Protein 6NFE (pdb70)

Structure (mmCIF, N/CA/C/O backbone):
data_6NFE
#
_entry.id   6NFE
#
_cell.length_a   109.000
_cell.length_b   109.000
_cell.length_c   97.300
_cell.angle_alpha   90.000
_cell.angle_beta   90.000
_cell.angle_gamma   120.000
#
_symmetry.space_group_name_H-M   'P 3 2 1'
#
loop_
_ent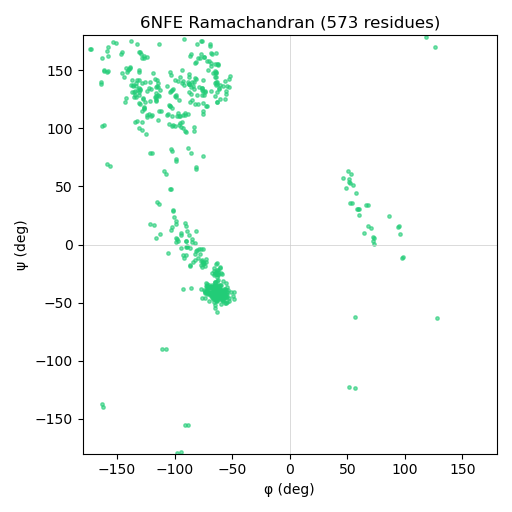ity.id
_entity.type
_entity.pdbx_description
1 polymer 'Ribose-phosphate pyrophosphokinase'
2 non-polymer 1,2-ETHANEDIOL
3 non-polymer ETHANOL
4 non-polymer 5-O-phosphono-alpha-D-ribofuranose
5 non-polymer 'ADENOSINE MONOPHOSPHATE'
6 non-polymer "ADENOSINE-5'-DIPHOSPHATE"
7 water water
#
loop_
_atom_site.group_PDB
_atom_site.id
_atom_site.type_symbol
_atom_site.label_atom_id
_atom_site.label_alt_id
_atom_site.label_comp_id
_atom_site.label_asym_id
_atom_site.label_entity_id
_atom_site.label_seq_id
_atom_site.pdbx_PDB_ins_code
_atom_site.Cartn_x
_atom_site.Cartn_y
_atom_site.Cartn_z
_atom_site.occupancy
_atom_site.B_iso_or_equiv
_atom_site.auth_seq_id
_atom_site.auth_comp_id
_atom_site.auth_asym_id
_atom_site.auth_atom_id
_atom_site.pdbx_PDB_model_num
ATOM 1 N N . SER A 1 10 ? 7.351 50.617 -10.021 1.00 56.81 2 SER A N 1
ATOM 2 C CA . SER A 1 10 ? 7.613 51.915 -10.642 1.00 57.72 2 SER A CA 1
ATOM 3 C C . SER A 1 10 ? 7.913 52.955 -9.568 1.00 49.27 2 SER A C 1
ATOM 4 O O . SER A 1 10 ? 8.988 53.556 -9.548 1.00 53.19 2 SER A O 1
ATOM 7 N N . THR A 1 11 ? 6.943 53.170 -8.680 1.00 36.72 3 THR A N 1
ATOM 8 C CA . THR A 1 11 ? 7.204 53.869 -7.431 1.00 31.64 3 THR A CA 1
ATOM 9 C C . THR A 1 11 ? 7.789 52.953 -6.365 1.00 23.44 3 THR A C 1
ATOM 10 O O . THR A 1 11 ? 8.209 53.445 -5.313 1.00 26.69 3 THR A O 1
ATOM 14 N N . MET A 1 12 ? 7.843 51.645 -6.613 1.00 20.61 4 MET A N 1
ATOM 15 C CA . MET A 1 12 ? 8.177 50.691 -5.559 1.00 16.59 4 MET A CA 1
ATOM 16 C C . MET A 1 12 ? 9.687 50.573 -5.373 1.00 18.11 4 MET A C 1
ATOM 17 O O . MET A 1 12 ? 10.439 50.459 -6.345 1.00 19.40 4 MET A O 1
ATOM 22 N N . MET A 1 13 ? 10.128 50.610 -4.119 1.00 16.34 5 MET A N 1
ATOM 23 C CA . MET A 1 13 ? 11.493 50.259 -3.755 1.00 14.25 5 MET A CA 1
ATOM 24 C C . MET A 1 13 ? 11.440 49.278 -2.597 1.00 19.04 5 MET A C 1
ATOM 25 O O . MET A 1 13 ? 10.511 49.309 -1.783 1.00 15.47 5 MET A O 1
ATOM 30 N N . ILE A 1 14 ? 12.440 48.407 -2.515 1.00 14.58 6 ILE A N 1
ATOM 31 C CA . ILE A 1 14 ? 12.529 47.467 -1.404 1.00 12.32 6 ILE A CA 1
ATOM 32 C C . ILE A 1 14 ? 13.912 47.561 -0.780 1.00 14.54 6 ILE A C 1
ATOM 33 O O . ILE A 1 14 ? 14.918 47.689 -1.483 1.00 18.31 6 ILE A O 1
ATOM 38 N N . PHE A 1 15 ? 13.950 47.519 0.546 1.00 10.79 7 PHE A N 1
ATOM 39 C CA . PHE A 1 15 ? 15.188 47.443 1.303 1.00 10.63 7 PHE A CA 1
ATOM 40 C C . PHE A 1 15 ? 15.089 46.258 2.244 1.00 12.26 7 PHE A C 1
ATOM 41 O O . PHE A 1 15 ? 13.991 45.779 2.539 1.00 13.00 7 PHE A O 1
ATOM 49 N N . THR A 1 16 ? 16.240 45.778 2.720 1.00 12.81 8 THR A N 1
ATOM 50 C CA . THR A 1 16 ? 16.221 44.716 3.718 1.00 11.67 8 THR A CA 1
ATOM 51 C C . THR A 1 16 ? 17.310 44.948 4.754 1.00 14.64 8 THR A C 1
ATOM 52 O O . THR A 1 16 ? 18.374 45.513 4.465 1.00 13.50 8 THR A O 1
ATOM 56 N N . GLY A 1 17 ? 17.025 44.523 5.974 1.00 13.86 9 GLY A N 1
ATOM 57 C CA . GLY A 1 17 ? 18.031 44.444 7.018 1.00 12.25 9 GLY A CA 1
ATOM 58 C C . GLY A 1 17 ? 18.731 43.108 6.974 1.00 13.98 9 GLY A C 1
ATOM 59 O O . GLY A 1 17 ? 18.780 42.444 5.940 1.00 16.19 9 GLY A O 1
ATOM 60 N N . ASN A 1 18 ? 19.271 42.691 8.113 1.00 12.80 10 ASN A N 1
ATOM 61 C CA . ASN A 1 18 ? 20.040 41.453 8.163 1.00 12.24 10 ASN A CA 1
ATOM 62 C C . ASN A 1 18 ? 19.241 40.271 8.689 1.00 11.85 10 ASN A C 1
ATOM 63 O O . ASN A 1 18 ? 19.816 39.193 8.875 1.00 13.81 10 ASN A O 1
ATOM 68 N N . ALA A 1 19 ? 17.935 40.445 8.933 1.00 11.66 11 ALA A N 1
ATOM 69 C CA . ALA A 1 19 ? 17.162 39.385 9.582 1.00 13.55 11 ALA A CA 1
ATOM 70 C C . ALA A 1 19 ? 16.982 38.172 8.681 1.00 13.35 11 ALA A C 1
ATOM 71 O O . ALA A 1 19 ? 17.043 37.033 9.152 1.00 13.60 11 ALA A O 1
ATOM 73 N N . ASN A 1 20 ? 16.722 38.392 7.396 1.00 12.48 12 ASN A N 1
ATOM 74 C CA . ASN A 1 20 ? 16.426 37.276 6.510 1.00 13.20 12 ASN A CA 1
ATOM 75 C C . ASN A 1 20 ? 16.754 37.696 5.085 1.00 12.92 12 ASN A C 1
ATOM 76 O O . ASN A 1 20 ? 15.856 37.856 4.245 1.00 14.81 12 ASN A O 1
ATOM 81 N N . PRO A 1 21 ? 18.033 37.899 4.783 1.00 14.75 13 PRO A N 1
ATOM 82 C CA . PRO A 1 21 ? 18.390 38.337 3.429 1.00 20.98 13 PRO A CA 1
ATOM 83 C C . PRO A 1 21 ? 18.023 37.323 2.360 1.00 15.90 13 PRO A C 1
ATOM 84 O O . PRO A 1 21 ? 17.738 37.728 1.225 1.00 14.68 13 PRO A O 1
ATOM 88 N N . GLU A 1 22 ? 17.983 36.027 2.683 1.00 13.92 14 GLU A N 1
ATOM 89 C CA . GLU A 1 22 ? 17.609 35.046 1.665 1.00 12.49 14 GLU A CA 1
ATOM 90 C C . GLU A 1 22 ? 16.170 35.264 1.213 1.00 13.08 14 GLU A C 1
ATOM 91 O O . GLU A 1 22 ? 15.875 35.233 0.010 1.00 15.26 14 GLU A O 1
ATOM 93 N N . LEU A 1 23 ? 15.260 35.495 2.162 1.00 11.91 15 LEU A N 1
ATOM 94 C CA . LEU A 1 23 ? 13.872 35.735 1.776 1.00 11.91 15 LEU A CA 1
ATOM 95 C C . LEU A 1 23 ? 13.740 37.042 1.004 1.00 12.62 15 LEU A C 1
ATOM 96 O O . LEU A 1 23 ? 12.954 37.133 0.053 1.00 14.42 15 LEU A O 1
ATOM 101 N N . ALA A 1 24 ? 14.504 38.065 1.395 1.00 13.07 16 ALA A N 1
ATOM 102 C CA . ALA A 1 24 ? 14.472 39.323 0.656 1.00 13.67 16 ALA A CA 1
ATOM 103 C C . ALA A 1 24 ? 14.889 39.118 -0.796 1.00 14.44 16 ALA A C 1
ATOM 104 O O . ALA A 1 24 ? 14.264 39.669 -1.709 1.00 14.72 16 ALA A O 1
ATOM 106 N N . LEU A 1 25 ? 15.942 38.320 -1.026 1.00 12.84 17 LEU A N 1
ATOM 107 C CA . LEU A 1 25 ? 16.383 38.039 -2.392 1.00 13.95 17 LEU A CA 1
ATOM 108 C C . LEU A 1 25 ? 15.297 37.333 -3.195 1.00 15.42 17 LEU A C 1
ATOM 109 O O . LEU A 1 25 ? 15.086 37.644 -4.376 1.00 14.62 17 LEU A O 1
ATOM 114 N N . LYS A 1 26 ? 14.602 36.370 -2.584 1.00 14.09 18 LYS A N 1
ATOM 115 C CA . LYS A 1 26 ? 13.536 35.688 -3.305 1.00 15.61 18 LYS A CA 1
ATOM 116 C C . LYS A 1 26 ? 12.376 36.633 -3.596 1.00 13.81 18 LYS A C 1
ATOM 117 O O . LYS A 1 26 ? 11.791 36.590 -4.686 1.00 15.06 18 LYS A O 1
ATOM 123 N N . ILE A 1 27 ? 12.004 37.464 -2.623 1.00 13.10 19 ILE A N 1
ATOM 124 C CA . ILE A 1 27 ? 10.925 38.418 -2.870 1.00 15.92 19 ILE A CA 1
ATOM 125 C C . ILE A 1 27 ? 11.297 39.337 -4.027 1.00 13.50 19 ILE A C 1
ATOM 126 O O . ILE A 1 27 ? 10.485 39.592 -4.929 1.00 16.43 19 ILE A O 1
ATOM 131 N N . SER A 1 28 ? 12.538 39.826 -4.028 1.00 15.57 20 SER A N 1
ATOM 132 C CA . SER A 1 28 ? 13.021 40.682 -5.110 1.00 17.97 20 SER A CA 1
ATOM 133 C C . SER A 1 28 ? 12.915 39.983 -6.457 1.00 17.58 20 SER A C 1
ATOM 134 O O . SER A 1 28 ? 12.509 40.591 -7.452 1.00 17.83 20 SER A O 1
ATOM 137 N N . SER A 1 29 ? 13.276 38.697 -6.512 1.00 15.04 21 SER A N 1
ATOM 138 C CA . SER A 1 29 ? 13.184 37.968 -7.772 1.00 17.21 21 SER A CA 1
ATOM 139 C C . SER A 1 29 ? 11.739 37.892 -8.263 1.00 16.52 21 SER A C 1
ATOM 140 O O . SER A 1 29 ? 11.474 38.017 -9.467 1.00 17.74 21 SER A O 1
ATOM 143 N N . HIS A 1 30 ? 10.787 37.699 -7.348 1.00 15.98 22 HIS A N 1
ATOM 144 C CA . HIS A 1 30 ? 9.387 37.621 -7.759 1.00 17.53 22 HIS A CA 1
ATOM 145 C C . HIS A 1 30 ? 8.846 38.990 -8.175 1.00 19.17 22 HIS A C 1
ATOM 146 O O . HIS A 1 30 ? 8.045 39.085 -9.114 1.00 23.35 22 HIS A O 1
ATOM 153 N N . LEU A 1 31 ? 9.278 40.057 -7.504 1.00 19.79 23 LEU A N 1
ATOM 154 C CA . LEU A 1 31 ? 8.854 41.410 -7.866 1.00 21.75 23 LEU A CA 1
ATOM 155 C C . LEU A 1 31 ? 9.569 41.948 -9.098 1.00 20.02 23 LEU A C 1
ATOM 156 O O . LEU A 1 31 ? 9.085 42.910 -9.702 1.00 19.95 23 LEU A O 1
ATOM 161 N N . GLN A 1 32 ? 10.696 41.343 -9.475 1.00 18.79 24 GLN A N 1
ATOM 162 C CA A GLN A 1 32 ? 11.572 41.824 -10.548 0.44 20.06 24 GLN A CA 1
ATOM 163 C CA B GLN A 1 32 ? 11.507 41.846 -10.583 0.56 19.77 24 GLN A CA 1
ATOM 164 C C . GLN A 1 32 ? 11.978 43.275 -10.318 1.00 21.61 24 GLN A C 1
ATOM 165 O O . GLN A 1 32 ? 12.032 44.098 -11.238 1.00 24.02 24 GLN A O 1
ATOM 176 N N . ILE A 1 33 ? 12.287 43.583 -9.064 1.00 18.07 25 ILE A N 1
ATOM 177 C CA . ILE A 1 33 ? 12.935 44.852 -8.753 1.00 24.29 25 ILE A CA 1
ATOM 178 C C . ILE A 1 33 ? 14.102 44.548 -7.824 1.00 21.85 25 ILE A C 1
ATOM 179 O O . ILE A 1 33 ? 13.992 43.681 -6.942 1.00 21.51 25 ILE A O 1
ATOM 184 N N . PRO A 1 34 ? 15.231 45.226 -7.990 1.00 18.16 26 PRO A N 1
ATOM 185 C CA . PRO A 1 34 ? 16.403 44.919 -7.169 1.00 21.02 26 PRO A CA 1
ATOM 186 C C . PRO A 1 34 ? 16.241 45.446 -5.755 1.00 18.39 26 PRO A C 1
ATOM 187 O O . PRO A 1 34 ? 15.426 46.327 -5.472 1.00 18.54 26 PRO A O 1
ATOM 191 N N . ILE A 1 35 ? 17.047 44.888 -4.853 1.00 16.09 27 ILE A N 1
ATOM 192 C CA . ILE A 1 35 ? 17.083 45.391 -3.489 1.00 15.64 27 ILE A CA 1
ATOM 193 C C . ILE A 1 35 ? 17.840 46.711 -3.463 1.00 14.74 27 ILE A C 1
ATOM 194 O O . ILE A 1 35 ? 18.952 46.826 -4.002 1.00 16.02 27 ILE A O 1
ATOM 199 N N . GLY A 1 36 ? 17.222 47.725 -2.866 1.00 13.65 28 GLY A N 1
ATOM 200 C CA . GLY A 1 36 ? 17.856 49.028 -2.804 1.00 14.48 28 GLY A CA 1
ATOM 201 C C . GLY A 1 36 ? 19.121 48.992 -1.972 1.00 13.12 28 GLY A C 1
ATOM 202 O O . GLY A 1 36 ? 19.255 48.211 -1.027 1.00 14.23 28 GLY A O 1
ATOM 203 N N . LYS A 1 37 ? 20.066 49.856 -2.333 1.00 14.54 29 LYS A N 1
ATOM 204 C CA . LYS A 1 37 ? 21.342 49.897 -1.631 1.00 16.05 29 LYS A CA 1
ATOM 205 C C . LYS A 1 37 ? 21.190 50.598 -0.285 1.00 18.90 29 LYS A C 1
ATOM 206 O O . LYS A 1 37 ? 20.559 51.656 -0.192 1.00 14.62 29 LYS A O 1
ATOM 212 N N . ALA A 1 38 ? 21.763 50.001 0.759 1.00 15.48 30 ALA A N 1
ATOM 213 C CA . ALA A 1 38 ? 21.728 50.605 2.085 1.00 16.40 30 ALA A CA 1
ATOM 214 C C . ALA A 1 38 ? 22.777 49.926 2.946 1.00 16.66 30 ALA A C 1
ATOM 215 O O . ALA A 1 38 ? 22.920 48.703 2.899 1.00 16.44 30 ALA A O 1
ATOM 217 N N . THR A 1 39 ? 23.492 50.720 3.735 1.00 13.55 31 THR A N 1
ATOM 218 C CA . THR A 1 39 ? 24.342 50.163 4.782 1.00 16.40 31 THR A CA 1
ATOM 219 C C . THR A 1 39 ? 23.469 49.805 5.973 1.00 10.69 31 THR A C 1
ATOM 220 O O . THR A 1 39 ? 22.772 50.670 6.502 1.00 13.63 31 THR A O 1
ATOM 224 N N . VAL A 1 40 ? 23.466 48.529 6.365 1.00 13.37 32 VAL A N 1
ATOM 225 C CA . VAL A 1 40 ? 22.755 48.086 7.565 1.00 11.64 32 VAL A CA 1
ATOM 226 C C . VAL A 1 40 ? 23.705 47.174 8.326 1.00 13.30 32 VAL A C 1
ATOM 227 O O . VAL A 1 40 ? 23.959 46.036 7.905 1.00 12.46 32 VAL A O 1
ATOM 231 N N . GLY A 1 41 ? 24.266 47.681 9.417 1.00 15.02 33 GLY A N 1
ATOM 232 C CA . GLY A 1 41 ? 25.270 46.916 10.126 1.00 12.74 33 GLY A CA 1
ATOM 233 C C . GLY A 1 41 ? 25.442 47.452 11.525 1.00 12.64 33 GLY A C 1
ATOM 234 O O . GLY A 1 41 ? 24.451 47.788 12.183 1.00 12.42 33 GLY A O 1
ATOM 235 N N . THR A 1 42 ? 26.687 47.515 11.993 1.00 12.19 34 THR A N 1
ATOM 236 C CA . THR A 1 42 ? 26.975 48.040 13.321 1.00 12.68 34 THR A CA 1
ATOM 237 C C . THR A 1 42 ? 28.227 48.900 13.267 1.00 14.41 34 THR A C 1
ATOM 238 O O . THR A 1 42 ? 29.129 48.681 12.447 1.00 15.82 34 THR A O 1
ATOM 242 N N . PHE A 1 43 ? 28.270 49.882 14.163 1.00 12.78 35 PHE A N 1
ATOM 243 C CA . PHE A 1 43 ? 29.529 50.541 14.474 1.00 14.39 35 PHE A CA 1
ATOM 244 C C . PHE A 1 43 ? 30.443 49.566 15.217 1.00 15.98 35 PHE A C 1
ATOM 245 O O . PHE A 1 43 ? 30.037 48.465 15.604 1.00 14.67 35 PHE A O 1
ATOM 253 N N . SER A 1 44 ? 31.703 49.973 15.408 1.00 13.48 36 SER A N 1
ATOM 254 C CA . SER A 1 44 ? 32.663 49.098 16.082 1.00 16.41 36 SER A CA 1
ATOM 255 C C . SER A 1 44 ? 32.157 48.633 17.444 1.00 15.59 36 SER A C 1
ATOM 256 O O . SER A 1 44 ? 32.407 47.489 17.852 1.00 16.30 36 SER A O 1
ATOM 259 N N . ASP A 1 45 ? 31.453 49.503 18.168 1.00 12.96 37 ASP A N 1
ATOM 260 C CA . ASP A 1 45 ? 30.989 49.168 19.506 1.00 15.27 37 ASP A CA 1
ATOM 261 C C . ASP A 1 45 ? 29.703 48.350 19.518 1.00 15.29 37 ASP A C 1
ATOM 262 O O . ASP A 1 45 ? 29.221 48.017 20.602 1.00 16.41 37 ASP A O 1
ATOM 267 N N . GLY A 1 46 ? 29.155 48.006 18.357 1.00 13.43 38 GLY A N 1
ATOM 268 C CA . GLY A 1 46 ? 27.942 47.217 18.269 1.00 12.65 38 GLY A CA 1
ATOM 269 C C . GLY A 1 46 ? 26.662 48.001 18.047 1.00 14.62 38 GLY A C 1
ATOM 270 O O . GLY A 1 46 ? 25.622 47.383 17.774 1.00 13.34 38 GLY A O 1
ATOM 271 N N . GLU A 1 47 ? 26.689 49.330 18.168 1.00 12.51 39 GLU A N 1
ATOM 272 C CA . GLU A 1 47 ? 25.475 50.105 17.925 1.00 13.32 39 GLU A CA 1
ATOM 273 C C . GLU A 1 47 ? 25.027 49.942 16.477 1.00 10.94 39 GLU A C 1
ATOM 274 O O . GLU A 1 47 ? 25.851 49.934 15.552 1.00 13.57 39 GLU A O 1
ATOM 280 N N . THR A 1 48 ? 23.715 49.789 16.291 1.00 10.37 40 THR A N 1
ATOM 281 C CA . THR A 1 48 ? 23.157 49.588 14.957 1.00 9.84 40 THR A CA 1
ATOM 282 C C . THR A 1 48 ? 23.477 50.799 14.085 1.00 11.90 40 THR A C 1
ATOM 283 O O . THR A 1 48 ? 23.343 51.941 14.531 1.00 12.00 40 THR A O 1
ATOM 287 N N . MET A 1 49 ? 23.916 50.537 12.851 1.00 11.61 41 MET A N 1
ATOM 288 C CA . MET A 1 49 ? 24.408 51.567 11.932 1.00 13.08 41 MET A CA 1
ATOM 289 C C . MET A 1 49 ? 23.634 51.481 10.621 1.00 15.52 41 MET A C 1
ATOM 290 O O . MET A 1 49 ? 23.644 50.437 9.967 1.00 14.07 41 MET A O 1
ATOM 295 N N . VAL A 1 50 ? 22.988 52.575 10.213 1.00 11.05 42 VAL A N 1
ATOM 296 C CA . VAL A 1 50 ? 22.193 52.576 8.987 1.00 10.38 42 VAL A CA 1
ATOM 297 C C . VAL A 1 50 ? 22.513 53.812 8.154 1.00 10.87 42 VAL A C 1
ATOM 298 O O . VAL A 1 50 ? 22.640 54.923 8.682 1.00 12.20 42 VAL A O 1
ATOM 302 N N . GLU A 1 51 ? 22.666 53.611 6.844 1.00 11.15 43 GLU A N 1
ATOM 303 C CA . GLU A 1 51 ? 22.628 54.709 5.882 1.00 12.64 43 GLU A CA 1
ATOM 304 C C . GLU A 1 51 ? 21.915 54.226 4.624 1.00 16.58 43 GLU A C 1
ATOM 305 O O . GLU A 1 51 ? 22.297 53.205 4.040 1.00 15.18 43 GLU A O 1
ATOM 311 N N . ILE A 1 52 ? 20.882 54.955 4.212 1.00 12.71 44 ILE A N 1
ATOM 312 C CA . ILE A 1 52 ? 20.185 54.659 2.959 1.00 15.19 44 ILE A CA 1
ATOM 313 C C . ILE A 1 52 ? 20.991 55.234 1.805 1.00 15.94 44 ILE A C 1
ATOM 314 O O . ILE A 1 52 ? 21.357 56.415 1.818 1.00 15.17 44 ILE A O 1
ATOM 319 N N . LEU A 1 53 ? 21.260 54.403 0.795 1.00 13.45 45 LEU A N 1
ATOM 320 C CA . LEU A 1 53 ? 22.139 54.755 -0.315 1.00 15.75 45 LEU A CA 1
ATOM 321 C C . LEU A 1 53 ? 21.363 54.808 -1.628 1.00 22.83 45 LEU A C 1
ATOM 322 O O . LEU A 1 53 ? 21.863 54.424 -2.687 1.00 28.72 45 LEU A O 1
ATOM 327 N N . GLU A 1 54 ? 20.123 55.276 -1.551 1.00 20.50 46 GLU A N 1
ATOM 328 C CA . GLU A 1 54 ? 19.278 55.534 -2.704 1.00 22.31 46 GLU A CA 1
ATOM 329 C C . GLU A 1 54 ? 18.536 56.834 -2.453 1.00 19.65 46 GLU A C 1
ATOM 330 O O . GLU A 1 54 ? 18.263 57.189 -1.305 1.00 18.18 46 GLU A O 1
ATOM 336 N N . ASN A 1 55 ? 18.171 57.515 -3.530 1.00 20.11 47 ASN A N 1
ATOM 337 C CA . ASN A 1 55 ? 17.177 58.575 -3.423 1.00 17.48 47 ASN A CA 1
ATOM 338 C C . ASN A 1 55 ? 15.806 57.925 -3.267 1.00 25.89 47 ASN A C 1
ATOM 339 O O . ASN A 1 55 ? 15.402 57.120 -4.112 1.00 24.55 47 ASN A O 1
ATOM 344 N N . VAL A 1 56 ? 15.099 58.238 -2.177 1.00 16.00 48 VAL A N 1
ATOM 345 C CA . VAL A 1 56 ? 13.810 57.611 -1.909 1.00 15.28 48 VAL A CA 1
ATOM 346 C C . VAL A 1 56 ? 12.664 58.614 -1.922 1.00 16.73 48 VAL A C 1
ATOM 347 O O . VAL A 1 56 ? 11.532 58.252 -1.600 1.00 16.53 48 VAL A O 1
ATOM 351 N N . ARG A 1 57 ? 12.931 59.866 -2.283 1.00 17.12 49 ARG A N 1
ATOM 352 C CA . ARG A 1 57 ? 11.906 60.899 -2.187 1.00 18.27 49 ARG A CA 1
ATOM 353 C C . ARG A 1 57 ? 10.657 60.508 -2.971 1.00 21.22 49 ARG A C 1
ATOM 354 O O . ARG A 1 57 ? 10.723 60.207 -4.168 1.00 19.76 49 ARG A O 1
ATOM 362 N N . GLY A 1 58 ? 9.515 60.508 -2.285 1.00 20.07 50 GLY A N 1
ATOM 363 C CA . GLY A 1 58 ? 8.246 60.197 -2.915 1.00 20.38 50 GLY A CA 1
ATOM 364 C C . GLY A 1 58 ? 8.041 58.744 -3.286 1.00 22.49 50 GLY A C 1
ATOM 365 O O . GLY A 1 58 ? 7.005 58.418 -3.877 1.00 24.97 50 GLY A O 1
ATOM 366 N N . LYS A 1 59 ? 8.983 57.860 -2.970 1.00 18.00 51 LYS A N 1
ATOM 367 C CA . LYS A 1 59 ? 8.862 56.463 -3.355 1.00 17.80 51 LYS A CA 1
ATOM 368 C C . LYS A 1 59 ? 7.982 55.692 -2.377 1.00 19.64 51 LYS A C 1
ATOM 369 O O . LYS A 1 59 ? 7.833 56.058 -1.209 1.00 16.86 51 LYS A O 1
ATOM 375 N N . ASP A 1 60 ? 7.410 54.596 -2.881 1.00 15.15 52 ASP A N 1
ATOM 376 C CA . ASP A 1 60 ? 6.625 53.646 -2.085 1.00 15.74 52 ASP A CA 1
ATOM 377 C C . ASP A 1 60 ? 7.589 52.573 -1.581 1.00 14.34 52 ASP A C 1
ATOM 378 O O . ASP A 1 60 ? 7.924 51.638 -2.310 1.00 15.79 52 ASP A O 1
ATOM 383 N N . VAL A 1 61 ? 8.060 52.706 -0.338 1.00 12.11 53 VAL A N 1
ATOM 384 C CA . VAL A 1 61 ? 9.209 51.939 0.136 1.00 11.60 53 VAL A CA 1
ATOM 385 C C . VAL A 1 61 ? 8.737 50.812 1.043 1.00 12.74 53 VAL A C 1
ATOM 386 O O . VAL A 1 61 ? 7.960 51.037 1.979 1.00 12.66 53 VAL A O 1
ATOM 390 N N . PHE A 1 62 ? 9.237 49.608 0.786 1.00 10.92 54 PHE A N 1
ATOM 391 C CA . PHE A 1 62 ? 8.939 48.427 1.596 1.00 12.22 54 PHE A CA 1
ATOM 392 C C . PHE A 1 62 ? 10.225 47.951 2.248 1.00 12.74 54 PHE A C 1
ATOM 393 O O . PHE A 1 62 ? 11.206 47.681 1.550 1.00 14.87 54 PHE A O 1
ATOM 401 N N . VAL A 1 63 ? 10.227 47.853 3.576 1.00 9.24 55 VAL A N 1
ATOM 402 C CA . VAL A 1 63 ? 11.394 47.363 4.306 1.00 8.59 55 VAL A CA 1
ATOM 403 C C . VAL A 1 63 ? 11.098 45.927 4.703 1.00 13.47 55 VAL A C 1
ATOM 404 O O . VAL A 1 63 ? 10.134 45.666 5.433 1.00 12.90 55 VAL 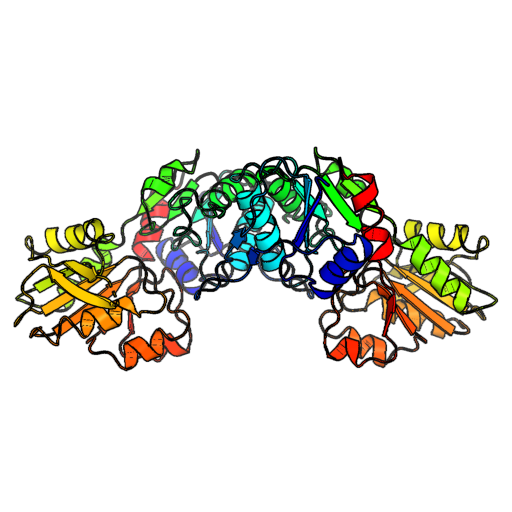A O 1
ATOM 408 N N . LEU A 1 64 ? 11.897 44.997 4.186 1.00 11.62 56 LEU A N 1
ATOM 409 C CA . LEU A 1 64 ? 11.694 43.570 4.429 1.00 10.44 56 LEU A CA 1
ATOM 410 C C . LEU A 1 64 ? 12.531 43.182 5.641 1.00 12.29 56 LEU A C 1
ATOM 411 O O . LEU A 1 64 ? 13.767 43.170 5.573 1.00 13.10 56 LEU A O 1
ATOM 416 N N . GLN A 1 65 ? 11.872 42.858 6.761 1.00 10.77 57 GLN A N 1
ATOM 417 C CA . GLN A 1 65 ? 12.628 42.540 7.973 1.00 10.46 57 GLN A CA 1
ATOM 418 C C . GLN A 1 65 ? 11.728 41.817 8.973 1.00 10.39 57 GLN A C 1
ATOM 419 O O . GLN A 1 65 ? 10.963 42.472 9.680 1.00 10.97 57 GLN A O 1
ATOM 425 N N . SER A 1 66 ? 11.874 40.494 9.063 1.00 11.70 58 SER A N 1
ATOM 426 C CA . SER A 1 66 ? 11.331 39.776 10.213 1.00 13.79 58 SER A CA 1
ATOM 427 C C . SER A 1 66 ? 12.041 40.225 11.485 1.00 14.33 58 SER A C 1
ATOM 428 O O . SER A 1 66 ? 13.228 40.567 11.475 1.00 14.77 58 SER A O 1
ATOM 431 N N . THR A 1 67 ? 11.318 40.206 12.597 1.00 10.86 59 THR A N 1
ATOM 432 C CA . THR A 1 67 ? 11.948 40.500 13.886 1.00 9.28 59 THR A CA 1
ATOM 433 C C . THR A 1 67 ? 12.175 39.217 14.684 1.00 10.10 59 THR A C 1
ATOM 434 O O . THR A 1 67 ? 11.876 39.115 15.873 1.00 12.53 59 THR A O 1
ATOM 438 N N . CYS A 1 68 ? 12.738 38.226 13.997 1.00 11.82 60 CYS A N 1
ATOM 439 C CA . CYS A 1 68 ? 13.228 36.993 14.600 1.00 13.15 60 CYS A CA 1
ATOM 440 C C . CYS A 1 68 ? 14.573 37.228 15.301 1.00 13.46 60 CYS A C 1
ATOM 441 O O . CYS A 1 68 ? 15.154 38.310 15.239 1.00 12.94 60 CYS A O 1
ATOM 444 N N . ALA A 1 69 ? 15.076 36.194 15.983 1.00 14.66 61 ALA A N 1
ATOM 445 C CA . ALA A 1 69 ? 16.341 36.310 16.705 1.00 11.67 61 ALA A CA 1
ATOM 446 C C . ALA A 1 69 ? 17.468 36.711 15.756 1.00 15.81 61 ALA A C 1
ATOM 447 O O . ALA A 1 69 ? 17.566 36.170 14.646 1.00 15.68 61 ALA A O 1
ATOM 449 N N . PRO A 1 70 ? 18.340 37.654 16.151 1.00 14.89 62 PRO A N 1
ATOM 450 C CA . PRO A 1 70 ? 18.292 38.448 17.386 1.00 13.43 62 PRO A CA 1
ATOM 451 C C . PRO A 1 70 ? 17.230 39.539 17.301 1.00 13.07 62 PRO A C 1
ATOM 452 O O . PRO A 1 70 ? 17.329 40.467 16.482 1.00 13.32 62 PRO A O 1
ATOM 456 N N . ALA A 1 71 ? 16.213 39.422 18.152 1.00 12.80 63 ALA A N 1
ATOM 457 C CA . ALA A 1 71 ? 14.996 40.217 17.969 1.00 11.42 63 ALA A CA 1
ATOM 458 C C . ALA A 1 71 ? 15.256 41.714 18.120 1.00 11.83 63 ALA A C 1
ATOM 459 O O . ALA A 1 71 ? 14.797 42.515 17.301 1.00 12.46 63 ALA A O 1
ATOM 461 N N . ASN A 1 72 ? 15.965 42.122 19.177 1.00 12.01 64 ASN A N 1
ATOM 462 C CA . ASN A 1 72 ? 16.107 43.557 19.414 1.00 12.59 64 ASN A CA 1
ATOM 463 C C . ASN A 1 72 ? 16.996 44.201 18.362 1.00 11.57 64 ASN A C 1
ATOM 464 O O . ASN A 1 72 ? 16.742 45.335 17.938 1.00 13.41 64 ASN A O 1
ATOM 469 N N . ASN A 1 73 ? 18.034 43.496 17.918 1.00 10.37 65 ASN A N 1
ATOM 470 C CA . ASN A 1 73 ? 18.872 44.064 16.867 1.00 11.44 65 ASN A CA 1
ATOM 471 C C . ASN A 1 73 ? 18.113 44.144 15.548 1.00 12.86 65 ASN A C 1
ATOM 472 O O . ASN A 1 73 ? 18.201 45.149 14.827 1.00 12.86 65 ASN A O 1
ATOM 477 N N . ASN A 1 74 ? 17.371 43.088 15.209 1.00 11.27 66 ASN A N 1
ATOM 478 C CA . ASN A 1 74 ? 16.603 43.106 13.968 1.00 11.36 66 ASN A CA 1
ATOM 479 C C . ASN A 1 74 ? 15.506 44.162 14.015 1.00 11.99 66 ASN A C 1
ATOM 480 O O . ASN A 1 74 ? 15.254 44.845 13.014 1.00 11.46 66 ASN A O 1
ATOM 485 N N . LEU A 1 75 ? 14.873 44.341 15.178 1.00 9.92 67 LEU A N 1
ATOM 486 C CA . LEU A 1 75 ? 13.890 45.413 15.325 1.00 9.76 67 LEU A CA 1
ATOM 487 C C . LEU A 1 75 ? 14.539 46.792 15.208 1.00 9.76 67 LEU A C 1
ATOM 488 O O . LEU A 1 75 ? 14.013 47.675 14.515 1.00 11.06 67 LEU A O 1
ATOM 493 N N . MET A 1 76 ? 15.679 47.010 15.881 1.00 9.08 68 MET A N 1
ATOM 494 C CA . MET A 1 76 ? 16.311 48.323 15.786 1.00 9.81 68 MET A CA 1
ATOM 495 C C . MET A 1 76 ? 16.712 48.649 14.349 1.00 11.46 68 MET A C 1
ATOM 496 O O . MET A 1 76 ? 16.549 49.787 13.901 1.00 10.03 68 MET A O 1
ATOM 501 N N . GLU A 1 77 ? 17.240 47.670 13.608 1.00 11.05 69 GLU A N 1
ATOM 502 C CA . GLU A 1 77 ? 17.523 47.898 12.191 1.00 10.19 69 GLU A CA 1
ATOM 503 C C . GLU A 1 77 ? 16.281 48.397 11.461 1.00 11.43 69 GLU A C 1
ATOM 504 O O . GLU A 1 77 ? 16.334 49.389 10.728 1.00 9.95 69 GLU A O 1
ATOM 510 N N . LEU A 1 78 ? 15.148 47.712 11.646 1.00 10.97 70 LEU A N 1
ATOM 511 C CA . LEU A 1 78 ? 13.920 48.127 10.970 1.00 10.89 70 LEU A CA 1
ATOM 512 C C . LEU A 1 78 ? 13.532 49.538 11.385 1.00 9.79 70 LEU A C 1
ATOM 513 O O . LEU A 1 78 ? 13.195 50.385 10.543 1.00 9.63 70 LEU A O 1
ATOM 518 N N . LEU A 1 79 ? 13.577 49.812 12.689 1.00 9.08 71 LEU A N 1
ATOM 519 C CA . LEU A 1 79 ? 13.090 51.100 13.171 1.00 8.04 71 LEU A CA 1
ATOM 520 C C . LEU A 1 79 ? 13.967 52.248 12.688 1.00 11.84 71 LEU A C 1
ATOM 521 O O . LEU A 1 79 ? 13.447 53.301 12.301 1.00 10.33 71 LEU A O 1
ATOM 526 N N . ILE A 1 80 ? 15.290 52.084 12.697 1.00 11.66 72 ILE A N 1
ATOM 527 C CA . ILE A 1 80 ? 16.101 53.227 12.283 1.00 11.70 72 ILE A CA 1
ATOM 528 C C . ILE A 1 80 ? 16.303 53.275 10.771 1.00 10.41 72 ILE A C 1
ATOM 529 O O . ILE A 1 80 ? 16.584 54.364 10.239 1.00 11.06 72 ILE A O 1
ATOM 534 N N . MET A 1 81 ? 16.092 52.159 10.053 1.00 10.48 73 MET A N 1
ATOM 535 C CA . MET A 1 81 ? 15.875 52.271 8.606 1.00 9.80 73 MET A CA 1
ATOM 536 C C . MET A 1 81 ? 14.651 53.132 8.322 1.00 12.16 73 MET A C 1
ATOM 537 O O . MET A 1 81 ? 14.699 54.037 7.490 1.00 10.06 73 MET A O 1
ATOM 542 N N . ALA A 1 82 ? 13.548 52.885 9.031 1.00 11.86 74 ALA A N 1
ATOM 543 C CA . ALA A 1 82 ? 12.360 53.717 8.840 1.00 11.21 74 ALA A CA 1
ATOM 544 C C . ALA A 1 82 ? 12.638 55.177 9.195 1.00 12.36 74 ALA A C 1
ATOM 545 O O . ALA A 1 82 ? 12.228 56.087 8.467 1.00 10.33 74 ALA A O 1
ATOM 547 N N . ASP A 1 83 ? 13.345 55.423 10.305 1.00 10.02 75 ASP A N 1
ATOM 548 C CA . ASP A 1 83 ? 13.665 56.798 10.691 1.00 11.97 75 ASP A CA 1
ATOM 549 C C . ASP A 1 83 ? 14.492 57.497 9.610 1.00 12.23 75 ASP A C 1
ATOM 550 O O . ASP A 1 83 ? 14.215 58.650 9.253 1.00 11.87 75 ASP A O 1
ATOM 555 N N . ALA A 1 84 ? 15.494 56.800 9.056 1.00 10.50 76 ALA A N 1
ATOM 556 C CA . ALA A 1 84 ? 16.301 57.375 7.984 1.00 11.76 76 ALA A CA 1
ATOM 557 C C . ALA A 1 84 ? 15.453 57.636 6.740 1.00 12.22 76 ALA A C 1
ATOM 558 O O . ALA A 1 84 ? 15.556 58.699 6.117 1.00 11.38 76 ALA A O 1
ATOM 560 N N . LEU A 1 85 ? 14.627 56.656 6.349 1.00 10.66 77 LEU A N 1
ATOM 561 C CA . LEU A 1 85 ? 13.755 56.837 5.186 1.00 10.72 77 LEU A CA 1
ATOM 562 C C . LEU A 1 85 ? 12.787 57.996 5.390 1.00 13.21 77 LEU A C 1
ATOM 563 O O . LEU A 1 85 ? 12.506 58.751 4.452 1.00 13.55 77 LEU A O 1
ATOM 568 N N . ARG A 1 86 ? 12.265 58.157 6.605 1.00 11.03 78 ARG A N 1
ATOM 569 C CA . ARG A 1 86 ? 11.266 59.204 6.828 1.00 12.49 78 ARG A CA 1
ATOM 570 C C . ARG A 1 86 ? 11.872 60.593 6.665 1.00 12.95 78 ARG A C 1
ATOM 571 O O . ARG A 1 86 ? 11.295 61.467 5.999 1.00 14.05 78 ARG A O 1
ATOM 579 N N . ARG A 1 87 ? 13.032 60.828 7.279 1.00 14.70 79 ARG A N 1
ATOM 580 C CA A ARG A 1 87 ? 13.642 62.144 7.145 0.59 14.03 79 ARG A CA 1
ATOM 581 C CA B ARG A 1 87 ? 13.691 62.122 7.165 0.41 14.30 79 ARG A CA 1
ATOM 582 C C . ARG A 1 87 ? 14.214 62.372 5.756 1.00 14.44 79 ARG A C 1
ATOM 583 O O . ARG A 1 87 ? 14.474 63.525 5.399 1.00 16.79 79 ARG A O 1
ATOM 598 N N . SER A 1 88 ? 14.380 61.312 4.961 1.00 12.80 80 SER A N 1
ATOM 599 C CA . SER A 1 88 ? 14.749 61.403 3.551 1.00 15.13 80 SER A CA 1
ATOM 600 C C . SER A 1 88 ? 13.530 61.503 2.631 1.00 16.16 80 SER A C 1
ATOM 601 O O . SER A 1 88 ? 13.673 61.354 1.414 1.00 18.74 80 SER A O 1
ATOM 604 N N . SER A 1 89 ? 12.341 61.743 3.199 1.00 13.64 81 SER A N 1
ATOM 605 C CA . SER A 1 89 ? 11.108 62.055 2.470 1.00 16.16 81 SER A CA 1
ATOM 606 C C . SER A 1 89 ? 10.589 60.900 1.613 1.00 15.61 81 SER A C 1
ATOM 607 O O . SER A 1 89 ? 10.003 61.135 0.552 1.00 17.31 81 SER A O 1
ATOM 610 N N . ALA A 1 90 ? 10.758 59.651 2.054 1.00 15.28 82 ALA A N 1
ATOM 611 C CA . ALA A 1 90 ? 10.041 58.553 1.414 1.00 13.89 82 ALA A CA 1
ATOM 612 C C . ALA A 1 90 ? 8.548 58.872 1.373 1.00 15.67 82 ALA A C 1
ATOM 613 O O . ALA A 1 90 ? 8.004 59.478 2.301 1.00 16.75 82 ALA A O 1
ATOM 615 N N . GLY A 1 91 ? 7.884 58.500 0.279 1.00 14.93 83 GLY A N 1
ATOM 616 C CA . GLY A 1 91 ? 6.462 58.786 0.177 1.00 20.12 83 GLY A CA 1
ATOM 617 C C . GLY A 1 91 ? 5.635 57.947 1.132 1.00 20.65 83 GLY A C 1
ATOM 618 O O . GLY A 1 91 ? 4.699 58.443 1.766 1.00 20.22 83 GLY A O 1
ATOM 619 N N . ARG A 1 92 ? 5.967 56.666 1.234 1.00 15.17 84 ARG A N 1
ATOM 620 C CA A ARG A 1 92 ? 5.313 55.741 2.147 0.56 15.15 84 ARG A CA 1
ATOM 621 C CA B ARG A 1 92 ? 5.304 55.713 2.108 0.44 15.50 84 ARG A CA 1
ATOM 622 C C . ARG A 1 92 ? 6.362 54.751 2.628 1.00 16.74 84 ARG A C 1
ATOM 623 O O . ARG A 1 92 ? 7.305 54.418 1.905 1.00 15.21 84 ARG A O 1
ATOM 638 N N . ILE A 1 93 ? 6.210 54.297 3.871 1.00 12.29 85 ILE A N 1
ATOM 639 C CA . ILE A 1 93 ? 7.122 53.301 4.433 1.00 10.53 85 ILE A CA 1
ATOM 640 C C . ILE A 1 93 ? 6.285 52.146 4.954 1.00 13.51 85 ILE A C 1
ATOM 641 O O . ILE A 1 93 ? 5.487 52.327 5.878 1.00 13.91 85 ILE A O 1
ATOM 646 N N . THR A 1 94 ? 6.475 50.962 4.385 1.00 11.49 86 THR A N 1
ATOM 647 C CA . THR A 1 94 ? 5.736 49.777 4.810 1.00 12.04 86 THR A CA 1
ATOM 648 C C . THR A 1 94 ? 6.717 48.792 5.425 1.00 14.40 86 THR A C 1
ATOM 649 O O . THR A 1 94 ? 7.747 48.481 4.818 1.00 12.87 86 THR A O 1
ATOM 653 N N . ALA A 1 95 ? 6.408 48.310 6.631 1.00 11.70 87 ALA A N 1
ATOM 654 C CA . ALA A 1 95 ? 7.229 47.289 7.275 1.00 9.08 87 ALA A CA 1
ATOM 655 C C . ALA A 1 95 ? 6.688 45.913 6.900 1.00 12.44 87 ALA A C 1
ATOM 656 O O . ALA A 1 95 ? 5.580 45.546 7.310 1.00 12.04 87 ALA A O 1
ATOM 658 N N . VAL A 1 96 ? 7.467 45.147 6.134 1.00 9.62 88 VAL A N 1
ATOM 659 C CA . VAL A 1 96 ? 7.123 43.772 5.789 1.00 11.13 88 VAL A CA 1
ATOM 660 C C . VAL A 1 96 ? 7.863 42.911 6.802 1.00 11.28 88 VAL A C 1
ATOM 661 O O . VAL A 1 96 ? 9.082 42.738 6.713 1.00 10.87 88 VAL A O 1
ATOM 665 N N . VAL A 1 97 ? 7.122 42.414 7.791 1.00 10.04 89 VAL A N 1
ATOM 666 C CA . VAL A 1 97 ? 7.675 41.728 8.957 1.00 9.25 89 VAL A CA 1
ATOM 667 C C . VAL A 1 97 ? 7.100 40.317 8.955 1.00 10.47 89 VAL A C 1
ATOM 668 O O . VAL A 1 97 ? 6.142 40.029 9.697 1.00 11.58 89 VAL A O 1
ATOM 672 N N . PRO A 1 98 ? 7.627 39.413 8.123 1.00 12.39 90 PRO A N 1
ATOM 673 C CA . PRO A 1 98 ? 6.949 38.116 7.949 1.00 11.61 90 PRO A CA 1
ATOM 674 C C . PRO A 1 98 ? 6.757 37.363 9.256 1.00 13.08 90 PRO A C 1
ATOM 675 O O . PRO A 1 98 ? 5.650 36.878 9.518 1.00 11.73 90 PRO A O 1
ATOM 679 N N . TYR A 1 99 ? 7.781 37.294 10.104 1.00 13.15 91 TYR A N 1
ATOM 680 C CA . TYR A 1 99 ? 7.622 36.835 11.479 1.00 10.37 91 TYR A CA 1
ATOM 681 C C . TYR A 1 99 ? 7.689 38.032 12.416 1.00 12.11 91 TYR A C 1
ATOM 682 O O . TYR A 1 99 ? 8.703 38.737 12.458 1.00 12.04 91 TYR A O 1
ATOM 691 N N . PHE A 1 100 ? 6.611 38.254 13.171 1.00 12.44 92 PHE A N 1
ATOM 692 C CA . PHE A 1 100 ? 6.499 39.412 14.060 1.00 8.76 92 PHE A CA 1
ATOM 693 C C . PHE A 1 100 ? 6.951 38.967 15.451 1.00 11.07 92 PHE A C 1
ATOM 694 O O . PHE A 1 100 ? 6.211 38.300 16.180 1.00 12.47 92 PHE A O 1
ATOM 702 N N . GLY A 1 101 ? 8.184 39.313 15.814 1.00 11.58 93 GLY A N 1
ATOM 703 C CA . GLY A 1 101 ? 8.674 38.997 17.141 1.00 10.88 93 GLY A CA 1
ATOM 704 C C . GLY A 1 101 ? 7.896 39.736 18.216 1.00 13.69 93 GLY A C 1
ATOM 705 O O . GLY A 1 101 ? 7.270 40.765 17.967 1.00 13.85 93 GLY A O 1
ATOM 706 N N . TYR A 1 102 ? 7.904 39.159 19.421 1.00 11.52 94 TYR A N 1
ATOM 707 C CA . TYR A 1 102 ? 7.251 39.689 20.624 1.00 13.00 94 TYR A CA 1
ATOM 708 C C . TYR A 1 102 ? 5.733 39.545 20.587 1.00 13.32 94 TYR A C 1
ATOM 709 O O . TYR A 1 102 ? 5.049 40.025 21.502 1.00 11.26 94 TYR A O 1
ATOM 718 N N . ALA A 1 103 ? 5.184 38.872 19.569 1.00 9.57 95 ALA A N 1
ATOM 719 C CA . ALA A 1 103 ? 3.734 38.727 19.474 1.00 11.90 95 ALA A CA 1
ATOM 720 C C . ALA A 1 103 ? 3.138 37.886 20.604 1.00 13.52 95 ALA A C 1
ATOM 721 O O . ALA A 1 103 ? 1.937 38.006 20.877 1.00 14.02 95 ALA A O 1
ATOM 723 N N . ARG A 1 104 ? 3.923 37.018 21.239 1.00 13.12 96 ARG A N 1
ATOM 724 C CA . ARG A 1 104 ? 3.375 36.228 22.333 1.00 13.99 96 ARG A CA 1
ATOM 725 C C . ARG A 1 104 ? 3.207 37.053 23.604 1.00 18.11 96 ARG A C 1
ATOM 726 O O . ARG A 1 104 ? 2.495 36.623 24.517 1.00 17.29 96 ARG A O 1
ATOM 734 N N . GLN A 1 105 ? 3.831 38.227 23.685 1.00 10.18 97 GLN A N 1
ATOM 735 C CA . GLN A 1 105 ? 3.670 39.086 24.864 1.00 10.99 97 GLN A CA 1
ATOM 736 C C . GLN A 1 105 ? 2.636 40.164 24.537 1.00 12.61 97 GLN A C 1
ATOM 737 O O . GLN A 1 105 ? 2.939 41.341 24.330 1.00 13.11 97 GLN A O 1
ATOM 743 N N . ASP A 1 106 ? 1.373 39.724 24.492 1.00 13.59 98 ASP A N 1
ATOM 744 C CA . ASP A 1 106 ? 0.305 40.552 23.938 1.00 13.41 98 ASP A CA 1
ATOM 745 C C . ASP A 1 106 ? -0.806 40.829 24.945 1.00 17.40 98 ASP A C 1
ATOM 746 O O . ASP A 1 106 ? -1.892 41.270 24.554 1.00 15.00 98 ASP A O 1
ATOM 751 N N . ARG A 1 107 ? -0.532 40.626 26.232 1.00 13.54 99 ARG A N 1
ATOM 752 C CA . ARG A 1 107 ? -1.460 40.903 27.322 1.00 14.69 99 ARG A CA 1
ATOM 753 C C . ARG A 1 107 ? -0.693 40.689 28.620 1.00 15.89 99 ARG A C 1
ATOM 754 O O . ARG A 1 107 ? 0.414 40.150 28.616 1.00 14.74 99 ARG A O 1
ATOM 762 N N . ARG A 1 108 ? -1.283 41.123 29.732 1.00 16.72 100 ARG A N 1
ATOM 763 C CA . ARG A 1 108 ? -0.774 40.772 31.060 1.00 15.48 100 ARG A CA 1
ATOM 764 C C . ARG A 1 108 ? -1.677 39.670 31.608 1.00 15.73 100 ARG A C 1
ATOM 765 O O . ARG A 1 108 ? -2.796 39.934 32.052 1.00 17.72 100 ARG A O 1
ATOM 773 N N . VAL A 1 109 ? -1.195 38.425 31.557 1.00 18.61 101 VAL A N 1
ATOM 774 C CA . VAL A 1 109 ? -1.999 37.308 32.040 1.00 24.54 101 VAL A CA 1
ATOM 775 C C . VAL A 1 109 ? -2.258 37.490 33.529 1.00 27.37 101 VAL A C 1
ATOM 776 O O . VAL A 1 109 ? -1.321 37.618 34.329 1.00 24.15 101 VAL A O 1
ATOM 780 N N . ARG A 1 110 ? -3.542 37.520 33.900 1.00 18.26 102 ARG A N 1
ATOM 781 C CA . ARG A 1 110 ? -4.003 37.722 35.274 1.00 19.55 102 ARG A CA 1
ATOM 782 C C . ARG A 1 110 ? -3.385 38.961 35.923 1.00 21.17 102 ARG A C 1
ATOM 783 O O . ARG A 1 110 ? -3.124 38.995 37.128 1.00 21.35 102 ARG A O 1
ATOM 791 N N . SER A 1 111 ? -3.186 40.004 35.117 1.00 18.70 103 SER A N 1
ATOM 792 C CA . SER A 1 111 ? -2.663 41.288 35.587 1.00 22.40 103 SER A CA 1
ATOM 793 C C . SER A 1 111 ? -1.278 41.156 36.215 1.00 18.42 103 SER A C 1
ATOM 794 O O . SER A 1 111 ? -0.934 41.916 37.123 1.00 17.42 103 SER A O 1
ATOM 797 N N . ALA A 1 112 ? -0.481 40.192 35.754 1.00 18.57 104 ALA A N 1
ATOM 798 C CA . ALA A 1 112 ? 0.877 40.059 36.263 1.00 21.15 104 ALA A CA 1
ATOM 799 C C . ALA A 1 112 ? 1.680 41.315 35.940 1.00 16.86 104 ALA A C 1
ATOM 800 O O . ALA A 1 112 ? 1.391 42.035 34.975 1.00 16.08 104 ALA A O 1
ATOM 802 N N . ARG A 1 113 ? 2.712 41.571 36.748 1.00 17.09 105 ARG A N 1
ATOM 803 C CA . ARG A 1 113 ? 3.505 42.798 36.604 1.00 15.46 105 ARG A CA 1
ATOM 804 C C . ARG A 1 113 ? 4.536 42.621 35.487 1.00 15.39 105 ARG A C 1
ATOM 805 O O . ARG A 1 113 ? 5.755 42.621 35.693 1.00 15.21 105 ARG A O 1
ATOM 813 N N . VAL A 1 114 ? 4.014 42.504 34.268 1.00 13.91 106 VAL A N 1
ATOM 814 C CA . VAL A 1 114 ? 4.822 42.214 33.084 1.00 12.68 106 VAL A CA 1
ATOM 815 C C . VAL A 1 114 ? 4.539 43.279 32.034 1.00 13.78 106 VAL A C 1
ATOM 816 O O . VAL A 1 114 ? 3.517 43.981 32.096 1.00 13.18 106 VAL A O 1
ATOM 820 N N . PRO A 1 115 ? 5.413 43.420 31.046 1.00 13.29 107 PRO A N 1
ATOM 821 C CA . PRO A 1 115 ? 5.134 44.352 29.951 1.00 12.46 107 PRO A CA 1
ATOM 822 C C . PRO A 1 115 ? 4.176 43.737 28.939 1.00 13.86 107 PRO A C 1
ATOM 823 O O . PRO A 1 115 ? 4.002 42.522 28.872 1.00 14.52 107 PRO A O 1
ATOM 827 N N . ILE A 1 116 ? 3.541 44.605 28.147 1.00 12.15 108 ILE A N 1
ATOM 828 C CA . ILE A 1 116 ? 2.869 44.129 26.941 1.00 9.24 108 ILE A CA 1
ATOM 829 C C . ILE A 1 116 ? 3.789 44.481 25.782 1.00 13.09 108 ILE A C 1
ATOM 830 O O . ILE A 1 116 ? 3.613 45.512 25.120 1.00 12.39 108 ILE A O 1
ATOM 835 N N . THR A 1 117 ? 4.815 43.652 25.565 1.00 12.82 109 THR A N 1
ATOM 836 C CA . THR A 1 117 ? 5.878 44.054 24.647 1.00 12.26 109 THR A CA 1
ATOM 837 C C . THR A 1 117 ? 5.382 44.198 23.217 1.00 12.46 109 THR A C 1
ATOM 838 O O . THR A 1 117 ? 5.870 45.063 22.481 1.00 12.14 109 THR A O 1
ATOM 842 N N . ALA A 1 118 ? 4.396 43.399 22.802 1.00 10.78 110 ALA A N 1
ATOM 843 C CA . ALA A 1 118 ? 3.869 43.575 21.448 1.00 9.51 110 ALA A CA 1
ATOM 844 C C . ALA A 1 118 ? 3.278 44.967 21.242 1.00 9.68 110 ALA A C 1
ATOM 845 O O . ALA A 1 118 ? 3.364 45.513 20.133 1.00 11.46 110 ALA A O 1
ATOM 847 N N . LYS A 1 119 ? 2.658 45.537 22.278 1.00 9.40 111 LYS A N 1
ATOM 848 C CA A LYS A 1 119 ? 2.147 46.900 22.184 0.58 11.68 111 LYS A CA 1
ATOM 849 C CA B LYS A 1 119 ? 2.146 46.903 22.191 0.42 11.47 111 LYS A CA 1
ATOM 850 C C . LYS A 1 119 ? 3.285 47.917 22.216 1.00 11.90 111 LYS A C 1
ATOM 851 O O . LYS A 1 119 ? 3.259 48.907 21.473 1.00 11.76 111 LYS A O 1
ATOM 862 N N . VAL A 1 120 ? 4.304 47.685 23.050 1.00 11.32 112 VAL A N 1
ATOM 863 C CA . VAL A 1 120 ? 5.496 48.541 22.999 1.00 10.10 112 VAL A CA 1
ATOM 864 C C . VAL A 1 120 ? 6.037 48.609 21.570 1.00 14.04 112 VAL A C 1
ATOM 865 O O . VAL A 1 120 ? 6.353 49.690 21.045 1.00 12.32 112 VAL A O 1
ATOM 869 N N . VAL A 1 121 ? 6.177 47.445 20.935 1.00 9.56 113 VAL A N 1
ATOM 870 C CA . VAL A 1 121 ? 6.735 47.363 19.580 1.00 11.10 113 VAL A CA 1
ATOM 871 C C . VAL A 1 121 ? 5.815 48.040 18.565 1.00 10.48 113 VAL A C 1
ATOM 872 O O . VAL A 1 121 ? 6.282 48.764 17.672 1.00 10.85 113 VAL A O 1
ATOM 876 N N . ALA A 1 122 ? 4.503 47.802 18.664 1.00 10.83 114 ALA A N 1
ATOM 877 C CA . ALA A 1 122 ? 3.554 48.468 17.775 1.00 9.88 114 ALA A CA 1
ATOM 878 C C . ALA A 1 122 ? 3.708 49.984 17.861 1.00 13.90 114 ALA A C 1
ATOM 879 O O . ALA A 1 122 ? 3.766 50.682 16.837 1.00 11.32 114 ALA A O 1
ATOM 881 N N . ASP A 1 123 ? 3.806 50.505 19.084 1.00 10.23 115 ASP A N 1
ATOM 882 C CA . ASP A 1 123 ? 3.969 51.945 19.267 1.00 11.16 115 ASP A CA 1
ATOM 883 C C . ASP A 1 123 ? 5.318 52.413 18.729 1.00 13.43 115 ASP A C 1
ATOM 884 O O . ASP A 1 123 ? 5.422 53.524 18.191 1.00 13.62 115 ASP A O 1
ATOM 889 N N . MET A 1 124 ? 6.370 51.592 18.885 1.00 11.33 116 MET A N 1
ATOM 890 C CA . MET A 1 124 ? 7.674 51.956 18.317 1.00 9.62 116 MET A CA 1
ATOM 891 C C . MET A 1 124 ? 7.585 52.117 16.810 1.00 10.69 116 MET A C 1
ATOM 892 O O . MET A 1 124 ? 8.166 53.050 16.233 1.00 10.47 116 MET A O 1
ATOM 897 N N . MET A 1 125 ? 6.903 51.185 16.146 1.00 12.48 117 MET A N 1
ATOM 898 C CA . MET A 1 125 ? 6.790 51.269 14.694 1.00 10.32 117 MET A CA 1
ATOM 899 C C . MET A 1 125 ? 6.019 52.512 14.272 1.00 11.84 117 MET A C 1
ATOM 900 O O . MET A 1 125 ? 6.398 53.184 13.306 1.00 12.82 117 MET A O 1
ATOM 905 N N . ALA A 1 126 ? 4.923 52.825 14.973 1.00 12.11 118 ALA A N 1
ATOM 906 C CA . ALA A 1 126 ? 4.194 54.056 14.682 1.00 11.88 118 ALA A CA 1
ATOM 907 C C . ALA A 1 126 ? 5.067 55.283 14.904 1.00 16.10 118 ALA A C 1
ATOM 908 O O . ALA A 1 126 ? 5.014 56.246 14.124 1.00 16.18 118 ALA A O 1
ATOM 910 N N . SER A 1 127 ? 5.877 55.263 15.970 1.00 14.06 119 SER A N 1
ATOM 911 C CA . SER A 1 127 ? 6.680 56.421 16.357 1.00 17.62 119 SER A CA 1
ATOM 912 C C . SER A 1 127 ? 7.716 56.813 15.308 1.00 18.05 119 SER A C 1
ATOM 913 O O . SER A 1 127 ? 8.150 57.970 15.288 1.00 19.35 119 SER A O 1
ATOM 916 N N . VAL A 1 128 ? 8.164 55.877 14.466 1.00 12.58 120 VAL A N 1
ATOM 917 C CA . VAL A 1 128 ? 9.155 56.221 13.445 1.00 11.94 120 VAL A CA 1
ATOM 918 C C . VAL A 1 128 ? 8.523 56.470 12.084 1.00 15.30 120 VAL A C 1
ATOM 919 O O . VAL A 1 128 ? 9.248 56.730 11.116 1.00 16.39 120 VAL A O 1
ATOM 923 N N . GLY A 1 129 ? 7.200 56.400 11.976 1.00 11.67 121 GLY A N 1
ATOM 924 C CA . GLY A 1 129 ? 6.559 56.798 10.734 1.00 14.41 121 GLY A CA 1
ATOM 925 C C . GLY A 1 129 ? 6.271 55.678 9.766 1.00 17.94 121 GLY A C 1
ATOM 926 O O . GLY A 1 129 ? 6.020 55.952 8.583 1.00 16.02 121 GLY A O 1
ATOM 927 N N . ILE A 1 130 ? 6.315 54.425 10.225 1.00 13.87 122 ILE A N 1
ATOM 928 C CA . ILE A 1 130 ? 5.839 53.315 9.413 1.00 12.05 122 ILE A CA 1
ATOM 929 C C . ILE A 1 130 ? 4.340 53.492 9.205 1.00 12.82 122 ILE A C 1
ATOM 930 O O . ILE A 1 130 ? 3.618 53.883 10.129 1.00 12.63 122 ILE A O 1
ATOM 935 N N . CYS A 1 131 ? 3.873 53.225 7.979 1.00 13.71 123 CYS A N 1
ATOM 936 C CA A CYS A 1 131 ? 2.508 53.489 7.526 0.74 14.93 123 CYS A CA 1
ATOM 937 C CA B CYS A 1 131 ? 2.484 53.488 7.626 0.26 15.43 123 CYS A CA 1
ATOM 938 C C . CYS A 1 131 ? 1.639 52.236 7.430 1.00 17.30 123 CYS A C 1
ATOM 939 O O . CYS A 1 131 ? 0.408 52.357 7.322 1.00 14.62 123 CYS A O 1
ATOM 944 N N . ARG A 1 132 ? 2.246 51.048 7.390 1.00 12.66 124 ARG A N 1
ATOM 945 C CA . ARG A 1 132 ? 1.547 49.774 7.245 1.00 10.65 124 ARG A CA 1
ATOM 946 C C . ARG A 1 132 ? 2.485 48.670 7.704 1.00 13.76 124 ARG A C 1
ATOM 947 O O . ARG A 1 132 ? 3.711 48.790 7.579 1.00 14.00 124 ARG A O 1
ATOM 955 N N . VAL A 1 133 ? 1.903 47.602 8.246 1.00 12.25 125 VAL A N 1
ATOM 956 C CA . VAL A 1 133 ? 2.629 46.367 8.526 1.00 12.39 125 VAL A CA 1
ATOM 957 C C . VAL A 1 133 ? 2.030 45.268 7.665 1.00 15.15 125 VAL A C 1
ATOM 958 O O . VAL A 1 133 ? 0.802 45.152 7.564 1.00 13.53 125 VAL A O 1
ATOM 962 N N . LEU A 1 134 ? 2.898 44.472 7.048 1.00 10.77 126 LEU A N 1
ATOM 963 C CA . LEU A 1 134 ? 2.529 43.231 6.383 1.00 10.54 126 LEU A CA 1
ATOM 964 C C . LEU A 1 134 ? 3.223 42.096 7.120 1.00 13.58 126 LEU A C 1
ATOM 965 O O . LEU A 1 134 ? 4.443 42.145 7.316 1.00 12.45 126 LEU A O 1
ATOM 970 N N . THR A 1 135 ? 2.455 41.091 7.554 1.00 10.02 127 THR A N 1
ATOM 971 C CA . THR A 1 135 ? 3.036 40.021 8.363 1.00 10.40 127 THR A CA 1
ATOM 972 C C . THR A 1 135 ? 2.340 38.705 8.019 1.00 13.59 127 THR A C 1
ATOM 973 O O . THR A 1 135 ? 1.301 38.698 7.358 1.00 12.65 127 THR A O 1
ATOM 977 N N . VAL A 1 136 ? 2.938 37.579 8.440 1.00 11.38 128 VAL A N 1
ATOM 978 C CA . VAL A 1 136 ? 2.422 36.243 8.122 1.00 11.01 128 VAL A CA 1
ATOM 979 C C . VAL A 1 136 ? 2.006 35.534 9.405 1.00 11.87 128 VAL A C 1
ATOM 980 O O . VAL A 1 136 ? 2.806 35.423 10.340 1.00 12.47 128 VAL A O 1
ATOM 984 N N . ASP A 1 137 ? 0.774 35.024 9.435 1.00 12.83 129 ASP A N 1
ATOM 985 C CA A ASP A 1 137 ? 0.287 34.197 10.542 0.57 11.66 129 ASP A CA 1
ATOM 986 C CA B ASP A 1 137 ? 0.283 34.198 10.539 0.43 11.87 129 ASP A CA 1
ATOM 987 C C . ASP A 1 137 ? 0.627 34.823 11.894 1.00 14.10 129 ASP A C 1
ATOM 988 O O . ASP A 1 137 ? 1.307 34.233 12.735 1.00 14.58 129 ASP A O 1
ATOM 997 N N . LEU A 1 138 ? 0.138 36.045 12.087 1.00 12.32 130 LEU A N 1
ATOM 998 C CA . LEU A 1 138 ? 0.324 36.741 13.355 1.00 12.96 130 LEU A CA 1
ATOM 999 C C . LEU A 1 138 ? -0.178 35.861 14.496 1.00 15.12 130 LEU A C 1
ATOM 1000 O O . LEU A 1 138 ? -1.225 35.219 14.378 1.00 13.92 130 LEU A O 1
ATOM 1005 N N . HIS A 1 139 ? 0.594 35.798 15.589 1.00 12.68 131 HIS A N 1
ATOM 1006 C CA . HIS A 1 139 ? 0.278 34.841 16.655 1.00 13.14 131 HIS A CA 1
ATOM 1007 C C . HIS A 1 139 ? -1.142 35.024 17.169 1.00 12.89 131 HIS A C 1
ATOM 1008 O O . HIS A 1 139 ? -1.832 34.045 17.488 1.00 14.12 131 HIS A O 1
ATOM 1015 N N . ALA A 1 140 ? -1.587 36.273 17.270 1.00 11.64 132 ALA A N 1
ATOM 1016 C CA . ALA A 1 140 ? -2.975 36.599 17.568 1.00 11.26 132 ALA A CA 1
ATOM 1017 C C . ALA A 1 140 ? -3.416 37.633 16.550 1.00 12.01 132 ALA A C 1
ATOM 1018 O O . ALA A 1 140 ? -2.810 38.706 16.459 1.00 12.29 132 ALA A O 1
ATOM 1020 N N . ASP A 1 141 ? -4.466 37.319 15.782 1.00 11.44 133 ASP A N 1
ATOM 1021 C CA . ASP A 1 141 ? -4.921 38.283 14.782 1.00 12.62 133 ASP A CA 1
ATOM 1022 C C . ASP A 1 141 ? -5.410 39.570 15.435 1.00 15.75 133 ASP A C 1
ATOM 1023 O O . ASP A 1 141 ? -5.436 40.622 14.781 1.00 12.30 133 ASP A O 1
ATOM 1028 N N . GLN A 1 142 ? -5.785 39.510 16.715 1.00 12.20 134 GLN A N 1
ATOM 1029 C CA . GLN A 1 142 ? -6.206 40.710 17.431 1.00 13.96 134 GLN A CA 1
ATOM 1030 C C . GLN A 1 142 ? -5.084 41.730 17.562 1.00 12.65 134 GLN A C 1
ATOM 1031 O O . GLN A 1 142 ? -5.362 42.899 17.848 1.00 14.04 134 GLN A O 1
ATOM 1037 N N . ILE A 1 143 ? -3.825 41.332 17.347 1.00 11.32 135 ILE A N 1
ATOM 1038 C CA . ILE A 1 143 ? -2.734 42.296 17.371 1.00 10.96 135 ILE A CA 1
ATOM 1039 C C . ILE A 1 143 ? -2.924 43.368 16.297 1.00 11.22 135 ILE A C 1
ATOM 1040 O O . ILE A 1 143 ? -2.365 44.460 16.410 1.00 12.47 135 ILE A O 1
ATOM 1045 N N . GLN A 1 144 ? -3.742 43.099 15.272 1.00 11.07 136 GLN A N 1
ATOM 1046 C CA . GLN A 1 144 ? -4.124 44.167 14.344 1.00 12.11 136 GLN A CA 1
ATOM 1047 C C . GLN A 1 144 ? -4.587 45.418 15.076 1.00 14.91 136 GLN A C 1
ATOM 1048 O O . GLN A 1 144 ? -4.306 46.543 14.638 1.00 13.95 136 GLN A O 1
ATOM 1054 N N . GLY A 1 145 ? -5.358 45.241 16.160 1.00 12.86 137 GLY A N 1
ATOM 1055 C CA . GLY A 1 145 ? -5.935 46.358 16.885 1.00 12.58 137 GLY A CA 1
ATOM 1056 C C . GLY A 1 145 ? -4.970 47.092 17.787 1.00 11.25 137 GLY A C 1
ATOM 1057 O O . GLY A 1 145 ? -5.341 48.102 18.400 1.00 13.17 137 GLY A O 1
ATOM 1058 N N . PHE A 1 146 ? -3.731 46.608 17.883 1.00 12.04 138 PHE A N 1
ATOM 1059 C CA . PHE A 1 146 ? -2.694 47.341 18.594 1.00 12.74 138 PHE A CA 1
ATOM 1060 C C . PHE A 1 146 ? -2.242 48.565 17.813 1.00 14.35 138 PHE A C 1
ATOM 1061 O O . PHE A 1 146 ? -1.557 49.429 18.382 1.00 13.37 138 PHE A O 1
ATOM 1069 N N . PHE A 1 147 ? -2.594 48.637 16.528 1.00 11.89 139 PHE A N 1
ATOM 1070 C CA . PHE A 1 147 ? -2.101 49.638 15.592 1.00 13.98 139 PHE A CA 1
ATOM 1071 C C . PHE A 1 147 ? -3.222 50.544 15.103 1.00 13.13 139 PHE A C 1
ATOM 1072 O O . PHE A 1 147 ? -4.333 50.085 14.837 1.00 12.58 139 PHE A O 1
ATOM 1080 N N . TYR A 1 148 ? -2.901 51.834 14.953 1.00 9.37 140 TYR A N 1
ATOM 1081 C CA . TYR A 1 148 ? -3.724 52.743 14.159 1.00 10.76 140 TYR A CA 1
ATOM 1082 C C . TYR A 1 148 ? -3.567 52.458 12.668 1.00 10.93 140 TYR A C 1
ATOM 1083 O O . TYR A 1 148 ? -4.549 52.466 11.907 1.00 12.65 140 TYR A O 1
ATOM 1092 N N . MET A 1 149 ? -2.336 52.195 12.236 1.00 11.67 141 MET A N 1
ATOM 1093 C CA . MET A 1 149 ? -2.066 51.923 10.834 1.00 12.31 141 MET A CA 1
ATOM 1094 C C . MET A 1 149 ? -2.672 50.580 10.421 1.00 10.79 141 MET A C 1
ATOM 1095 O O . MET A 1 149 ? -2.881 49.700 11.259 1.00 12.04 141 MET A O 1
ATOM 1100 N N . PRO A 1 150 ? -2.946 50.385 9.128 1.00 12.12 142 PRO A N 1
ATOM 1101 C CA . PRO A 1 150 ? -3.411 49.063 8.679 1.00 13.78 142 PRO A CA 1
ATOM 1102 C C . PRO A 1 150 ? -2.348 48.000 8.898 1.00 13.48 142 PRO A C 1
ATOM 1103 O O . PRO A 1 150 ? -1.147 48.256 8.759 1.00 14.70 142 PRO A O 1
ATOM 1107 N N . VAL A 1 151 ? -2.806 46.797 9.242 1.00 11.97 143 VAL A N 1
ATOM 1108 C CA . VAL A 1 151 ? -1.953 45.625 9.462 1.00 12.84 143 VAL A CA 1
ATOM 1109 C C . VAL A 1 151 ? -2.529 44.507 8.613 1.00 17.99 143 VAL A C 1
ATOM 1110 O O . VAL A 1 151 ? -3.653 44.058 8.865 1.00 15.19 143 VAL A O 1
ATOM 1114 N N . ASP A 1 152 ? -1.776 44.055 7.612 1.00 10.40 144 ASP A N 1
ATOM 1115 C CA . ASP A 1 152 ? -2.217 42.972 6.741 1.00 10.75 144 ASP A CA 1
ATOM 1116 C C . ASP A 1 152 ? -1.601 41.685 7.257 1.00 14.45 144 ASP A C 1
ATOM 1117 O O . ASP A 1 152 ? -0.381 41.512 7.205 1.00 13.49 144 ASP A O 1
ATOM 1122 N N . ASN A 1 153 ? -2.442 40.788 7.759 1.00 12.38 145 ASN A N 1
ATOM 1123 C CA . ASN A 1 153 ? -1.997 39.509 8.316 1.00 13.21 145 ASN A CA 1
ATOM 1124 C C . ASN A 1 153 ? -2.340 38.445 7.284 1.00 16.69 145 ASN A C 1
ATOM 1125 O O . ASN A 1 153 ? -3.508 38.077 7.125 1.00 18.77 145 ASN A O 1
ATOM 1130 N N . VAL A 1 154 ? -1.336 37.972 6.550 1.00 10.97 146 VAL A N 1
ATOM 1131 C CA . VAL A 1 154 ? -1.584 36.992 5.502 1.00 12.08 146 VAL A CA 1
ATOM 1132 C C . VAL A 1 154 ? -1.382 35.594 6.068 1.00 16.26 146 VAL A C 1
ATOM 1133 O O . VAL A 1 154 ? -0.475 35.350 6.875 1.00 15.61 146 VAL A O 1
ATOM 1137 N N . TYR A 1 155 ? -2.261 34.677 5.678 1.00 17.57 147 TYR A N 1
ATOM 1138 C CA . TYR A 1 155 ? -2.215 33.315 6.187 1.00 15.99 147 TYR A CA 1
ATOM 1139 C C . TYR A 1 155 ? -1.299 32.459 5.317 1.00 16.76 147 TYR A C 1
ATOM 1140 O O . TYR A 1 155 ? -1.299 32.577 4.086 1.00 21.66 147 TYR A O 1
ATOM 1149 N N . SER A 1 156 ? -0.517 31.590 5.964 1.00 15.36 148 SER A N 1
ATOM 1150 C CA . SER A 1 156 ? 0.341 30.652 5.248 1.00 17.38 148 SER A CA 1
ATOM 1151 C C . SER A 1 156 ? -0.404 29.420 4.758 1.00 18.87 148 SER A C 1
ATOM 1152 O O . SER A 1 156 ? 0.201 28.605 4.054 1.00 22.61 148 SER A O 1
ATOM 1155 N N . THR A 1 157 ? -1.680 29.273 5.116 1.00 19.85 149 THR A N 1
ATOM 1156 C CA . THR A 1 157 ? -2.430 28.051 4.818 1.00 18.56 149 THR A CA 1
ATOM 1157 C C . THR A 1 157 ? -2.322 27.580 3.371 1.00 24.64 149 THR A C 1
ATOM 1158 O O . THR A 1 157 ? -2.150 26.364 3.164 1.00 26.29 149 THR A O 1
ATOM 1162 N N . PRO A 1 158 ? -2.431 28.436 2.343 1.00 24.37 150 PRO A N 1
ATOM 1163 C CA . PRO A 1 158 ? -2.386 27.903 0.969 1.00 26.21 150 PRO A CA 1
ATOM 1164 C C . PRO A 1 158 ? -1.087 27.184 0.635 1.00 22.63 150 PRO A C 1
ATOM 1165 O O . PRO A 1 158 ? -1.120 26.142 -0.035 1.00 26.95 150 PRO A O 1
ATOM 1169 N N . VAL A 1 159 ? 0.056 27.710 1.081 1.00 19.44 151 VAL A N 1
ATOM 1170 C CA . VAL A 1 159 ? 1.334 27.073 0.771 1.00 19.61 151 VAL A CA 1
ATOM 1171 C C . VAL A 1 159 ? 1.511 25.795 1.584 1.00 25.00 151 VAL A C 1
ATOM 1172 O O . VAL A 1 159 ? 2.000 24.776 1.074 1.00 23.88 151 VAL A O 1
ATOM 1176 N N . LEU A 1 160 ? 1.114 25.817 2.857 1.00 22.21 152 LEU A N 1
ATOM 1177 C CA . LEU A 1 160 ? 1.162 24.586 3.641 1.00 26.33 152 LEU A CA 1
ATOM 1178 C C . LEU A 1 160 ? 0.206 23.538 3.075 1.00 23.60 152 LEU A C 1
ATOM 1179 O O . LEU A 1 160 ? 0.556 22.355 2.990 1.00 23.57 152 LEU A O 1
ATOM 1184 N N . LEU A 1 161 ? -0.996 23.957 2.659 1.00 20.79 153 LEU A N 1
ATOM 1185 C CA . LEU A 1 161 ? -1.950 23.023 2.065 1.00 28.77 153 LEU A CA 1
ATOM 1186 C C . LEU A 1 161 ? -1.401 22.394 0.793 1.00 29.46 153 LEU A C 1
ATOM 1187 O O . LEU A 1 161 ? -1.551 21.185 0.574 1.00 24.61 153 LEU A O 1
ATOM 1192 N N . GLU A 1 162 ? -0.782 23.203 -0.068 1.00 25.06 154 GLU A N 1
ATOM 1193 C CA . GLU A 1 162 ? -0.273 22.674 -1.326 1.00 31.60 154 GLU A CA 1
ATOM 1194 C C . GLU A 1 162 ? 0.802 21.623 -1.081 1.00 22.79 154 GLU A C 1
ATOM 1195 O O . GLU A 1 162 ? 0.862 20.612 -1.792 1.00 23.95 154 GLU A O 1
ATOM 1201 N N . ASP A 1 163 ? 1.648 21.830 -0.067 1.00 21.58 155 ASP A N 1
ATOM 1202 C CA . ASP A 1 163 ? 2.672 20.833 0.223 1.00 22.31 155 ASP A CA 1
ATOM 1203 C C . ASP A 1 163 ? 2.058 19.568 0.812 1.00 25.76 155 ASP A C 1
ATOM 1204 O O . ASP A 1 163 ? 2.459 18.449 0.453 1.00 23.01 155 ASP A O 1
ATOM 1209 N N . ILE A 1 164 ? 1.088 19.720 1.715 1.00 21.35 156 ILE A N 1
ATOM 1210 C CA . ILE A 1 164 ? 0.384 18.555 2.248 1.00 23.08 156 ILE A CA 1
ATOM 1211 C C . ILE A 1 164 ? -0.216 17.733 1.114 1.00 24.21 156 ILE A C 1
ATOM 1212 O O . ILE A 1 164 ? -0.138 16.496 1.112 1.00 23.87 156 ILE A O 1
ATOM 1217 N N . THR A 1 165 ? -0.807 18.407 0.121 1.00 30.00 157 THR A N 1
ATOM 1218 C CA . THR A 1 165 ? -1.406 17.702 -1.011 1.00 30.08 157 THR A CA 1
ATOM 1219 C C . THR A 1 165 ? -0.379 16.858 -1.765 1.00 29.93 157 THR A C 1
ATOM 1220 O O . THR A 1 165 ? -0.681 15.733 -2.190 1.00 32.69 157 THR A O 1
ATOM 1224 N N . LYS A 1 166 ? 0.840 17.380 -1.941 1.00 28.29 158 LYS A N 1
ATOM 1225 C CA . LYS A 1 166 ? 1.886 16.644 -2.649 1.00 26.12 158 LYS A CA 1
ATOM 1226 C C . LYS A 1 166 ? 2.261 15.343 -1.955 1.00 31.46 158 LYS A C 1
ATOM 1227 O O . LYS A 1 166 ? 2.828 14.453 -2.599 1.00 31.30 158 LYS A O 1
ATOM 1233 N N . GLN A 1 167 ? 1.984 15.219 -0.656 1.00 25.24 159 GLN A N 1
ATOM 1234 C CA . GLN A 1 167 ? 2.342 14.001 0.059 1.00 29.37 159 GLN A CA 1
ATOM 1235 C C . GLN A 1 167 ? 1.420 12.843 -0.292 1.00 30.10 159 GLN A C 1
ATOM 1236 O O . GLN A 1 167 ? 1.760 11.687 -0.006 1.00 27.68 159 GLN A O 1
ATOM 1242 N N . LYS A 1 168 ? 0.268 13.133 -0.902 1.00 27.14 160 LYS A N 1
ATOM 1243 C CA . LYS A 1 168 ? -0.652 12.106 -1.402 1.00 28.49 160 LYS A CA 1
ATOM 1244 C C . LYS A 1 168 ? -1.031 11.120 -0.299 1.00 33.19 160 LYS A C 1
ATOM 1245 O O . LYS A 1 168 ? -0.926 9.900 -0.454 1.00 33.54 160 LYS A O 1
ATOM 1251 N N . LEU A 1 169 ? -1.467 11.670 0.830 1.00 30.64 161 LEU A N 1
ATOM 1252 C CA . LEU A 1 169 ? -1.867 10.892 1.991 1.00 27.97 161 LEU A CA 1
ATOM 1253 C C . LEU A 1 169 ? -3.364 10.633 1.967 1.00 30.35 161 LEU A C 1
ATOM 1254 O O . LEU A 1 169 ? -4.143 11.426 1.432 1.00 35.97 161 LEU A O 1
ATOM 1259 N N . ASN A 1 170 ? -3.762 9.506 2.543 1.00 34.33 162 ASN A N 1
ATOM 1260 C CA . ASN A 1 170 ? -5.157 9.282 2.894 1.00 33.10 162 ASN A CA 1
ATOM 1261 C C . ASN A 1 170 ? -5.272 9.212 4.414 1.00 35.84 162 ASN A C 1
ATOM 1262 O O . ASN A 1 170 ? -4.269 9.242 5.136 1.00 34.35 162 ASN A O 1
ATOM 1267 N N . ASN A 1 171 ? -6.514 9.157 4.902 1.00 34.26 163 ASN A N 1
ATOM 1268 C CA . ASN A 1 171 ? -6.783 9.006 6.338 1.00 39.74 163 ASN A CA 1
ATOM 1269 C C . ASN A 1 171 ? -6.146 10.124 7.165 1.00 33.95 163 ASN A C 1
ATOM 1270 O O . ASN A 1 171 ? -5.552 9.876 8.217 1.00 35.45 163 ASN A O 1
ATOM 1275 N N . ILE A 1 172 ? -6.273 11.360 6.696 1.00 32.84 164 ILE A N 1
ATOM 1276 C CA . ILE A 1 172 ? -5.598 12.491 7.331 1.00 30.70 164 ILE A CA 1
ATOM 1277 C C . ILE A 1 172 ? -6.375 12.918 8.568 1.00 36.74 164 ILE A C 1
ATOM 1278 O O . ILE A 1 172 ? -7.611 13.000 8.543 1.00 36.14 164 ILE A O 1
ATOM 1283 N N . MET A 1 173 ? -5.655 13.170 9.663 1.00 29.36 165 MET A N 1
ATOM 1284 C CA . MET A 1 173 ? -6.228 13.850 10.818 1.00 33.63 165 MET A CA 1
ATOM 1285 C C . MET A 1 173 ? -5.346 15.030 11.190 1.00 28.28 165 MET A C 1
ATOM 1286 O O . MET A 1 173 ? -4.139 14.867 11.407 1.00 32.67 165 MET A O 1
ATOM 1291 N N . ILE A 1 174 ? -5.945 16.198 11.266 1.00 25.81 166 ILE A N 1
ATOM 1292 C CA . ILE A 1 174 ? -5.230 17.400 11.669 1.00 24.36 166 ILE A CA 1
ATOM 1293 C C . ILE A 1 174 ? -5.236 17.470 13.187 1.00 26.53 166 ILE A C 1
ATOM 1294 O O . ILE A 1 174 ? -6.262 17.214 13.823 1.00 26.51 166 ILE A O 1
ATOM 1299 N N . VAL A 1 175 ? -4.092 17.799 13.783 1.00 23.79 167 VAL A N 1
ATOM 1300 C CA . VAL A 1 175 ? -3.961 17.824 15.239 1.00 24.32 167 VAL A CA 1
ATOM 1301 C C . VAL A 1 175 ? -3.541 19.220 15.673 1.00 23.10 167 VAL A C 1
ATOM 1302 O O . VAL A 1 175 ? -2.514 19.736 15.214 1.00 21.78 167 VAL A O 1
ATOM 1306 N N . SER A 1 176 ? -4.330 19.830 16.561 1.00 23.71 168 SER A N 1
ATOM 1307 C CA . SER A 1 176 ? -3.907 21.050 17.234 1.00 22.82 168 SER A CA 1
ATOM 1308 C C . SER A 1 176 ? -3.113 20.677 18.478 1.00 23.33 168 SER A C 1
ATOM 1309 O O . SER A 1 176 ? -3.630 19.945 19.328 1.00 26.16 168 SER A O 1
ATOM 1312 N N . PRO A 1 177 ? -1.866 21.130 18.623 1.00 23.37 169 PRO A N 1
ATOM 1313 C CA . PRO A 1 177 ? -1.033 20.631 19.725 1.00 25.70 169 PRO A CA 1
ATOM 1314 C C . PRO A 1 177 ? -1.325 21.299 21.058 1.00 25.21 169 PRO A C 1
ATOM 1315 O O . PRO A 1 177 ? -0.741 20.901 22.074 1.00 32.14 169 PRO A O 1
ATOM 1319 N N . ASP A 1 178 ? -2.203 22.296 21.081 1.00 24.53 170 ASP A N 1
ATOM 1320 C CA . ASP A 1 178 ? -2.686 22.888 22.318 1.00 30.16 170 ASP A CA 1
ATOM 1321 C C . ASP A 1 178 ? -4.088 23.419 22.062 1.00 32.96 170 ASP A C 1
ATOM 1322 O O . ASP A 1 178 ? -4.570 23.424 20.927 1.00 31.76 170 ASP A O 1
ATOM 1327 N N . VAL A 1 179 ? -4.748 23.874 23.131 1.00 30.63 171 VAL A N 1
ATOM 1328 C CA . VAL A 1 179 ? -6.111 24.374 22.993 1.00 30.93 171 VAL A CA 1
ATOM 1329 C C . VAL A 1 179 ? -6.169 25.751 22.355 1.00 31.16 171 VAL A C 1
ATOM 1330 O O . VAL A 1 179 ? -7.246 26.180 21.924 1.00 31.79 171 VAL A O 1
ATOM 1334 N N . GLY A 1 180 ? -5.040 26.457 22.285 1.00 32.62 172 GLY A N 1
ATOM 1335 C CA . GLY A 1 180 ? -5.024 27.744 21.619 1.00 36.26 172 GLY A CA 1
ATOM 1336 C C . GLY A 1 180 ? -4.852 27.680 20.119 1.00 36.95 172 GLY A C 1
ATOM 1337 O O . GLY A 1 180 ? -5.115 28.673 19.434 1.00 35.67 172 GLY A O 1
ATOM 1338 N N . GLY A 1 181 ? -4.433 26.534 19.587 1.00 36.04 173 GLY A N 1
ATOM 1339 C CA . GLY A 1 181 ? -4.208 26.423 18.160 1.00 34.75 173 GLY A CA 1
ATOM 1340 C C . GLY A 1 181 ? -5.335 25.791 17.367 1.00 32.59 173 GLY A C 1
ATOM 1341 O O . GLY A 1 181 ? -5.118 25.367 16.228 1.00 32.03 173 GLY A O 1
ATOM 1342 N N . VAL A 1 182 ? -6.543 25.715 17.936 1.00 29.10 174 VAL A N 1
ATOM 1343 C CA . VAL A 1 182 ? -7.597 24.974 17.252 1.00 25.57 174 VAL A CA 1
ATOM 1344 C C . VAL A 1 182 ? -8.077 25.726 16.018 1.00 29.83 174 VAL A C 1
ATOM 1345 O O . VAL A 1 182 ? -8.415 25.106 15.002 1.00 33.68 174 VAL A O 1
ATOM 1349 N N . VAL A 1 183 ? -8.091 27.060 16.067 1.00 30.74 175 VAL A N 1
ATOM 1350 C CA . VAL A 1 183 ? -8.576 27.845 14.932 1.00 27.19 175 VAL A CA 1
ATOM 1351 C C . VAL A 1 183 ? -7.681 27.633 13.714 1.00 26.74 175 VAL A C 1
ATOM 1352 O O . VAL A 1 183 ? -8.164 27.393 12.599 1.00 31.78 175 VAL A O 1
ATOM 1356 N N . ARG A 1 184 ? -6.361 27.719 13.909 1.00 26.85 176 ARG A N 1
ATOM 1357 C CA . ARG A 1 184 ? -5.427 27.496 12.807 1.00 30.15 176 ARG A CA 1
ATOM 1358 C C . ARG A 1 184 ? -5.475 26.053 12.315 1.00 33.18 176 ARG A C 1
ATOM 1359 O O . ARG A 1 184 ? -5.347 25.794 11.112 1.00 35.07 176 ARG A O 1
ATOM 1367 N N . ALA A 1 185 ? -5.641 25.096 13.232 1.00 28.11 177 ALA A N 1
ATOM 1368 C CA . ALA A 1 185 ? -5.723 23.695 12.831 1.00 27.96 177 ALA A CA 1
ATOM 1369 C C . ALA A 1 185 ? -6.991 23.418 12.030 1.00 27.83 177 ALA A C 1
ATOM 1370 O O . ALA A 1 185 ? -6.950 22.711 11.016 1.00 30.41 177 ALA A O 1
ATOM 1372 N N . ARG A 1 186 ? -8.123 23.979 12.463 1.00 25.43 178 ARG A N 1
ATOM 1373 C CA . ARG A 1 186 ? -9.380 23.795 11.742 1.00 24.35 178 ARG A CA 1
ATOM 1374 C C . ARG A 1 186 ? -9.307 24.370 10.330 1.00 31.85 178 ARG A C 1
ATOM 1375 O O . ARG A 1 186 ? -9.910 23.826 9.398 1.00 27.71 178 ARG A O 1
ATOM 1383 N N . ALA A 1 187 ? -8.581 25.479 10.155 1.00 34.62 179 ALA A N 1
ATOM 1384 C CA . ALA A 1 187 ? -8.475 26.090 8.833 1.00 31.25 179 ALA A CA 1
ATOM 1385 C C . ALA A 1 187 ? -7.790 25.162 7.838 1.00 33.39 179 ALA A C 1
ATOM 1386 O O . ALA A 1 187 ? -8.095 25.202 6.642 1.00 38.05 179 ALA A O 1
ATOM 1388 N N . VAL A 1 188 ? -6.863 24.326 8.303 1.00 25.88 180 VAL A N 1
ATOM 1389 C CA . VAL A 1 188 ? -6.260 23.335 7.420 1.00 33.25 180 VAL A CA 1
ATOM 1390 C C . VAL A 1 188 ? -7.216 22.170 7.189 1.00 29.97 180 VAL A C 1
ATOM 1391 O O . VAL A 1 188 ? -7.420 21.731 6.050 1.00 27.06 180 VAL A O 1
ATOM 1395 N N . ALA A 1 189 ? -7.826 21.664 8.266 1.00 26.75 181 ALA A N 1
ATOM 1396 C CA . ALA A 1 189 ? -8.731 20.523 8.149 1.00 29.49 181 ALA A CA 1
ATOM 1397 C C . ALA A 1 189 ? -9.906 20.830 7.225 1.00 28.41 181 ALA A C 1
ATOM 1398 O O . ALA A 1 189 ? -10.340 19.963 6.457 1.00 29.54 181 ALA A O 1
ATOM 1400 N N . LYS A 1 190 ? -10.435 22.057 7.291 1.00 32.91 182 LYS A N 1
ATOM 1401 C CA . LYS A 1 190 ? -11.542 22.473 6.428 1.00 33.92 182 LYS A CA 1
ATOM 1402 C C . LYS A 1 190 ? -11.241 22.235 4.953 1.00 37.51 182 LYS A C 1
ATOM 1403 O O . LYS A 1 190 ? -12.123 21.835 4.184 1.00 32.30 182 LYS A O 1
ATOM 1409 N N . ARG A 1 191 ? -10.006 22.492 4.537 1.00 34.32 183 ARG A N 1
ATOM 1410 C CA . ARG A 1 191 ? -9.629 22.440 3.133 1.00 37.70 183 ARG A CA 1
ATOM 1411 C C . ARG A 1 191 ? -9.169 21.061 2.689 1.00 39.79 183 ARG A C 1
ATOM 1412 O O . ARG A 1 191 ? -8.855 20.880 1.509 1.00 52.53 183 ARG A O 1
ATOM 1420 N N . LEU A 1 192 ? -9.125 20.088 3.597 1.00 37.22 184 LEU A N 1
ATOM 1421 C CA . LEU A 1 192 ? -8.751 18.727 3.235 1.00 35.84 184 LEU A CA 1
ATOM 1422 C C . LEU A 1 192 ? -9.979 17.828 3.265 1.00 37.96 184 LEU A C 1
ATOM 1423 O O . LEU A 1 192 ? -10.025 16.859 4.029 1.00 45.89 184 LEU A O 1
ATOM 1428 N N . ASN A 1 193 ? -10.974 18.156 2.436 1.00 46.80 185 ASN A N 1
ATOM 1429 C CA A ASN A 1 193 ? -12.247 17.433 2.382 0.56 51.36 185 ASN A CA 1
ATOM 1430 C CA B ASN A 1 193 ? -12.231 17.409 2.388 0.44 51.31 185 ASN A CA 1
ATOM 1431 C C . ASN A 1 193 ? -12.889 17.358 3.764 1.00 53.35 185 ASN A C 1
ATOM 1432 O O . ASN A 1 193 ? -13.487 16.347 4.145 1.00 53.77 185 ASN A O 1
ATOM 1441 N N . ASP A 1 194 ? -12.770 18.454 4.517 1.00 52.89 186 ASP A N 1
ATOM 1442 C CA . ASP A 1 194 ? -13.254 18.539 5.895 1.00 50.12 186 ASP A CA 1
ATOM 1443 C C . ASP A 1 194 ? -12.739 17.355 6.715 1.00 39.98 186 ASP A C 1
ATOM 1444 O O . ASP A 1 194 ? -13.498 16.515 7.201 1.00 41.48 186 ASP A O 1
ATOM 1449 N N . ALA A 1 195 ? -11.416 17.300 6.844 1.00 39.29 187 ALA A N 1
ATOM 1450 C CA . ALA A 1 195 ? -10.744 16.199 7.520 1.00 40.51 187 ALA A CA 1
ATOM 1451 C C . ALA A 1 195 ? -11.041 16.219 9.019 1.00 33.60 187 ALA A C 1
ATOM 1452 O O . ALA A 1 195 ? -11.517 17.214 9.578 1.00 41.29 187 ALA A O 1
ATOM 1454 N N . GLU A 1 196 ? -10.739 15.100 9.672 1.00 37.82 188 GLU A N 1
ATOM 1455 C CA . GLU A 1 196 ? -10.932 14.998 11.110 1.00 42.16 188 GLU A CA 1
ATOM 1456 C C . GLU A 1 196 ? -9.944 15.896 11.843 1.00 34.38 188 GLU A C 1
ATOM 1457 O O . GLU A 1 196 ? -8.857 16.196 11.350 1.00 26.69 188 GLU A O 1
ATOM 1463 N N . LEU A 1 197 ? -10.336 16.325 13.036 1.00 28.79 189 LEU A N 1
ATOM 1464 C CA . LEU A 1 197 ? -9.531 17.228 13.841 1.00 29.17 189 LEU A CA 1
ATOM 1465 C C . LEU A 1 197 ? -9.461 16.677 15.255 1.00 23.22 189 LEU A C 1
ATOM 1466 O O . LEU A 1 197 ? -10.483 16.256 15.807 1.00 24.72 189 LEU A O 1
ATOM 1471 N N . SER A 1 198 ? -8.258 16.645 15.823 1.00 23.57 190 SER A N 1
ATOM 1472 C CA A SER A 1 198 ? -8.047 16.265 17.214 0.56 22.49 190 SER A CA 1
ATOM 1473 C CA B SER A 1 198 ? -8.078 16.283 17.220 0.44 22.73 190 SER A CA 1
ATOM 1474 C C . SER A 1 198 ? -7.280 17.376 17.917 1.00 21.42 190 SER A C 1
ATOM 1475 O O . SER A 1 198 ? -6.583 18.171 17.285 1.00 22.01 190 SER A O 1
ATOM 1480 N N . ILE A 1 199 ? -7.405 17.424 19.241 1.00 23.03 191 ILE A N 1
ATOM 1481 C CA . ILE A 1 199 ? -6.785 18.478 20.037 1.00 24.11 191 ILE A CA 1
ATOM 1482 C C . ILE A 1 199 ? -6.013 17.846 21.185 1.00 25.94 191 ILE A C 1
ATOM 1483 O O . ILE A 1 199 ? -6.540 16.968 21.877 1.00 29.26 191 ILE A O 1
ATOM 1488 N N . ILE A 1 200 ? -4.781 18.306 21.399 1.00 24.34 192 ILE A N 1
ATOM 1489 C CA . ILE A 1 200 ? -3.974 17.886 22.541 1.00 27.61 192 ILE A CA 1
ATOM 1490 C C . ILE A 1 200 ? -4.314 18.763 23.743 1.00 27.82 192 ILE A C 1
ATOM 1491 O O . ILE A 1 200 ? -4.301 19.999 23.651 1.00 30.14 192 ILE A O 1
ATOM 1496 N N . ASP A 1 201 ? -4.594 18.122 24.879 1.00 25.45 193 ASP A N 1
ATOM 1497 C CA . ASP A 1 201 ? -5.026 18.792 26.108 1.00 31.61 193 ASP A CA 1
ATOM 1498 C C . ASP A 1 201 ? -4.118 18.314 27.242 1.00 40.03 193 ASP A C 1
ATOM 1499 O O . ASP A 1 201 ? -4.321 17.228 27.792 1.00 41.66 193 ASP A O 1
ATOM 1504 N N . LYS A 1 202 ? -3.111 19.115 27.584 1.00 40.36 194 LYS A N 1
ATOM 1505 C CA . LYS A 1 202 ? -2.203 18.771 28.672 1.00 41.52 194 LYS A CA 1
ATOM 1506 C C . LYS A 1 202 ? -2.786 19.216 30.008 1.00 41.14 194 LYS A C 1
ATOM 1507 O O . LYS A 1 202 ? -3.368 20.298 30.115 1.00 44.89 194 LYS A O 1
ATOM 1509 N N . ARG A 1 203 ? -2.623 18.379 31.033 1.00 46.22 195 ARG A N 1
ATOM 1510 C CA . ARG A 1 203 ? -3.192 18.647 32.349 1.00 52.77 195 ARG A CA 1
ATOM 1511 C C . ARG A 1 203 ? -2.136 18.462 33.434 1.00 61.65 195 ARG A C 1
ATOM 1512 O O . ARG A 1 203 ? -1.076 17.871 33.212 1.00 64.23 195 ARG A O 1
ATOM 1520 N N . ARG A 1 204 ? -2.463 18.964 34.625 1.00 68.90 196 ARG A N 1
ATOM 1521 C CA . ARG A 1 204 ? -1.576 18.956 35.792 1.00 68.51 196 ARG A CA 1
ATOM 1522 C C . ARG A 1 204 ? -0.249 19.644 35.493 1.00 73.14 196 ARG A C 1
ATOM 1523 O O . ARG A 1 204 ? 0.202 20.497 36.259 1.00 76.13 196 ARG A O 1
ATOM 1531 N N . GLU A 1 211 ? 1.623 18.240 33.142 1.00 66.94 203 GLU A N 1
ATOM 1532 C CA . GLU A 1 211 ? 2.252 16.970 33.483 1.00 66.37 203 GLU A CA 1
ATOM 1533 C C . GLU A 1 211 ? 1.950 15.901 32.437 1.00 69.03 203 GLU A C 1
ATOM 1534 O O . GLU A 1 211 ? 2.858 15.404 31.773 1.00 73.94 203 GLU A O 1
ATOM 1536 N N . VAL A 1 212 ? 0.674 15.547 32.289 1.00 62.89 204 VAL A N 1
ATOM 1537 C CA . VAL A 1 212 ? 0.255 14.469 31.401 1.00 60.06 204 VAL A CA 1
ATOM 1538 C C . VAL A 1 212 ? -0.598 15.045 30.278 1.00 55.42 204 VAL A C 1
ATOM 1539 O O . VAL A 1 212 ? -1.463 15.899 30.508 1.00 53.01 204 VAL A O 1
ATOM 1543 N N . MET A 1 213 ? -0.346 14.579 29.060 1.00 48.03 205 MET A N 1
ATOM 1544 C CA . MET A 1 213 ? -1.077 15.025 27.887 1.00 52.62 205 MET A CA 1
ATOM 1545 C C . MET A 1 213 ? -2.198 14.049 27.558 1.00 54.40 205 MET A C 1
ATOM 1546 O O . MET A 1 213 ? -2.032 12.831 27.673 1.00 60.66 205 MET A O 1
ATOM 1551 N N . HIS A 1 214 ? -3.342 14.596 27.160 1.00 47.45 206 HIS A N 1
ATOM 1552 C CA . HIS A 1 214 ? -4.492 13.821 26.720 1.00 47.30 206 HIS A CA 1
ATOM 1553 C C . HIS A 1 214 ? -4.850 14.234 25.301 1.00 44.36 206 HIS A C 1
ATOM 1554 O O . HIS A 1 214 ? -4.790 15.419 24.961 1.00 38.60 206 HIS A O 1
ATOM 1561 N N . ILE A 1 215 ? -5.205 13.260 24.469 1.00 44.89 207 ILE A N 1
ATOM 1562 C CA . ILE A 1 215 ? -5.681 13.526 23.117 1.00 40.01 207 ILE A CA 1
ATOM 1563 C C . ILE A 1 215 ? -7.201 13.542 23.150 1.00 36.88 207 ILE A C 1
ATOM 1564 O O . ILE A 1 215 ? -7.832 12.582 23.608 1.00 43.50 207 ILE A O 1
ATOM 1569 N N . ILE A 1 216 ? -7.792 14.636 22.684 1.00 34.16 208 ILE A N 1
ATOM 1570 C CA . ILE A 1 216 ? -9.225 14.699 22.434 1.00 35.51 208 ILE A CA 1
ATOM 1571 C C . ILE A 1 216 ? -9.423 14.34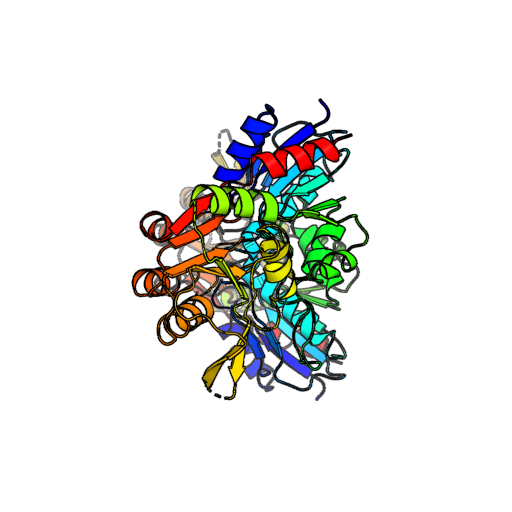0 20.968 1.00 36.70 208 ILE A C 1
ATOM 1572 O O . ILE A 1 216 ? -9.114 15.137 20.079 1.00 31.87 208 ILE A O 1
ATOM 1577 N N . GLY A 1 217 ? -9.915 13.133 20.719 1.00 39.69 209 GLY A N 1
ATOM 1578 C CA . GLY A 1 217 ? -9.969 12.562 19.388 1.00 37.91 209 GLY A CA 1
ATOM 1579 C C . GLY A 1 217 ? -9.299 11.203 19.345 1.00 43.11 209 GLY A C 1
ATOM 1580 O O . GLY A 1 217 ? -8.637 10.768 20.286 1.00 45.73 209 GLY A O 1
ATOM 1581 N N . GLU A 1 218 ? -9.488 10.533 18.214 1.00 44.04 210 GLU A N 1
ATOM 1582 C CA . GLU A 1 218 ? -8.989 9.170 18.024 1.00 44.18 210 GLU A CA 1
ATOM 1583 C C . GLU A 1 218 ? -7.924 9.139 16.936 1.00 47.54 210 GLU A C 1
ATOM 1584 O O . GLU A 1 218 ? -8.261 9.252 15.742 1.00 52.04 210 GLU A O 1
ATOM 1586 N N . PRO A 1 219 ? -6.646 8.977 17.283 1.00 47.41 211 PRO A N 1
ATOM 1587 C CA . PRO A 1 219 ? -5.575 8.980 16.276 1.00 48.73 211 PRO A CA 1
ATOM 1588 C C . PRO A 1 219 ? -5.153 7.616 15.751 1.00 45.49 211 PRO A C 1
ATOM 1589 O O . PRO A 1 219 ? -4.299 7.565 14.858 1.00 40.36 211 PRO A O 1
ATOM 1593 N N . ALA A 1 220 ? -5.710 6.521 16.266 1.00 46.37 212 ALA A N 1
ATOM 1594 C CA . ALA A 1 220 ? -5.272 5.197 15.846 1.00 43.40 212 ALA A CA 1
ATOM 1595 C C . ALA A 1 220 ? -5.369 5.052 14.333 1.00 41.38 212 ALA A C 1
ATOM 1596 O O . ALA A 1 220 ? -6.394 5.380 13.729 1.00 43.98 212 ALA A O 1
ATOM 1598 N N . ASN A 1 221 ? -4.276 4.589 13.726 1.00 41.19 213 ASN A N 1
ATOM 1599 C CA . ASN A 1 221 ? -4.191 4.312 12.293 1.00 47.04 213 ASN A CA 1
ATOM 1600 C C . ASN A 1 221 ? -4.455 5.549 11.432 1.00 46.58 213 ASN A C 1
ATOM 1601 O O . ASN A 1 221 ? -4.855 5.426 10.270 1.00 45.57 213 ASN A O 1
ATOM 1606 N N . LYS A 1 222 ? -4.222 6.746 11.968 1.00 37.52 214 LYS A N 1
ATOM 1607 C CA . LYS A 1 222 ? -4.372 7.982 11.214 1.00 38.93 214 LYS A CA 1
ATOM 1608 C C . LYS A 1 222 ? -3.006 8.524 10.815 1.00 34.18 214 LYS A C 1
ATOM 1609 O O . LYS A 1 222 ? -2.024 8.366 11.548 1.00 34.01 214 LYS A O 1
ATOM 1615 N N . ASN A 1 223 ? -2.948 9.144 9.640 1.00 33.30 215 ASN A N 1
ATOM 1616 C CA . ASN A 1 223 ? -1.801 9.959 9.247 1.00 31.76 215 ASN A CA 1
ATOM 1617 C C . ASN A 1 223 ? -2.020 11.330 9.860 1.00 30.02 215 ASN A C 1
ATOM 1618 O O . ASN A 1 223 ? -2.759 12.149 9.317 1.00 30.11 215 ASN A O 1
ATOM 1623 N N . CYS A 1 224 ? -1.393 11.570 11.007 1.00 34.55 216 CYS A N 1
ATOM 1624 C CA . CYS A 1 224 ? -1.628 12.776 11.785 1.00 30.84 216 CYS A CA 1
ATOM 1625 C C . CYS A 1 224 ? -0.712 13.901 11.316 1.00 26.55 216 CYS A C 1
ATOM 1626 O O . CYS A 1 224 ? 0.473 13.688 11.034 1.00 27.98 216 CYS A O 1
ATOM 1629 N N . ILE A 1 225 ? -1.274 15.102 11.232 1.00 25.27 217 ILE A N 1
ATOM 1630 C CA . ILE A 1 225 ? -0.547 16.290 10.809 1.00 24.66 217 ILE A CA 1
ATOM 1631 C C . ILE A 1 225 ? -0.770 17.366 11.864 1.00 26.36 217 ILE A C 1
ATOM 1632 O O . ILE A 1 225 ? -1.861 17.943 11.947 1.00 23.69 217 ILE A O 1
ATOM 1637 N N . ILE A 1 226 ? 0.246 17.624 12.676 1.00 22.54 218 ILE A N 1
ATOM 1638 C CA . ILE A 1 226 ? 0.188 18.684 13.677 1.00 21.65 218 ILE A CA 1
ATOM 1639 C C . ILE A 1 226 ? 0.348 20.022 12.968 1.00 22.77 218 ILE A C 1
ATOM 1640 O O . ILE A 1 226 ? 1.252 20.183 12.143 1.00 21.50 218 ILE A O 1
ATOM 1645 N N . VAL A 1 227 ? -0.517 20.984 13.287 1.00 19.36 219 VAL A N 1
ATOM 1646 C CA . VAL A 1 227 ? -0.475 22.320 12.689 1.00 18.86 219 VAL A CA 1
ATOM 1647 C C . VAL A 1 227 ? -0.324 23.359 13.795 1.00 19.77 219 VAL A C 1
ATOM 1648 O O . VAL A 1 227 ? -1.038 23.306 14.801 1.00 22.34 219 VAL A O 1
ATOM 1652 N N . ASP A 1 228 ? 0.575 24.325 13.598 1.00 19.28 220 ASP A N 1
ATOM 1653 C CA . ASP A 1 228 ? 0.786 25.371 14.595 1.00 18.26 220 ASP A CA 1
ATOM 1654 C C . ASP A 1 228 ? 1.430 26.583 13.924 1.00 19.07 220 ASP A C 1
ATOM 1655 O O . ASP A 1 228 ? 1.939 26.494 12.806 1.00 20.17 220 ASP A O 1
ATOM 1660 N N . ASP A 1 229 ? 1.436 27.713 14.637 1.00 16.84 221 ASP A N 1
ATOM 1661 C CA . ASP A 1 229 ? 2.088 28.900 14.072 1.00 15.96 221 ASP A CA 1
ATOM 1662 C C . ASP A 1 229 ? 3.588 28.966 14.342 1.00 16.60 221 ASP A C 1
ATOM 1663 O O . ASP A 1 229 ? 4.348 29.405 13.469 1.00 15.31 221 ASP A O 1
ATOM 1668 N N . ILE A 1 230 ? 4.049 28.545 15.520 1.00 14.40 222 ILE A N 1
ATOM 1669 C CA . ILE A 1 230 ? 5.448 28.696 15.914 1.00 13.39 222 ILE A CA 1
ATOM 1670 C C . ILE A 1 230 ? 5.961 27.363 16.436 1.00 14.52 222 ILE A C 1
ATOM 1671 O O . ILE A 1 230 ? 5.286 26.726 17.250 1.00 16.75 222 ILE A O 1
ATOM 1676 N N . VAL A 1 231 ? 7.157 26.959 16.006 1.00 13.16 223 VAL A N 1
ATOM 1677 C CA . VAL A 1 231 ? 7.897 25.900 16.697 1.00 13.55 223 VAL A CA 1
ATOM 1678 C C . VAL A 1 231 ? 9.110 26.561 17.334 1.00 14.72 223 VAL A C 1
ATOM 1679 O O . VAL A 1 231 ? 9.968 27.116 16.638 1.00 15.85 223 VAL A O 1
ATOM 1683 N N . ASP A 1 232 ? 9.153 26.556 18.670 1.00 14.29 224 ASP A N 1
ATOM 1684 C CA . ASP A 1 232 ? 10.178 27.282 19.396 1.00 18.55 224 ASP A CA 1
ATOM 1685 C C . ASP A 1 232 ? 11.133 26.256 19.976 1.00 17.54 224 ASP A C 1
ATOM 1686 O O . ASP A 1 232 ? 12.101 25.865 19.301 1.00 14.68 224 ASP A O 1
ATOM 1691 N N . THR A 1 233 ? 10.906 25.757 21.188 1.00 16.55 225 THR A N 1
ATOM 1692 C CA . THR A 1 233 ? 11.752 24.690 21.709 1.00 17.46 225 THR A CA 1
ATOM 1693 C C . THR A 1 233 ? 11.372 23.319 21.167 1.00 19.86 225 THR A C 1
ATOM 1694 O O . THR A 1 233 ? 12.120 22.358 21.390 1.00 19.79 225 THR A O 1
ATOM 1698 N N . ALA A 1 234 ? 10.220 23.206 20.500 1.00 17.65 226 ALA A N 1
ATOM 1699 C CA . ALA A 1 234 ? 9.647 21.959 19.996 1.00 19.84 226 ALA A CA 1
ATOM 1700 C C . ALA A 1 234 ? 9.266 20.993 21.110 1.00 26.60 226 ALA A C 1
ATOM 1701 O O . ALA A 1 234 ? 8.929 19.832 20.829 1.00 24.31 226 ALA A O 1
ATOM 1703 N N . GLY A 1 235 ? 9.292 21.436 22.369 1.00 25.90 227 GLY A N 1
ATOM 1704 C CA . GLY A 1 235 ? 8.964 20.532 23.462 1.00 30.13 227 GLY A CA 1
ATOM 1705 C C . GLY A 1 235 ? 7.564 19.965 23.343 1.00 40.02 227 GLY A C 1
ATOM 1706 O O . GLY A 1 235 ? 7.361 18.750 23.409 1.00 43.48 227 GLY A O 1
ATOM 1707 N N . THR A 1 236 ? 6.579 20.836 23.150 1.00 39.31 228 THR A N 1
ATOM 1708 C CA . THR A 1 236 ? 5.210 20.351 23.053 1.00 47.60 228 THR A CA 1
ATOM 1709 C C . THR A 1 236 ? 4.976 19.635 21.729 1.00 43.87 228 THR A C 1
ATOM 1710 O O . THR A 1 236 ? 4.250 18.636 21.680 1.00 46.47 228 THR A O 1
ATOM 1714 N N . LEU A 1 237 ? 5.604 20.111 20.652 1.00 36.22 229 LEU A N 1
ATOM 1715 C CA . LEU A 1 237 ? 5.496 19.425 19.368 1.00 31.21 229 LEU A CA 1
ATOM 1716 C C . LEU A 1 237 ? 5.938 17.969 19.477 1.00 29.18 229 LEU A C 1
ATOM 1717 O O . LEU A 1 237 ? 5.277 17.065 18.953 1.00 28.17 229 LEU A O 1
ATOM 1722 N N . CYS A 1 238 ? 7.057 17.720 20.161 1.00 27.96 230 CYS A N 1
ATOM 1723 C CA . CYS A 1 238 ? 7.595 16.366 20.227 1.00 30.14 230 CYS A CA 1
ATOM 1724 C C . CYS A 1 238 ? 6.824 15.500 21.212 1.00 32.59 230 CYS A C 1
ATOM 1725 O O . CYS A 1 238 ? 6.596 14.314 20.948 1.00 32.18 230 CYS A O 1
ATOM 1728 N N . THR A 1 239 ? 6.413 16.068 22.344 1.00 37.71 231 THR A N 1
ATOM 1729 C CA . THR A 1 239 ? 5.585 15.303 23.270 1.00 39.61 231 THR A CA 1
ATOM 1730 C C . THR A 1 239 ? 4.228 14.987 22.651 1.00 42.48 231 THR A C 1
ATOM 1731 O O . THR A 1 239 ? 3.679 13.903 22.875 1.00 47.29 231 THR A O 1
ATOM 1735 N N . ALA A 1 240 ? 3.681 15.913 21.855 1.00 39.58 232 ALA A N 1
ATOM 1736 C CA . ALA A 1 240 ? 2.462 15.616 21.107 1.00 39.94 232 ALA A CA 1
ATOM 1737 C C . ALA A 1 240 ? 2.679 14.469 20.129 1.00 38.27 232 ALA A C 1
ATOM 1738 O O . ALA A 1 240 ? 1.826 13.583 20.003 1.00 39.49 232 ALA A O 1
ATOM 1740 N N . ALA A 1 241 ? 3.815 14.466 19.428 1.00 34.25 233 ALA A N 1
ATOM 1741 C CA . ALA A 1 241 ? 4.088 13.393 18.477 1.00 34.09 233 ALA A CA 1
ATOM 1742 C C . ALA A 1 241 ? 4.231 12.048 19.180 1.00 38.79 233 ALA A C 1
ATOM 1743 O O . ALA A 1 241 ? 3.717 11.031 18.699 1.00 40.90 233 ALA A O 1
ATOM 1745 N N . HIS A 1 242 ? 4.932 12.021 20.317 1.00 43.17 234 HIS A N 1
ATOM 1746 C CA . HIS A 1 242 ? 5.090 10.779 21.068 1.00 39.38 234 HIS A CA 1
ATOM 1747 C C . HIS A 1 242 ? 3.739 10.239 21.516 1.00 41.30 234 HIS A C 1
ATOM 1748 O O . HIS A 1 242 ? 3.456 9.042 21.380 1.00 39.97 234 HIS A O 1
ATOM 1755 N N . GLU A 1 243 ? 2.887 11.115 22.048 1.00 39.68 235 GLU A N 1
ATOM 1756 C CA A GLU A 1 243 ? 1.572 10.699 22.527 0.48 43.13 235 GLU A CA 1
ATOM 1757 C CA B GLU A 1 243 ? 1.593 10.647 22.528 0.52 43.14 235 GLU A CA 1
ATOM 1758 C C . GLU A 1 243 ? 0.692 10.201 21.384 1.00 43.63 235 GLU A C 1
ATOM 1759 O O . GLU A 1 243 ? -0.086 9.252 21.551 1.00 46.52 235 GLU A O 1
ATOM 1770 N N . LEU A 1 244 ? 0.790 10.844 20.217 1.00 40.00 236 LEU A N 1
ATOM 1771 C CA . LEU A 1 244 ? 0.025 10.389 19.059 1.00 35.36 236 LEU A CA 1
ATOM 1772 C C . LEU A 1 244 ? 0.476 9.003 18.621 1.00 42.42 236 LEU A C 1
ATOM 1773 O O . LEU A 1 244 ? -0.354 8.138 18.315 1.00 44.03 236 LEU A O 1
ATOM 1778 N N . LYS A 1 245 ? 1.791 8.769 18.594 1.00 43.35 237 LYS A N 1
ATOM 1779 C CA . LYS A 1 245 ? 2.295 7.451 18.219 1.00 49.12 237 LYS A CA 1
ATOM 1780 C C . LYS A 1 245 ? 1.947 6.405 19.268 1.00 51.00 237 LYS A C 1
ATOM 1781 O O . LYS A 1 245 ? 1.564 5.280 18.926 1.00 51.82 237 LYS A O 1
ATOM 1787 N N . LYS A 1 246 ? 2.071 6.756 20.552 1.00 52.96 238 LYS A N 1
ATOM 1788 C CA . LYS A 1 246 ? 1.708 5.824 21.613 1.00 50.55 238 LYS A CA 1
ATOM 1789 C C . LYS A 1 246 ? 0.248 5.404 21.526 1.00 55.50 238 LYS A C 1
ATOM 1790 O O . LYS A 1 246 ? -0.109 4.326 22.014 1.00 57.54 238 LYS A O 1
ATOM 1792 N N . ASN A 1 247 ? -0.602 6.228 20.915 1.00 50.18 239 ASN A N 1
ATOM 1793 C CA . ASN A 1 247 ? -2.000 5.895 20.689 1.00 48.11 239 ASN A CA 1
ATOM 1794 C C . ASN A 1 247 ? -2.261 5.423 19.263 1.00 46.90 239 ASN A C 1
ATOM 1795 O O . ASN A 1 247 ? -3.387 5.545 18.769 1.00 45.08 239 ASN A O 1
ATOM 1800 N N . GLY A 1 248 ? -1.235 4.915 18.587 1.00 47.96 240 GLY A N 1
ATOM 1801 C CA . GLY A 1 248 ? -1.431 4.165 17.364 1.00 50.72 240 GLY A CA 1
ATOM 1802 C C . GLY A 1 248 ? -1.509 4.965 16.086 1.00 46.43 240 GLY A C 1
ATOM 1803 O O . GLY A 1 248 ? -2.104 4.484 15.114 1.00 44.48 240 GLY A O 1
ATOM 1804 N N . ALA A 1 249 ? -0.930 6.164 16.045 1.00 41.73 241 ALA A N 1
ATOM 1805 C CA . ALA A 1 249 ? -0.912 6.929 14.807 1.00 36.36 241 ALA A CA 1
ATOM 1806 C C . ALA A 1 249 ? -0.106 6.198 13.739 1.00 36.74 241 ALA A C 1
ATOM 1807 O O . ALA A 1 249 ? 0.969 5.656 14.010 1.00 47.82 241 ALA A O 1
ATOM 1809 N N . LYS A 1 250 ? -0.639 6.190 12.515 1.00 43.35 242 LYS A N 1
ATOM 1810 C CA . LYS A 1 250 ? 0.063 5.592 11.381 1.00 45.23 242 LYS A CA 1
ATOM 1811 C C . LYS A 1 250 ? 1.327 6.376 11.035 1.00 44.62 242 LYS A C 1
ATOM 1812 O O . LYS A 1 250 ? 2.343 5.791 10.641 1.00 41.72 242 LYS A O 1
ATOM 1818 N N . SER A 1 251 ? 1.279 7.698 11.174 1.00 33.16 243 SER A N 1
ATOM 1819 C CA . SER A 1 251 ? 2.443 8.554 11.000 1.00 31.18 243 SER A CA 1
ATOM 1820 C C . SER A 1 251 ? 2.114 9.896 11.632 1.00 32.56 243 SER A C 1
ATOM 1821 O O . SER A 1 251 ? 0.946 10.218 11.863 1.00 32.15 243 SER A O 1
ATOM 1824 N N . VAL A 1 252 ? 3.156 10.665 11.931 1.00 32.60 244 VAL A N 1
ATOM 1825 C CA . VAL A 1 252 ? 3.009 12.004 12.488 1.00 25.72 244 VAL A CA 1
ATOM 1826 C C . VAL A 1 252 ? 3.933 12.934 11.727 1.00 24.49 244 VAL A C 1
ATOM 1827 O O . VAL A 1 252 ? 5.137 12.669 11.628 1.00 28.64 244 VAL A O 1
ATOM 1831 N N . ARG A 1 253 ? 3.383 14.025 11.205 1.00 23.13 245 ARG A N 1
ATOM 1832 C CA . ARG A 1 253 ? 4.204 15.106 10.690 1.00 23.34 245 ARG A CA 1
ATOM 1833 C C . ARG A 1 253 ? 3.668 16.421 11.228 1.00 25.14 245 ARG A C 1
ATOM 1834 O O . ARG A 1 253 ? 2.623 16.469 11.887 1.00 22.72 245 ARG A O 1
ATOM 1842 N N . ALA A 1 254 ? 4.410 17.490 10.968 1.00 22.08 246 ALA A N 1
ATOM 1843 C CA . ALA A 1 254 ? 4.031 18.801 11.471 1.00 17.73 246 ALA A CA 1
ATOM 1844 C C . ALA A 1 254 ? 4.244 19.848 10.391 1.00 17.92 246 ALA A C 1
ATOM 1845 O O . ALA A 1 254 ? 5.254 19.824 9.678 1.00 19.74 246 ALA A O 1
ATOM 1847 N N . TYR A 1 255 ? 3.276 20.748 10.270 1.00 17.15 247 TYR A N 1
ATOM 1848 C CA . TYR A 1 255 ? 3.347 21.916 9.392 1.00 16.81 247 TYR A CA 1
ATOM 1849 C C . TYR A 1 255 ? 3.220 23.151 10.267 1.00 16.94 247 TYR A C 1
ATOM 1850 O O . TYR A 1 255 ? 2.160 23.402 10.850 1.00 18.30 247 TYR A O 1
ATOM 1859 N N . ILE A 1 256 ? 4.305 23.906 10.374 1.00 14.12 248 ILE A N 1
ATOM 1860 C CA . ILE A 1 256 ? 4.398 24.993 11.335 1.00 12.97 248 ILE A CA 1
ATOM 1861 C C . ILE A 1 256 ? 4.982 26.204 10.626 1.00 14.12 248 ILE A C 1
ATOM 1862 O O . ILE A 1 256 ? 6.025 26.099 9.979 1.00 17.22 248 ILE A O 1
ATOM 1867 N N . THR A 1 257 ? 4.314 27.353 10.744 1.00 14.12 249 THR A N 1
ATOM 1868 C CA . THR A 1 257 ? 4.712 28.495 9.922 1.00 13.51 249 THR A CA 1
ATOM 1869 C C . THR A 1 257 ? 6.122 28.963 10.251 1.00 13.49 249 THR A C 1
ATOM 1870 O O . THR A 1 257 ? 6.988 29.025 9.368 1.00 11.98 249 THR A O 1
ATOM 1874 N N . HIS A 1 258 ? 6.362 29.331 11.514 1.00 12.61 250 HIS A N 1
ATOM 1875 C CA . HIS A 1 258 ? 7.552 30.096 11.890 1.00 10.07 250 HIS A CA 1
ATOM 1876 C C . HIS A 1 258 ? 8.567 29.218 12.599 1.00 10.34 250 HIS A C 1
ATOM 1877 O O . HIS A 1 258 ? 8.308 28.790 13.740 1.00 12.44 250 HIS A O 1
ATOM 1884 N N . PRO A 1 259 ? 9.735 28.939 12.000 1.00 10.13 251 PRO A N 1
ATOM 1885 C CA . PRO A 1 259 ? 10.730 28.066 12.656 1.00 11.21 251 PRO A CA 1
ATOM 1886 C C . PRO A 1 259 ? 11.683 28.854 13.559 1.00 10.38 251 PRO A C 1
ATOM 1887 O O . PRO A 1 259 ? 12.798 29.218 13.190 1.00 12.75 251 PRO A O 1
ATOM 1891 N N . VAL A 1 260 ? 11.221 29.112 14.784 1.00 10.12 252 VAL A N 1
ATOM 1892 C CA . VAL A 1 260 ? 12.058 29.787 15.774 1.00 10.62 252 VAL A CA 1
ATOM 1893 C C . VAL A 1 260 ? 13.181 28.860 16.238 1.00 15.38 252 VAL A C 1
ATOM 1894 O O . VAL A 1 260 ? 14.356 29.250 16.272 1.00 13.93 252 VAL A O 1
ATOM 1898 N N . LEU A 1 261 ? 12.837 27.618 16.594 1.00 11.89 253 LEU A N 1
ATOM 1899 C CA . LEU A 1 261 ? 13.825 26.545 16.794 1.00 11.72 253 LEU A CA 1
ATOM 1900 C C . LEU A 1 261 ? 14.942 26.947 17.761 1.00 16.50 253 LEU A C 1
ATOM 1901 O O . LEU A 1 261 ? 16.135 26.805 17.464 1.00 17.04 253 LEU A O 1
ATOM 1906 N N . SER A 1 262 ? 14.556 27.406 18.949 1.00 14.00 254 SER A N 1
ATOM 1907 C CA . SER A 1 262 ? 15.533 27.795 19.958 1.00 14.22 254 SER A CA 1
ATOM 1908 C C . SER A 1 262 ? 15.980 26.599 20.800 1.00 20.55 254 SER A C 1
ATOM 1909 O O . SER A 1 262 ? 15.338 25.547 20.833 1.00 18.64 254 SER A O 1
ATOM 1912 N N . GLY A 1 263 ? 17.095 26.785 21.502 1.00 23.22 255 GLY A N 1
ATOM 1913 C CA . GLY A 1 263 ? 17.572 25.819 22.465 1.00 23.05 255 GLY A CA 1
ATOM 1914 C C . GLY A 1 263 ? 17.674 24.400 21.927 1.00 24.36 255 GLY A C 1
ATOM 1915 O O . GLY A 1 263 ? 18.339 24.138 20.921 1.00 26.50 255 GLY A O 1
ATOM 1916 N N . PRO A 1 264 ? 16.986 23.459 22.575 1.00 23.72 256 PRO A N 1
ATOM 1917 C CA . PRO A 1 264 ? 17.095 22.046 22.195 1.00 28.88 256 PRO A CA 1
ATOM 1918 C C . PRO A 1 264 ? 16.234 21.635 21.009 1.00 22.33 256 PRO A C 1
ATOM 1919 O O . PRO A 1 264 ? 16.120 20.435 20.750 1.00 22.10 256 PRO A O 1
ATOM 1923 N N . ALA A 1 265 ? 15.649 22.585 20.278 1.00 17.90 257 ALA A N 1
ATOM 1924 C CA . ALA A 1 265 ? 14.602 22.252 19.309 1.00 17.16 257 ALA A CA 1
ATOM 1925 C C . ALA A 1 265 ? 15.083 21.264 18.251 1.00 17.35 257 ALA A C 1
ATOM 1926 O O . ALA A 1 265 ? 14.393 20.286 17.945 1.00 17.10 257 ALA A O 1
ATOM 1928 N N . VAL A 1 266 ? 16.250 21.511 17.653 1.00 16.68 258 VAL A N 1
ATOM 1929 C CA . VAL A 1 266 ? 16.691 20.637 16.569 1.00 17.35 258 VAL A CA 1
ATOM 1930 C C . VAL A 1 266 ? 16.954 19.226 17.091 1.00 21.52 258 VAL A C 1
ATOM 1931 O O . VAL A 1 266 ? 16.527 18.233 16.488 1.00 21.00 258 VAL A O 1
ATOM 1935 N N . ASN A 1 267 ? 17.650 19.111 18.226 1.00 21.08 259 ASN A N 1
ATOM 1936 C CA . ASN A 1 267 ? 17.858 17.790 18.814 1.00 23.95 259 ASN A CA 1
ATOM 1937 C C . ASN A 1 267 ? 16.542 17.146 19.223 1.00 23.04 259 ASN A C 1
ATOM 1938 O O . ASN A 1 267 ? 16.369 15.932 19.068 1.00 24.11 259 ASN A O 1
ATOM 1943 N N . ASN A 1 268 ? 15.603 17.938 19.759 1.00 22.70 260 ASN A N 1
ATOM 1944 C CA . ASN A 1 268 ? 14.298 17.383 20.113 1.00 21.84 260 ASN A CA 1
ATOM 1945 C C . ASN A 1 268 ? 13.628 16.764 18.894 1.00 24.22 260 ASN A C 1
ATOM 1946 O O . ASN A 1 268 ? 13.094 15.652 18.960 1.00 23.84 260 ASN A O 1
ATOM 1951 N N . ILE A 1 269 ? 13.656 17.476 17.770 1.00 21.97 261 ILE A N 1
ATOM 1952 C CA . ILE A 1 269 ? 13.021 16.991 16.551 1.00 22.98 261 ILE A CA 1
ATOM 1953 C C . ILE A 1 269 ? 13.750 15.767 16.020 1.00 26.24 261 ILE A C 1
ATOM 1954 O O . ILE A 1 269 ? 13.125 14.763 15.651 1.00 22.64 261 ILE A O 1
ATOM 1959 N N . LYS A 1 270 ? 15.087 15.828 15.988 1.00 21.89 262 LYS A N 1
ATOM 1960 C CA . LYS A 1 270 ? 15.883 14.717 15.482 1.00 24.90 262 LYS A CA 1
ATOM 1961 C C . LYS A 1 270 ? 15.547 13.422 16.203 1.00 25.76 262 LYS A C 1
ATOM 1962 O O . LYS A 1 270 ? 15.442 12.362 15.575 1.00 28.65 262 LYS A O 1
ATOM 1968 N N . HIS A 1 271 ? 15.365 13.487 17.519 1.00 24.40 263 HIS A N 1
ATOM 1969 C CA . HIS A 1 271 ? 15.160 12.294 18.329 1.00 30.41 263 HIS A CA 1
ATOM 1970 C C . HIS A 1 271 ? 13.689 11.978 18.561 1.00 33.73 263 HIS A C 1
ATOM 1971 O O . HIS A 1 271 ? 13.380 11.071 19.339 1.00 36.97 263 HIS A O 1
ATOM 1978 N N . SER A 1 272 ? 12.784 12.690 17.898 1.00 31.53 264 SER A N 1
ATOM 1979 C CA . SER A 1 272 ? 11.356 12.504 18.081 1.00 34.69 264 SER A CA 1
ATOM 1980 C C . SER A 1 272 ? 10.812 11.485 17.085 1.00 35.64 264 SER A C 1
ATOM 1981 O O . SER A 1 272 ? 11.521 10.990 16.206 1.00 31.98 264 SER A O 1
ATOM 1984 N N . GLY A 1 273 ? 9.522 11.191 17.208 1.00 36.50 265 GLY A N 1
ATOM 1985 C CA . GLY A 1 273 ? 8.828 10.332 16.275 1.00 37.94 265 GLY A CA 1
ATOM 1986 C C . GLY A 1 273 ? 8.201 11.048 15.101 1.00 34.40 265 GLY A C 1
ATOM 1987 O O . GLY A 1 273 ? 7.355 10.469 14.415 1.00 39.25 265 GLY A O 1
ATOM 1988 N N . LEU A 1 274 ? 8.588 12.293 14.844 1.00 31.96 266 LEU A N 1
ATOM 1989 C CA . LEU A 1 274 ? 8.055 13.015 13.703 1.00 29.22 266 LEU A CA 1
ATOM 1990 C C . LEU A 1 274 ? 8.657 12.478 12.413 1.00 29.27 266 LEU A C 1
ATOM 1991 O O . LEU A 1 274 ? 9.876 12.310 12.307 1.00 34.02 266 LEU A O 1
ATOM 1996 N N . ASP A 1 275 ? 7.799 12.204 11.432 1.00 30.36 267 ASP A N 1
ATOM 1997 C CA . ASP A 1 275 ? 8.293 11.865 10.103 1.00 35.26 267 ASP A CA 1
ATOM 1998 C C . ASP A 1 275 ? 8.987 13.057 9.460 1.00 35.34 267 ASP A C 1
ATOM 1999 O O . ASP A 1 275 ? 10.080 12.919 8.900 1.00 29.09 267 ASP A O 1
ATOM 2004 N N . GLU A 1 276 ? 8.372 14.236 9.539 1.00 21.46 268 GLU A N 1
ATOM 2005 C CA . GLU A 1 276 ? 8.893 15.434 8.906 1.00 19.49 268 GLU A CA 1
ATOM 2006 C C . GLU A 1 276 ? 8.287 16.640 9.616 1.00 19.99 268 GLU A C 1
ATOM 2007 O O . GLU A 1 276 ? 7.167 16.566 10.131 1.00 20.11 268 GLU A O 1
ATOM 2013 N N . VAL A 1 277 ? 9.051 17.724 9.674 1.00 20.32 269 VAL A N 1
ATOM 2014 C CA . VAL A 1 277 ? 8.564 19.017 10.149 1.00 17.78 269 VAL A CA 1
ATOM 2015 C C . VAL A 1 277 ? 8.757 20.001 9.006 1.00 20.32 269 VAL A C 1
ATOM 2016 O O . VAL A 1 277 ? 9.898 20.322 8.646 1.00 20.53 269 VAL A O 1
ATOM 2020 N N . VAL A 1 278 ? 7.657 20.453 8.414 1.00 15.60 270 VAL A N 1
ATOM 2021 C CA . VAL A 1 278 ? 7.691 21.407 7.306 1.00 14.18 270 VAL A CA 1
ATOM 2022 C C . VAL A 1 278 ? 7.409 22.800 7.859 1.00 13.37 270 VAL A C 1
ATOM 2023 O O . VAL A 1 278 ? 6.400 23.009 8.548 1.00 14.85 270 VAL A O 1
ATOM 2027 N N . VAL A 1 279 ? 8.289 23.753 7.542 1.00 12.01 271 VAL A N 1
ATOM 2028 C CA . VAL A 1 279 ? 8.223 25.130 8.032 1.00 12.33 271 VAL A CA 1
ATOM 2029 C C . VAL A 1 279 ? 8.335 26.074 6.837 1.00 12.06 271 VAL A C 1
ATOM 2030 O O . VAL A 1 279 ? 8.742 25.673 5.749 1.00 14.08 271 VAL A O 1
ATOM 2034 N N . THR A 1 280 ? 7.964 27.346 7.040 1.00 11.77 272 THR A N 1
ATOM 2035 C CA . THR A 1 280 ? 8.176 28.326 5.975 1.00 10.92 272 THR A CA 1
ATOM 2036 C C . THR A 1 280 ? 9.506 29.066 6.165 1.00 13.41 272 THR A C 1
ATOM 2037 O O . THR A 1 280 ? 10.272 28.805 7.101 1.00 11.98 272 THR A O 1
ATOM 2041 N N . ASP A 1 281 ? 9.792 30.009 5.260 1.00 11.75 273 ASP A N 1
ATOM 2042 C CA . ASP A 1 281 ? 11.027 30.786 5.305 1.00 12.05 273 ASP A CA 1
ATOM 2043 C C . ASP A 1 281 ? 10.826 32.196 5.877 1.00 14.60 273 ASP A C 1
ATOM 2044 O O . ASP A 1 281 ? 11.597 33.111 5.563 1.00 12.58 273 ASP A O 1
ATOM 2049 N N . THR A 1 282 ? 9.854 32.376 6.780 1.00 12.44 274 THR A N 1
ATOM 2050 C CA . THR A 1 282 ? 9.736 33.663 7.476 1.00 11.45 274 THR A CA 1
ATOM 2051 C C . THR A 1 282 ? 10.942 33.921 8.368 1.00 10.03 274 THR A C 1
ATOM 2052 O O . THR A 1 282 ? 11.253 35.079 8.663 1.00 12.57 274 THR A O 1
ATOM 2056 N N . ILE A 1 283 ? 11.603 32.853 8.823 1.00 10.80 275 ILE A N 1
ATOM 2057 C CA . ILE A 1 283 ? 12.777 32.921 9.694 1.00 9.38 275 ILE A CA 1
ATOM 2058 C C . ILE A 1 283 ? 13.825 32.017 9.063 1.00 10.49 275 ILE A C 1
ATOM 2059 O O . ILE A 1 283 ? 13.518 30.858 8.770 1.00 11.33 275 ILE A O 1
ATOM 2064 N N . PRO A 1 284 ? 15.058 32.465 8.843 1.00 12.07 276 PRO A N 1
ATOM 2065 C CA . PRO A 1 284 ? 16.043 31.561 8.242 1.00 14.45 276 PRO A CA 1
ATOM 2066 C C . PRO A 1 284 ? 16.443 30.481 9.234 1.00 11.54 276 PRO A C 1
ATOM 2067 O O . PRO A 1 284 ? 16.434 30.683 10.452 1.00 12.41 276 PRO A O 1
ATOM 2071 N N . LEU A 1 285 ? 16.790 29.311 8.697 1.00 13.47 277 LEU A N 1
ATOM 2072 C CA . LEU A 1 285 ? 17.260 28.217 9.539 1.00 11.25 277 LEU A CA 1
ATOM 2073 C C . LEU A 1 285 ? 18.735 28.386 9.867 1.00 12.69 277 LEU A C 1
ATOM 2074 O O . LEU A 1 285 ? 19.530 28.814 9.024 1.00 14.17 277 LEU A O 1
ATOM 2079 N N . SER A 1 286 ? 19.101 28.022 11.094 1.00 12.43 278 SER A N 1
ATOM 2080 C CA . SER A 1 286 ? 20.507 27.940 11.465 1.00 13.66 278 SER A CA 1
ATOM 2081 C C . SER A 1 286 ? 21.206 26.863 10.643 1.00 15.52 278 SER A C 1
ATOM 2082 O O . SER A 1 286 ? 20.568 26.008 10.029 1.00 14.63 278 SER A O 1
ATOM 2085 N N . ALA A 1 287 ? 22.541 26.896 10.663 1.00 17.27 279 ALA A N 1
ATOM 2086 C CA . ALA A 1 287 ? 23.305 25.848 9.988 1.00 18.43 279 ALA A CA 1
ATOM 2087 C C . ALA A 1 287 ? 22.934 24.471 10.527 1.00 18.00 279 ALA A C 1
ATOM 2088 O O . ALA A 1 287 ? 22.756 23.522 9.754 1.00 17.63 279 ALA A O 1
ATOM 2090 N N . GLU A 1 288 ? 22.774 24.354 11.854 1.00 17.14 280 GLU A N 1
ATOM 2091 C CA . GLU A 1 288 ? 22.387 23.081 12.459 1.00 16.95 280 GLU A CA 1
ATOM 2092 C C . GLU A 1 288 ? 21.015 22.622 11.970 1.00 16.12 280 GLU A C 1
ATOM 2093 O O . GLU A 1 288 ? 20.811 21.432 11.691 1.00 17.64 280 GLU A O 1
ATOM 2099 N N . ALA A 1 289 ? 20.054 23.544 11.879 1.00 14.23 281 ALA A N 1
ATOM 2100 C CA . ALA A 1 289 ? 18.723 23.172 11.407 1.00 13.17 281 ALA A CA 1
ATOM 2101 C C . ALA A 1 289 ? 18.732 22.828 9.920 1.00 17.66 281 ALA A C 1
ATOM 2102 O O . ALA A 1 289 ? 17.994 21.934 9.482 1.00 14.96 281 ALA A O 1
ATOM 2104 N N . GLN A 1 290 ? 19.567 23.514 9.129 1.00 14.77 282 GLN A N 1
ATOM 2105 C CA . GLN A 1 290 ? 19.709 23.158 7.720 1.00 14.00 282 GLN A CA 1
ATOM 2106 C C . GLN A 1 290 ? 20.257 21.746 7.546 1.00 19.27 282 GLN A C 1
ATOM 2107 O O . GLN A 1 290 ? 20.051 21.133 6.495 1.00 18.02 282 GLN A O 1
ATOM 2113 N N . ASN A 1 291 ? 20.993 21.232 8.533 1.00 15.67 283 ASN A N 1
ATOM 2114 C CA . ASN A 1 291 ? 21.541 19.886 8.461 1.00 17.65 283 ASN A CA 1
ATOM 2115 C C . ASN A 1 291 ? 20.614 18.832 9.035 1.00 17.65 283 ASN A C 1
ATOM 2116 O O . ASN A 1 291 ? 20.962 17.647 8.999 1.00 19.84 283 ASN A O 1
ATOM 2121 N N . CYS A 1 292 ? 19.462 19.226 9.565 1.00 16.04 284 CYS A N 1
ATOM 2122 C CA . CYS A 1 292 ? 18.539 18.286 10.193 1.00 16.31 284 CYS A CA 1
ATOM 2123 C C . CYS A 1 292 ? 17.610 17.740 9.115 1.00 20.85 284 CYS A C 1
ATOM 2124 O O . CYS A 1 292 ? 16.773 18.481 8.577 1.00 19.42 284 CYS A O 1
ATOM 2127 N N . GLU A 1 293 ? 17.748 16.440 8.814 1.00 21.61 285 GLU A N 1
ATOM 2128 C CA . GLU A 1 293 ? 17.042 15.854 7.681 1.00 21.49 285 GLU A CA 1
ATOM 2129 C C . GLU A 1 293 ? 15.531 15.849 7.868 1.00 24.01 285 GLU A C 1
ATOM 2130 O O . GLU A 1 293 ? 14.801 15.743 6.877 1.00 26.92 285 GLU A O 1
ATOM 2136 N N . LYS A 1 294 ? 15.044 15.967 9.101 1.00 17.50 286 LYS A N 1
ATOM 2137 C CA A LYS A 1 294 ? 13.605 15.970 9.335 0.55 17.25 286 LYS A CA 1
ATOM 2138 C CA B LYS A 1 294 ? 13.604 15.966 9.327 0.45 18.63 286 LYS A CA 1
ATOM 2139 C C . LYS A 1 294 ? 12.952 17.320 9.067 1.00 17.45 286 LYS A C 1
ATOM 2140 O O . LYS A 1 294 ? 11.720 17.389 8.996 1.00 19.98 286 LYS A O 1
ATOM 2151 N N . ILE A 1 295 ? 13.726 18.389 8.914 1.00 16.40 287 ILE A N 1
ATOM 2152 C CA . ILE A 1 295 ? 13.173 19.733 8.726 1.00 16.01 287 ILE A CA 1
ATOM 2153 C C . ILE A 1 295 ? 13.278 20.113 7.257 1.00 17.44 287 ILE A C 1
ATOM 2154 O O . ILE A 1 295 ? 14.341 19.961 6.636 1.00 17.10 287 ILE A O 1
ATOM 2159 N N . ARG A 1 296 ? 12.178 20.616 6.696 1.00 13.66 288 ARG A N 1
ATOM 2160 C CA . ARG A 1 296 ? 12.142 21.022 5.297 1.00 13.51 288 ARG A CA 1
ATOM 2161 C C . ARG A 1 296 ? 11.408 22.348 5.178 1.00 13.80 288 ARG A C 1
ATOM 2162 O O . ARG A 1 296 ? 10.414 22.568 5.873 1.00 15.21 288 ARG A O 1
ATOM 2170 N N . VAL A 1 297 ? 11.893 23.230 4.299 1.00 12.31 289 VAL A N 1
ATOM 2171 C CA . VAL A 1 297 ? 11.369 24.591 4.167 1.00 11.59 289 VAL A CA 1
ATOM 2172 C C . VAL A 1 297 ? 10.554 24.705 2.887 1.00 14.86 289 VAL A C 1
ATOM 2173 O O . VAL A 1 297 ? 10.959 24.198 1.835 1.00 14.89 289 VAL A O 1
ATOM 2177 N N . VAL A 1 298 ? 9.396 25.360 2.983 1.00 13.81 290 VAL A N 1
ATOM 2178 C CA . VAL A 1 298 ? 8.623 25.767 1.814 1.00 14.19 290 VAL A CA 1
ATOM 2179 C C . VAL A 1 298 ? 8.524 27.287 1.838 1.00 15.29 290 VAL A C 1
ATOM 2180 O O . VAL A 1 298 ? 8.502 27.907 2.906 1.00 14.63 290 VAL A O 1
ATOM 2184 N N . SER A 1 299 ? 8.480 27.900 0.660 1.00 13.18 291 SER A N 1
ATOM 2185 C CA . SER A 1 299 ? 8.691 29.345 0.584 1.00 9.33 291 SER A CA 1
ATOM 2186 C C . SER A 1 299 ? 7.389 30.133 0.483 1.00 13.45 291 SER A C 1
ATOM 2187 O O . SER A 1 299 ? 6.456 29.736 -0.225 1.00 14.47 291 SER A O 1
ATOM 2190 N N . LEU A 1 300 ? 7.365 31.276 1.166 1.00 13.85 292 LEU A N 1
ATOM 2191 C CA . LEU A 1 300 ? 6.303 32.269 1.058 1.00 11.90 292 LEU A CA 1
ATOM 2192 C C . LEU A 1 300 ? 6.709 33.476 0.217 1.00 14.85 292 LEU A C 1
ATOM 2193 O O . LEU A 1 300 ? 6.018 34.510 0.250 1.00 13.44 292 LEU A O 1
ATOM 2198 N N . ALA A 1 301 ? 7.827 33.391 -0.508 1.00 15.28 293 ALA A N 1
ATOM 2199 C CA . ALA A 1 301 ? 8.298 34.562 -1.247 1.00 17.61 293 ALA A CA 1
ATOM 2200 C C . ALA A 1 301 ? 7.278 35.012 -2.292 1.00 15.84 293 ALA A C 1
ATOM 2201 O O . ALA A 1 301 ? 7.036 36.214 -2.457 1.00 12.88 293 ALA A O 1
ATOM 2203 N N . ASP A 1 302 ? 6.662 34.064 -3.005 1.00 16.13 294 ASP A N 1
ATOM 2204 C CA . ASP A 1 302 ? 5.671 34.437 -4.010 1.00 17.56 294 ASP A CA 1
ATOM 2205 C C . ASP A 1 302 ? 4.452 35.087 -3.363 1.00 15.99 294 ASP A C 1
ATOM 2206 O O . ASP A 1 302 ? 3.965 36.125 -3.827 1.00 14.97 294 ASP A O 1
ATOM 2211 N N . MET A 1 303 ? 3.954 34.490 -2.278 1.00 13.01 295 MET A N 1
ATOM 2212 C CA . MET A 1 303 ? 2.804 35.046 -1.572 1.00 13.16 295 MET A CA 1
ATOM 2213 C C . MET A 1 303 ? 3.093 36.452 -1.056 1.00 16.17 295 MET A C 1
ATOM 2214 O O . MET A 1 303 ? 2.227 37.337 -1.121 1.00 16.39 295 MET A O 1
ATOM 2219 N N . LEU A 1 304 ? 4.302 36.675 -0.527 1.00 14.55 296 LEU A N 1
ATOM 2220 C CA . LEU A 1 304 ? 4.636 37.998 -0.000 1.00 13.47 296 LEU A CA 1
ATOM 2221 C C . LEU A 1 304 ? 4.830 39.001 -1.130 1.00 16.12 296 LEU A C 1
ATOM 2222 O O . LEU A 1 304 ? 4.437 40.169 -1.009 1.00 13.81 296 LEU A O 1
ATOM 2227 N N . ALA A 1 305 ? 5.421 38.566 -2.245 1.00 12.90 297 ALA A N 1
ATOM 2228 C CA . ALA A 1 305 ? 5.549 39.467 -3.385 1.00 15.92 297 ALA A CA 1
ATOM 2229 C C . ALA A 1 305 ? 4.178 39.898 -3.887 1.00 17.77 297 ALA A C 1
ATOM 2230 O O . ALA A 1 305 ? 3.959 41.081 -4.177 1.00 15.65 297 ALA A O 1
ATOM 2232 N N . GLN A 1 306 ? 3.231 38.958 -3.961 1.00 15.89 298 GLN A N 1
ATOM 2233 C CA . GLN A 1 306 ? 1.886 39.302 -4.412 1.00 16.27 298 GLN A CA 1
ATOM 2234 C C . GLN A 1 306 ? 1.209 40.261 -3.439 1.00 16.31 298 GLN A C 1
ATOM 2235 O O . GLN A 1 306 ? 0.498 41.181 -3.861 1.00 20.37 298 GLN A O 1
ATOM 2241 N N . ALA A 1 307 ? 1.411 40.056 -2.132 1.00 13.77 299 ALA A N 1
ATOM 2242 C CA . ALA A 1 307 ? 0.840 40.962 -1.140 1.00 16.05 299 ALA A CA 1
ATOM 2243 C C . ALA A 1 307 ? 1.427 42.363 -1.266 1.00 18.29 299 ALA A C 1
ATOM 2244 O O . ALA A 1 307 ? 0.711 43.357 -1.114 1.00 18.83 299 ALA A O 1
ATOM 2246 N N . ILE A 1 308 ? 2.733 42.460 -1.527 1.00 13.71 300 ILE A N 1
ATOM 2247 C CA . ILE A 1 308 ? 3.371 43.766 -1.692 1.00 15.64 300 ILE A CA 1
ATOM 2248 C C . ILE A 1 308 ? 2.837 44.470 -2.931 1.00 16.67 300 ILE A C 1
ATOM 2249 O O . ILE A 1 308 ? 2.570 45.676 -2.911 1.00 17.92 300 ILE A O 1
ATOM 2254 N N . LYS A 1 309 ? 2.684 43.730 -4.031 1.00 15.79 301 LYS A N 1
ATOM 2255 C CA . LYS A 1 309 ? 2.133 44.321 -5.248 1.00 16.01 301 LYS A CA 1
ATOM 2256 C C . LYS A 1 309 ? 0.726 44.855 -5.016 1.00 21.31 301 LYS A C 1
ATOM 2257 O O . LYS A 1 309 ? 0.367 45.924 -5.532 1.00 21.96 301 LYS A O 1
ATOM 2263 N N . ARG A 1 310 ? -0.078 44.134 -4.224 1.00 17.18 302 ARG A N 1
ATOM 2264 C CA . ARG A 1 310 ? -1.456 44.551 -3.971 1.00 19.97 302 ARG A CA 1
ATOM 2265 C C . ARG A 1 310 ? -1.531 45.873 -3.217 1.00 23.54 302 ARG A C 1
ATOM 2266 O O . ARG A 1 310 ? -2.476 46.641 -3.416 1.00 23.14 302 ARG A O 1
ATOM 2274 N N . VAL A 1 311 ? -0.567 46.161 -2.338 1.00 19.40 303 VAL A N 1
ATOM 2275 C CA . VAL A 1 311 ? -0.642 47.425 -1.614 1.00 22.07 303 VAL A CA 1
ATOM 2276 C C . VAL A 1 311 ? 0.113 48.550 -2.308 1.00 23.02 303 VAL A C 1
ATOM 2277 O O . VAL A 1 311 ? -0.076 49.714 -1.941 1.00 26.05 303 VAL A O 1
ATOM 2281 N N . ASN A 1 312 ? 0.932 48.250 -3.319 1.00 22.44 304 ASN A N 1
ATOM 2282 C CA . ASN A 1 312 ? 1.764 49.279 -3.944 1.00 24.49 304 ASN A CA 1
ATOM 2283 C C . ASN A 1 312 ? 0.930 50.286 -4.726 1.00 40.08 304 ASN A C 1
ATOM 2284 O O . ASN A 1 312 ? 0.067 49.915 -5.525 1.00 39.86 304 ASN A O 1
ATOM 2289 N N . VAL A 1 313 ? 1.206 51.566 -4.495 1.00 46.63 305 VAL A N 1
ATOM 2290 C CA . VAL A 1 313 ? 0.499 52.664 -5.139 1.00 57.70 305 VAL A CA 1
ATOM 2291 C C . VAL A 1 313 ? 1.441 53.850 -5.308 1.00 61.34 305 VAL A C 1
ATOM 2292 O O . VAL A 1 313 ? 2.425 53.775 -6.044 1.00 55.75 305 VAL A O 1
ATOM 2294 N N . SER B 1 10 ? 12.053 56.089 51.752 1.00 60.53 2 SER B N 1
ATOM 2295 C CA . SER B 1 10 ? 10.724 55.659 52.171 1.00 57.33 2 SER B CA 1
ATOM 2296 C C . SER B 1 10 ? 9.867 55.302 50.958 1.00 48.03 2 SER B C 1
ATOM 2297 O O . SER B 1 10 ? 9.292 54.217 50.884 1.00 53.07 2 SER B O 1
ATOM 2300 N N . THR B 1 11 ? 9.789 56.227 50.005 1.00 36.02 3 THR B N 1
ATOM 2301 C CA . THR B 1 11 ? 9.074 56.002 48.758 1.00 33.93 3 THR B CA 1
ATOM 2302 C C . THR B 1 11 ? 9.960 55.414 47.663 1.00 31.29 3 THR B C 1
ATOM 2303 O O . THR B 1 11 ? 9.441 55.010 46.616 1.00 31.97 3 THR B O 1
ATOM 2307 N N . MET B 1 12 ? 11.270 55.350 47.876 1.00 26.29 4 MET B N 1
ATOM 2308 C CA . MET B 1 12 ? 12.193 55.011 46.799 1.00 22.19 4 MET B CA 1
ATOM 2309 C C . MET B 1 12 ? 12.312 53.502 46.619 1.00 22.88 4 MET B C 1
ATOM 2310 O O . MET B 1 12 ? 12.397 52.747 47.592 1.00 25.29 4 MET B O 1
ATOM 2315 N N . MET B 1 13 ? 12.298 53.064 45.359 1.00 18.46 5 MET B N 1
ATOM 2316 C CA . MET B 1 13 ? 12.695 51.714 44.986 1.00 17.33 5 MET B CA 1
ATOM 2317 C C . MET B 1 13 ? 13.667 51.794 43.822 1.00 17.72 5 MET B C 1
ATOM 2318 O O . MET B 1 13 ? 13.586 52.698 42.984 1.00 19.72 5 MET B O 1
ATOM 2323 N N . ILE B 1 14 ? 14.589 50.836 43.769 1.00 18.66 6 ILE B N 1
ATOM 2324 C CA . ILE B 1 14 ? 15.534 50.747 42.665 1.00 15.38 6 ILE B CA 1
ATOM 2325 C C . ILE B 1 14 ? 15.465 49.350 42.066 1.00 19.59 6 ILE B C 1
ATOM 2326 O O . ILE B 1 14 ? 15.328 48.354 42.787 1.00 21.79 6 ILE B O 1
ATOM 2331 N N . PHE B 1 15 ? 15.530 49.288 40.744 1.00 14.85 7 PHE B N 1
ATOM 2332 C CA . PHE B 1 15 ? 15.651 48.039 40.006 1.00 14.06 7 PHE B CA 1
ATOM 2333 C C . PHE B 1 15 ? 16.823 48.177 39.048 1.00 13.23 7 PHE B C 1
ATOM 2334 O O . PHE B 1 15 ? 17.249 49.283 38.718 1.00 16.36 7 PHE B O 1
ATOM 2342 N N . THR B 1 16 ? 17.343 47.047 38.585 1.00 14.37 8 THR B N 1
ATOM 2343 C CA . THR B 1 16 ? 18.398 47.089 37.588 1.00 15.02 8 THR B CA 1
ATOM 2344 C C . THR B 1 16 ? 18.173 45.982 36.570 1.00 13.51 8 THR B C 1
ATOM 2345 O O . THR B 1 16 ? 17.599 44.933 36.875 1.00 15.71 8 THR B O 1
ATOM 2349 N N . GLY B 1 17 ? 18.619 46.229 35.355 1.00 16.03 9 GLY B N 1
ATOM 2350 C CA . GLY B 1 17 ? 18.718 45.195 34.353 1.00 12.63 9 GLY B CA 1
ATOM 2351 C C . GLY B 1 17 ? 20.089 44.553 34.412 1.00 16.27 9 GLY B C 1
ATOM 2352 O O . GLY B 1 17 ? 20.775 44.576 35.436 1.00 17.78 9 GLY B O 1
ATOM 2353 N N . ASN B 1 18 ? 20.502 43.988 33.283 1.00 13.52 10 ASN B N 1
ATOM 2354 C CA . ASN B 1 18 ? 21.748 43.242 33.224 1.00 12.07 10 ASN B CA 1
ATOM 2355 C C . ASN B 1 18 ? 22.924 44.059 32.699 1.00 13.77 10 ASN B C 1
ATOM 2356 O O . ASN B 1 18 ? 24.028 43.511 32.581 1.00 15.34 10 ASN B O 1
ATOM 2361 N N . ALA B 1 19 ? 22.725 45.349 32.405 1.00 12.07 11 ALA B N 1
ATOM 2362 C CA . ALA B 1 19 ? 23.785 46.141 31.779 1.00 12.71 11 ALA B CA 1
ATOM 2363 C C . ALA B 1 19 ? 24.999 46.291 32.689 1.00 14.71 11 ALA B C 1
ATOM 2364 O O . ALA B 1 19 ? 26.141 46.193 32.229 1.00 18.29 11 ALA B O 1
ATOM 2366 N N . ASN B 1 20 ? 24.779 46.536 33.976 1.00 12.70 12 ASN B N 1
ATOM 2367 C CA . ASN B 1 20 ? 25.891 46.842 34.867 1.00 15.14 12 ASN B CA 1
ATOM 2368 C C . ASN B 1 20 ? 25.464 46.556 36.298 1.00 16.26 12 ASN B C 1
ATOM 2369 O O . ASN B 1 20 ? 25.290 47.483 37.101 1.00 17.80 12 ASN B O 1
ATOM 2374 N N . PRO B 1 21 ? 25.280 45.281 36.651 1.00 20.67 13 PRO B N 1
ATOM 2375 C CA . PRO B 1 21 ? 24.823 44.959 38.012 1.00 24.97 13 PRO B CA 1
ATOM 2376 C C . PRO B 1 21 ? 25.790 45.391 39.099 1.00 20.73 13 PRO B C 1
ATOM 2377 O O . PRO B 1 21 ? 25.346 45.714 40.209 1.00 19.66 13 PRO B O 1
ATOM 2381 N N . GLU B 1 22 ? 27.099 45.416 38.824 1.00 20.72 14 GLU B N 1
ATOM 2382 C CA . GLU B 1 22 ? 28.044 45.802 39.866 1.00 17.40 14 GLU B CA 1
ATOM 2383 C C . GLU B 1 22 ? 27.829 47.253 40.280 1.00 19.18 14 GLU B C 1
ATOM 2384 O O . GLU B 1 22 ? 27.810 47.569 41.474 1.00 20.17 14 GLU B O 1
ATOM 2390 N N . LEU B 1 23 ? 27.658 48.150 39.307 1.00 18.13 15 LEU B N 1
ATOM 2391 C CA . LEU B 1 23 ? 27.371 49.542 39.652 1.00 17.61 15 LEU B CA 1
ATOM 2392 C C . LEU B 1 23 ? 26.035 49.662 40.370 1.00 19.33 15 LEU B C 1
ATOM 2393 O O . LEU B 1 23 ? 25.919 50.390 41.364 1.00 16.32 15 LEU B O 1
ATOM 2398 N N . ALA B 1 24 ? 25.010 48.955 39.878 1.00 19.96 16 ALA B N 1
ATOM 2399 C CA . ALA B 1 24 ? 23.711 48.981 40.547 1.00 20.40 16 ALA B CA 1
ATOM 2400 C C . ALA B 1 24 ? 23.845 48.597 42.012 1.00 15.84 16 ALA B C 1
ATOM 2401 O O . ALA B 1 24 ? 23.282 49.255 42.893 1.00 20.02 16 ALA B O 1
ATOM 2403 N N . LEU B 1 25 ? 24.604 47.536 42.296 1.00 18.57 17 LEU B N 1
ATOM 2404 C CA . LEU B 1 25 ? 24.756 47.088 43.677 1.00 17.91 17 LEU B CA 1
ATOM 2405 C C . LEU B 1 25 ? 25.538 48.094 44.520 1.00 17.70 17 LEU B C 1
ATOM 2406 O O . LEU B 1 25 ? 25.233 48.266 45.700 1.00 19.20 17 LEU B O 1
ATOM 2411 N N . LYS B 1 26 ? 26.529 48.781 43.936 1.00 17.97 18 LYS B N 1
ATOM 2412 C CA . LYS B 1 26 ? 27.231 49.821 44.684 1.00 17.79 18 LYS B CA 1
ATOM 2413 C C . LYS B 1 26 ? 26.316 51.001 44.986 1.00 16.69 18 LYS B C 1
ATOM 2414 O O . LYS B 1 26 ? 26.354 51.557 46.089 1.00 17.98 18 LYS B O 1
ATOM 2420 N N . ILE B 1 27 ? 25.510 51.418 44.008 1.00 16.06 19 ILE B N 1
ATOM 2421 C CA . ILE B 1 27 ? 24.550 52.489 44.251 1.00 18.47 19 ILE B CA 1
ATOM 2422 C C . ILE B 1 27 ? 23.589 52.078 45.357 1.00 21.07 19 ILE B C 1
ATOM 2423 O O . ILE B 1 27 ? 23.307 52.852 46.278 1.00 19.12 19 ILE B O 1
ATOM 2428 N N . SER B 1 28 ? 23.075 50.845 45.274 1.00 18.62 20 SER B N 1
ATOM 2429 C CA . SER B 1 28 ? 22.201 50.312 46.316 1.00 20.62 20 SER B CA 1
ATOM 2430 C C . SER B 1 28 ? 22.864 50.385 47.684 1.00 22.82 20 SER B C 1
ATOM 2431 O O . SER B 1 28 ? 22.227 50.762 48.672 1.00 20.63 20 SER B O 1
ATOM 2434 N N . SER B 1 29 ? 24.152 50.040 47.755 1.00 18.31 21 SER B N 1
ATOM 2435 C CA . SER B 1 29 ? 24.865 50.080 49.028 1.00 19.40 21 SER B CA 1
ATOM 2436 C C . SER B 1 29 ? 24.938 51.498 49.583 1.00 19.73 21 SER B C 1
ATOM 2437 O O . SER B 1 29 ? 24.771 51.708 50.791 1.00 21.67 21 SER B O 1
ATOM 2440 N N . HIS B 1 30 ? 25.192 52.483 48.717 1.00 19.04 22 HIS B N 1
ATOM 2441 C CA . HIS B 1 30 ? 25.264 53.869 49.167 1.00 20.82 22 HIS B CA 1
ATOM 2442 C C . HIS B 1 30 ? 23.901 54.389 49.618 1.00 20.54 22 HIS B C 1
ATOM 2443 O O . HIS B 1 30 ? 23.809 55.105 50.623 1.00 24.25 22 HIS B O 1
ATOM 2450 N N . LEU B 1 31 ? 22.836 54.044 48.888 1.00 21.76 23 LEU B N 1
ATOM 2451 C CA . LEU B 1 31 ? 21.492 54.482 49.252 1.00 23.63 23 LEU B CA 1
ATOM 2452 C C . LEU B 1 31 ? 20.951 53.741 50.465 1.00 28.80 23 LEU B C 1
ATOM 2453 O O . LEU B 1 31 ? 19.993 54.215 51.089 1.00 24.03 23 LEU B O 1
ATOM 2458 N N . GLN B 1 32 ? 21.544 52.593 50.803 1.00 22.99 24 GLN B N 1
ATOM 2459 C CA A GLN B 1 32 ? 21.055 51.755 51.893 0.44 26.75 24 GLN B CA 1
ATOM 2460 C CA B GLN B 1 32 ? 21.060 51.728 51.880 0.56 26.65 24 GLN B CA 1
ATOM 2461 C C . GLN B 1 32 ? 19.612 51.317 51.643 1.00 28.62 24 GLN B C 1
ATOM 2462 O O . GLN B 1 32 ? 18.794 51.261 52.563 1.00 32.26 24 GLN B O 1
ATOM 2473 N N . ILE B 1 33 ? 19.289 51.035 50.383 1.00 22.66 25 ILE B N 1
ATOM 2474 C CA . ILE B 1 33 ? 18.008 50.411 50.060 1.00 32.07 25 ILE B CA 1
ATOM 2475 C C . ILE B 1 33 ? 18.313 49.233 49.140 1.00 34.27 25 ILE B C 1
ATOM 2476 O O . ILE B 1 33 ? 19.218 49.320 48.294 1.00 34.73 25 ILE B O 1
ATOM 2481 N N . PRO B 1 34 ? 17.617 48.109 49.288 1.00 31.62 26 PRO B N 1
ATOM 2482 C CA . PRO B 1 34 ? 17.955 46.925 48.497 1.00 26.39 26 PRO B CA 1
ATOM 2483 C C . PRO B 1 34 ? 17.506 47.069 47.055 1.00 22.74 26 PRO B C 1
ATOM 2484 O O . PRO B 1 34 ? 16.653 47.891 46.713 1.00 27.94 26 PRO B O 1
ATOM 2488 N N . ILE B 1 35 ? 18.101 46.248 46.195 1.00 17.09 27 ILE B N 1
ATOM 2489 C CA . ILE B 1 35 ? 17.640 46.185 44.815 1.00 16.40 27 ILE B CA 1
ATOM 2490 C C . ILE B 1 35 ? 16.319 45.434 44.784 1.00 20.33 27 ILE B C 1
ATOM 2491 O O . ILE B 1 35 ? 16.180 44.365 45.401 1.00 19.74 27 ILE B O 1
ATOM 2496 N N . GLY B 1 36 ? 15.332 46.008 44.105 1.00 19.44 28 GLY B N 1
ATOM 2497 C CA . GLY B 1 36 ? 14.039 45.361 44.006 1.00 20.61 28 GLY B CA 1
ATOM 2498 C C . GLY B 1 36 ? 14.119 44.059 43.232 1.00 18.74 28 GLY B C 1
ATOM 2499 O O . GLY B 1 36 ? 14.923 43.897 42.316 1.00 19.65 28 GLY B O 1
ATOM 2500 N N . LYS B 1 37 ? 13.274 43.109 43.622 1.00 18.35 29 LYS B N 1
ATOM 2501 C CA . LYS B 1 37 ? 13.254 41.814 42.960 1.00 18.92 29 LYS B CA 1
ATOM 2502 C C . LYS B 1 37 ? 12.549 41.941 41.615 1.00 18.43 29 LYS B C 1
ATOM 2503 O O . LYS B 1 37 ? 11.480 42.554 41.516 1.00 17.80 29 LYS B O 1
ATOM 2509 N N . ALA B 1 38 ? 13.166 41.388 40.574 1.00 16.58 30 ALA B N 1
ATOM 2510 C CA . ALA B 1 38 ? 12.560 41.400 39.252 1.00 19.22 30 ALA B CA 1
ATOM 2511 C C . ALA B 1 38 ? 13.281 40.381 38.390 1.00 19.16 30 ALA B C 1
ATOM 2512 O O . ALA B 1 38 ? 14.501 40.239 38.483 1.00 20.26 30 ALA B O 1
ATOM 2514 N N . THR B 1 39 ? 12.519 39.657 37.579 1.00 16.21 31 THR B N 1
ATOM 2515 C CA . THR B 1 39 ? 13.113 38.808 36.562 1.00 16.47 31 THR B CA 1
ATOM 2516 C C . THR B 1 39 ? 13.431 39.682 35.361 1.00 14.49 31 THR B C 1
ATOM 2517 O O . THR B 1 39 ? 12.533 40.336 34.822 1.00 15.60 31 THR B O 1
ATOM 2521 N N . VAL B 1 40 ? 14.708 39.735 34.981 1.00 14.72 32 VAL B N 1
ATOM 2522 C CA . VAL B 1 40 ? 15.146 40.454 33.786 1.00 12.52 32 VAL B CA 1
ATOM 2523 C C . VAL B 1 40 ? 16.080 39.516 33.035 1.00 14.76 32 VAL B C 1
ATOM 2524 O O . VAL B 1 40 ? 17.213 39.271 33.474 1.00 15.26 32 VAL B O 1
ATOM 2528 N N . GLY B 1 41 ? 15.601 38.967 31.925 1.00 14.52 33 GLY B N 1
ATOM 2529 C CA . GLY B 1 41 ? 16.398 38.004 31.191 1.00 16.44 33 GLY B CA 1
ATOM 2530 C C . GLY B 1 41 ? 15.866 37.823 29.788 1.00 18.37 33 GLY B C 1
ATOM 2531 O O . GLY B 1 41 ? 15.517 38.805 29.122 1.00 14.53 33 GLY B O 1
ATOM 2532 N N . THR B 1 42 ? 15.806 36.575 29.327 1.00 16.64 34 THR B N 1
ATOM 2533 C CA . THR B 1 42 ? 15.269 36.270 28.008 1.00 15.01 34 THR B CA 1
ATOM 2534 C C . THR B 1 42 ? 14.414 35.016 28.077 1.00 12.15 34 THR B C 1
ATOM 2535 O O . THR B 1 42 ? 14.636 34.128 28.912 1.00 17.28 34 THR B O 1
ATOM 2539 N N . PHE B 1 43 ? 13.436 34.943 27.179 1.00 12.95 35 PHE B N 1
ATOM 2540 C CA . PHE B 1 43 ? 12.826 33.665 26.883 1.00 17.40 35 PHE B CA 1
ATOM 2541 C C . PHE B 1 43 ? 13.838 32.787 26.151 1.00 14.50 35 PHE B C 1
ATOM 2542 O O . PHE B 1 43 ? 14.928 33.230 25.786 1.00 15.76 35 PHE B O 1
ATOM 2550 N N . SER B 1 44 ? 13.470 31.521 25.954 1.00 15.58 36 SER B N 1
ATOM 2551 C CA . SER B 1 44 ? 14.384 30.586 25.292 1.00 14.12 36 SER B CA 1
ATOM 2552 C C . SER B 1 44 ? 14.835 31.092 23.925 1.00 16.40 36 SER B C 1
ATOM 2553 O O . SER B 1 44 ? 15.981 30.844 23.519 1.00 16.27 36 SER B O 1
ATOM 2556 N N . ASP B 1 45 ? 13.964 31.814 23.209 1.00 15.09 37 ASP B N 1
ATOM 2557 C CA . ASP B 1 45 ? 14.281 32.272 21.860 1.00 17.18 37 ASP B CA 1
ATOM 2558 C C . ASP B 1 45 ? 15.068 33.573 21.836 1.00 15.30 37 ASP B C 1
ATOM 2559 O O . ASP B 1 45 ? 15.365 34.077 20.746 1.00 16.25 37 ASP B O 1
ATOM 2564 N N . GLY B 1 46 ? 15.413 34.126 23.001 1.00 15.08 38 GLY B N 1
ATOM 2565 C CA . GLY B 1 46 ? 16.175 35.344 23.094 1.00 13.35 38 GLY B CA 1
ATOM 2566 C C . GLY B 1 46 ? 15.354 36.596 23.321 1.00 13.72 38 GLY B C 1
ATOM 2567 O O . GLY B 1 46 ? 15.936 37.652 23.603 1.00 13.39 38 GLY B O 1
ATOM 2568 N N . GLU B 1 47 ? 14.032 36.528 23.181 1.00 12.41 39 GLU B N 1
ATOM 2569 C CA . GLU B 1 47 ? 13.249 37.745 23.389 1.00 12.23 39 GLU B CA 1
ATOM 2570 C C . GLU B 1 47 ? 13.392 38.206 24.832 1.00 12.33 39 GLU B C 1
ATOM 2571 O O . GLU B 1 47 ? 13.414 37.394 25.757 1.00 13.47 39 GLU B O 1
ATOM 2577 N N . THR B 1 48 ? 13.499 39.523 25.016 1.00 10.86 40 THR B N 1
ATOM 2578 C CA . THR B 1 48 ? 13.676 40.080 26.351 1.00 13.32 40 THR B CA 1
ATOM 2579 C C . THR B 1 48 ? 12.472 39.737 27.220 1.00 13.18 40 THR B C 1
ATOM 2580 O O . THR B 1 48 ? 11.329 39.889 26.786 1.00 12.95 40 THR B O 1
ATOM 2584 N N . MET B 1 49 ? 12.740 39.274 28.446 1.00 12.06 41 MET B N 1
ATOM 2585 C CA A MET B 1 49 ? 11.706 38.807 29.363 0.22 13.56 41 MET B CA 1
ATOM 2586 C CA B MET B 1 49 ? 11.718 38.788 29.369 0.78 13.31 41 MET B CA 1
ATOM 2587 C C . MET B 1 49 ? 11.803 39.571 30.674 1.00 14.22 41 MET B C 1
ATOM 2588 O O . MET B 1 49 ? 12.865 39.608 31.302 1.00 14.32 41 MET B O 1
ATOM 2597 N N . VAL B 1 50 ? 10.684 40.160 31.108 1.00 13.11 42 VAL B N 1
ATOM 2598 C CA . VAL B 1 50 ? 10.664 40.941 32.343 1.00 12.93 42 VAL B CA 1
ATOM 2599 C C . VAL B 1 50 ? 9.429 40.604 33.170 1.00 13.83 42 VAL B C 1
ATOM 2600 O O . VAL B 1 50 ? 8.323 40.491 32.635 1.00 14.51 42 VAL B O 1
ATOM 2604 N N . GLU B 1 51 ? 9.617 40.451 34.489 1.00 12.87 43 GLU B N 1
ATOM 2605 C CA . GLU B 1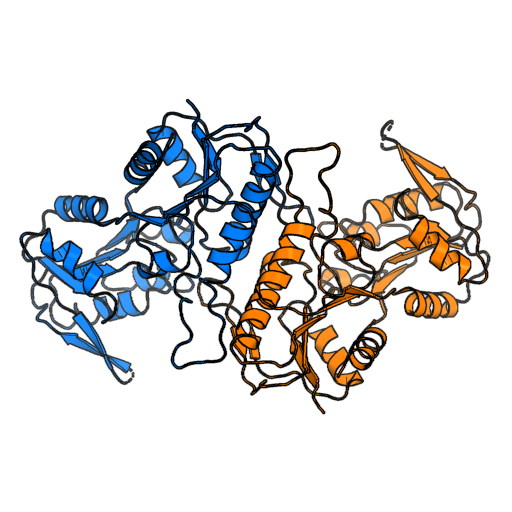 51 ? 8.508 40.462 35.442 1.00 15.32 43 GLU B CA 1
ATOM 2606 C C . GLU B 1 51 ? 8.973 41.166 36.711 1.00 16.50 43 GLU B C 1
ATOM 2607 O O . GLU B 1 51 ? 9.967 40.757 37.318 1.00 17.10 43 GLU B O 1
ATOM 2613 N N . ILE B 1 52 ? 8.265 42.226 37.099 1.00 14.75 44 ILE B N 1
ATOM 2614 C CA . ILE B 1 52 ? 8.527 42.909 38.364 1.00 17.74 44 ILE B CA 1
ATOM 2615 C C . ILE B 1 52 ? 7.959 42.070 39.499 1.00 18.28 44 ILE B C 1
ATOM 2616 O O . ILE B 1 52 ? 6.787 41.678 39.471 1.00 18.05 44 ILE B O 1
ATOM 2621 N N . LEU B 1 53 ? 8.780 41.801 40.512 1.00 15.31 45 LEU B N 1
ATOM 2622 C CA . LEU B 1 53 ? 8.405 40.900 41.600 1.00 16.05 45 LEU B CA 1
ATOM 2623 C C . LEU B 1 53 ? 8.271 41.651 42.923 1.00 29.18 45 LEU B C 1
ATOM 2624 O O . LEU B 1 53 ? 8.606 41.135 43.992 1.00 32.07 45 LEU B O 1
ATOM 2629 N N . GLU B 1 54 ? 7.789 42.892 42.849 1.00 21.82 46 GLU B N 1
ATOM 2630 C CA . GLU B 1 54 ? 7.517 43.733 44.006 1.00 27.05 46 GLU B CA 1
ATOM 2631 C C . GLU B 1 54 ? 6.251 44.526 43.734 1.00 25.94 46 GLU B C 1
ATOM 2632 O O . GLU B 1 54 ? 5.939 44.835 42.584 1.00 20.89 46 GLU B O 1
ATOM 2638 N N . ASN B 1 55 ? 5.538 44.874 44.800 1.00 25.43 47 ASN B N 1
ATOM 2639 C CA . ASN B 1 55 ? 4.494 45.885 44.693 1.00 21.49 47 ASN B CA 1
ATOM 2640 C C . ASN B 1 55 ? 5.149 47.254 44.544 1.00 24.36 47 ASN B C 1
ATOM 2641 O O . ASN B 1 55 ? 5.890 47.689 45.429 1.00 29.23 47 ASN B O 1
ATOM 2646 N N . VAL B 1 56 ? 4.888 47.934 43.429 1.00 20.69 48 VAL B N 1
ATOM 2647 C CA . VAL B 1 56 ? 5.481 49.240 43.170 1.00 16.77 48 VAL B CA 1
ATOM 2648 C C . VAL B 1 56 ? 4.438 50.354 43.183 1.00 18.92 48 VAL B C 1
ATOM 2649 O O . VAL B 1 56 ? 4.754 51.488 42.819 1.00 20.30 48 VAL B O 1
ATOM 2653 N N . ARG B 1 57 ? 3.203 50.067 43.602 1.00 21.84 49 ARG B N 1
ATOM 2654 C CA . ARG B 1 57 ? 2.133 51.045 43.436 1.00 22.43 49 ARG B CA 1
ATOM 2655 C C . ARG B 1 57 ? 2.453 52.328 44.194 1.00 27.66 49 ARG B C 1
ATOM 2656 O O . ARG B 1 57 ? 2.744 52.299 45.394 1.00 25.63 49 ARG B O 1
ATOM 2664 N N . GLY B 1 58 ? 2.434 53.452 43.477 1.00 23.57 50 GLY B N 1
ATOM 2665 C CA . GLY B 1 58 ? 2.704 54.742 44.074 1.00 27.81 50 GLY B CA 1
ATOM 2666 C C . GLY B 1 58 ? 4.148 55.016 44.431 1.00 27.87 50 GLY B C 1
ATOM 2667 O O . GLY B 1 58 ? 4.443 56.102 44.939 1.00 29.28 50 GLY B O 1
ATOM 2668 N N . LYS B 1 59 ? 5.061 54.082 44.181 1.00 22.17 51 LYS B N 1
ATOM 2669 C CA . LYS B 1 59 ? 6.448 54.259 44.592 1.00 24.61 51 LYS B CA 1
ATOM 2670 C C . LYS B 1 59 ? 7.228 55.121 43.599 1.00 21.73 51 LYS B C 1
ATOM 2671 O O . LYS B 1 59 ? 6.890 55.228 42.417 1.00 23.21 51 LYS B O 1
ATOM 2677 N N . ASP B 1 60 ? 8.307 55.724 44.103 1.00 17.40 52 ASP B N 1
ATOM 2678 C CA . ASP B 1 60 ? 9.243 56.522 43.304 1.00 17.05 52 ASP B CA 1
ATOM 2679 C C . ASP B 1 60 ? 10.329 55.570 42.804 1.00 19.98 52 ASP B C 1
ATOM 2680 O O . ASP B 1 60 ? 11.282 55.273 43.525 1.00 21.09 52 ASP B O 1
ATOM 2685 N N . VAL B 1 61 ? 10.193 55.075 41.575 1.00 18.99 53 VAL B N 1
ATOM 2686 C CA . VAL B 1 61 ? 11.003 53.951 41.103 1.00 14.98 53 VAL B CA 1
ATOM 2687 C C . VAL B 1 61 ? 12.129 54.448 40.202 1.00 14.46 53 VAL B 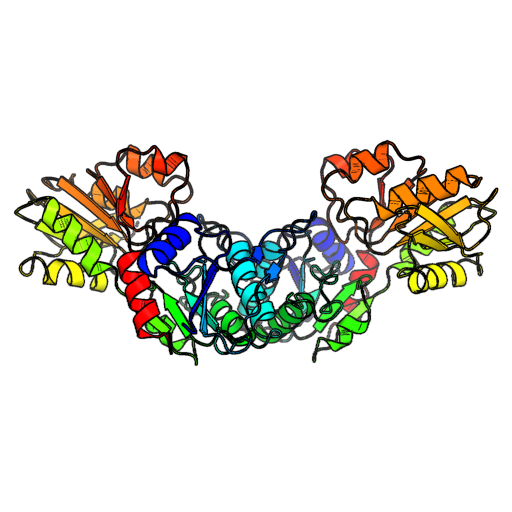C 1
ATOM 2688 O O . VAL B 1 61 ? 11.897 55.231 39.268 1.00 15.94 53 VAL B O 1
ATOM 2692 N N . PHE B 1 62 ? 13.344 53.953 40.459 1.00 15.99 54 PHE B N 1
ATOM 2693 C CA . PHE B 1 62 ? 14.534 54.244 39.664 1.00 14.11 54 PHE B CA 1
ATOM 2694 C C . PHE B 1 62 ? 15.027 52.954 39.025 1.00 16.11 54 PHE B C 1
ATOM 2695 O O . PHE B 1 62 ? 15.263 51.963 39.726 1.00 17.54 54 PHE B O 1
ATOM 2703 N N . VAL B 1 63 ? 15.159 52.952 37.701 1.00 13.00 55 VAL B N 1
ATOM 2704 C CA . VAL B 1 63 ? 15.703 51.804 36.982 1.00 11.44 55 VAL B CA 1
ATOM 2705 C C . VAL B 1 63 ? 17.129 52.141 36.573 1.00 14.37 55 VAL B C 1
ATOM 2706 O O . VAL B 1 63 ? 17.355 53.100 35.823 1.00 14.55 55 VAL B O 1
ATOM 2710 N N . LEU B 1 64 ? 18.093 51.352 37.061 1.00 12.44 56 LEU B N 1
ATOM 2711 C CA . LEU B 1 64 ? 19.514 51.600 36.832 1.00 13.72 56 LEU B CA 1
ATOM 2712 C C . LEU B 1 64 ? 19.941 50.757 35.636 1.00 14.44 56 LEU B C 1
ATOM 2713 O O . LEU B 1 64 ? 19.970 49.524 35.720 1.00 18.92 56 LEU B O 1
ATOM 2718 N N . GLN B 1 65 ? 20.250 51.410 34.512 1.00 12.15 57 GLN B N 1
ATOM 2719 C CA . GLN B 1 65 ? 20.587 50.654 33.306 1.00 13.85 57 GLN B CA 1
ATOM 2720 C C . GLN B 1 65 ? 21.331 51.556 32.317 1.00 11.75 57 GLN B C 1
ATOM 2721 O O . GLN B 1 65 ? 20.699 52.332 31.596 1.00 13.30 57 GLN B O 1
ATOM 2727 N N . SER B 1 66 ? 22.654 51.398 32.245 1.00 14.57 58 SER B N 1
ATOM 2728 C CA . SER B 1 66 ? 23.379 51.945 31.098 1.00 14.68 58 SER B CA 1
ATOM 2729 C C . SER B 1 66 ? 22.927 51.256 29.813 1.00 13.83 58 SER B C 1
ATOM 2730 O O . SER B 1 66 ? 22.587 50.071 29.808 1.00 15.95 58 SER B O 1
ATOM 2733 N N . THR B 1 67 ? 22.943 51.995 28.708 1.00 10.61 59 THR B N 1
ATOM 2734 C CA . THR B 1 67 ? 22.685 51.380 27.404 1.00 12.42 59 THR B CA 1
ATOM 2735 C C . THR B 1 67 ? 23.977 51.192 26.620 1.00 11.49 59 THR B C 1
ATOM 2736 O O . THR B 1 67 ? 24.079 51.494 25.429 1.00 13.88 59 THR B O 1
ATOM 2740 N N . CYS B 1 68 ? 24.969 50.635 27.314 1.00 14.41 60 CYS B N 1
ATOM 2741 C CA . CYS B 1 68 ? 26.206 50.160 26.715 1.00 11.77 60 CYS B CA 1
ATOM 2742 C C . CYS B 1 68 ? 25.966 48.827 25.997 1.00 12.75 60 CYS B C 1
ATOM 2743 O O . CYS B 1 68 ? 24.881 48.237 26.062 1.00 12.56 60 CYS B O 1
ATOM 2746 N N . ALA B 1 69 ? 27.001 48.327 25.325 1.00 14.10 61 ALA B N 1
ATOM 2747 C CA . ALA B 1 69 ? 26.876 47.058 24.612 1.00 14.54 61 ALA B CA 1
ATOM 2748 C C . ALA B 1 69 ? 26.532 45.932 25.585 1.00 15.46 61 ALA B C 1
ATOM 2749 O O . ALA B 1 69 ? 27.092 45.871 26.688 1.00 16.66 61 ALA B O 1
ATOM 2751 N N . PRO B 1 70 ? 25.595 45.035 25.229 1.00 13.37 62 PRO B N 1
ATOM 2752 C CA . PRO B 1 70 ? 24.779 45.035 24.002 1.00 14.11 62 PRO B CA 1
ATOM 2753 C C . PRO B 1 70 ? 23.679 46.085 24.074 1.00 12.23 62 PRO B C 1
ATOM 2754 O O . PRO B 1 70 ? 22.756 45.982 24.890 1.00 13.04 62 PRO B O 1
ATOM 2758 N N . ALA B 1 71 ? 23.809 47.106 23.226 1.00 11.01 63 ALA B N 1
ATOM 2759 C CA . ALA B 1 71 ? 23.010 48.319 23.388 1.00 12.78 63 ALA B CA 1
ATOM 2760 C C . ALA B 1 71 ? 21.517 48.038 23.233 1.00 12.81 63 ALA B C 1
ATOM 2761 O O . ALA B 1 71 ? 20.705 48.470 24.059 1.00 11.38 63 ALA B O 1
ATOM 2763 N N . ASN B 1 72 ? 21.128 47.332 22.170 1.00 11.77 64 ASN B N 1
ATOM 2764 C CA . ASN B 1 72 ? 19.699 47.167 21.917 1.00 11.04 64 ASN B CA 1
ATOM 2765 C C . ASN B 1 72 ? 19.052 46.278 22.966 1.00 11.41 64 ASN B C 1
ATOM 2766 O O . ASN B 1 72 ? 17.906 46.518 23.366 1.00 12.75 64 ASN B O 1
ATOM 2771 N N . ASN B 1 73 ? 19.775 45.255 23.424 1.00 10.43 65 ASN B N 1
ATOM 2772 C CA . ASN B 1 73 ? 19.239 44.393 24.468 1.00 11.30 65 ASN B CA 1
ATOM 2773 C C . ASN B 1 73 ? 19.126 45.145 25.784 1.00 13.31 65 ASN B C 1
ATOM 2774 O O . ASN B 1 73 ? 18.109 45.036 26.478 1.00 12.34 65 ASN B O 1
ATOM 2779 N N . ASN B 1 74 ? 20.155 45.919 26.143 1.00 10.96 66 ASN B N 1
ATOM 2780 C CA . ASN B 1 74 ? 20.093 46.670 27.391 1.00 10.34 66 ASN B CA 1
ATOM 2781 C C . ASN B 1 74 ? 19.022 47.751 27.338 1.00 8.82 66 ASN B C 1
ATOM 2782 O O . ASN B 1 74 ? 18.321 47.989 28.332 1.00 11.71 66 ASN B O 1
ATOM 2787 N N . LEU B 1 75 ? 18.865 48.404 26.182 1.00 9.25 67 LEU B N 1
ATOM 2788 C CA . LEU B 1 75 ? 17.775 49.363 26.019 1.00 9.70 67 LEU B CA 1
ATOM 2789 C C . LEU B 1 75 ? 16.408 48.683 26.114 1.00 10.35 67 LEU B C 1
ATOM 2790 O O . LEU B 1 75 ? 15.503 49.194 26.782 1.00 9.66 67 LEU B O 1
ATOM 2795 N N . MET B 1 76 ? 16.231 47.529 25.461 1.00 10.19 68 MET B N 1
ATOM 2796 C CA . MET B 1 76 ? 14.922 46.881 25.528 1.00 11.37 68 MET B CA 1
ATOM 2797 C C . MET B 1 76 ? 14.582 46.478 26.959 1.00 11.73 68 MET B C 1
ATOM 2798 O O . MET B 1 76 ? 13.436 46.639 27.391 1.00 10.68 68 MET B O 1
ATOM 2803 N N . GLU B 1 77 ? 15.566 45.980 27.722 1.00 12.03 69 GLU B N 1
ATOM 2804 C CA . GLU B 1 77 ? 15.309 45.702 29.135 1.00 12.79 69 GLU B CA 1
ATOM 2805 C C . GLU B 1 77 ? 14.782 46.941 29.849 1.00 11.50 69 GLU B C 1
ATOM 2806 O O . GLU B 1 77 ? 13.794 46.874 30.588 1.00 12.40 69 GLU B O 1
ATOM 2812 N N . LEU B 1 78 ? 15.468 48.071 29.684 1.00 11.35 70 LEU B N 1
ATOM 2813 C CA . LEU B 1 78 ? 15.018 49.305 30.321 1.00 12.40 70 LEU B CA 1
ATOM 2814 C C . LEU B 1 78 ? 13.599 49.657 29.892 1.00 14.55 70 LEU B C 1
ATOM 2815 O O . LEU B 1 78 ? 12.742 49.963 30.730 1.00 11.48 70 LEU B O 1
ATOM 2820 N N . LEU B 1 79 ? 13.329 49.613 28.583 1.00 11.06 71 LEU B N 1
ATOM 2821 C CA . LEU B 1 79 ? 12.029 50.062 28.095 1.00 12.28 71 LEU B CA 1
ATOM 2822 C C . LEU B 1 79 ? 10.892 49.179 28.592 1.00 13.15 71 LEU B C 1
ATOM 2823 O O . LEU B 1 79 ? 9.841 49.695 28.987 1.00 11.79 71 LEU B O 1
ATOM 2828 N N . ILE B 1 80 ? 11.060 47.854 28.583 1.00 11.14 72 ILE B N 1
ATOM 2829 C CA . ILE B 1 80 ? 9.927 47.026 28.986 1.00 12.76 72 ILE B CA 1
ATOM 2830 C C . ILE B 1 80 ? 9.880 46.818 30.500 1.00 12.50 72 ILE B C 1
ATOM 2831 O O . ILE B 1 80 ? 8.805 46.508 31.030 1.00 13.66 72 ILE B O 1
ATOM 2836 N N . MET B 1 81 ? 10.981 47.061 31.221 1.00 11.93 73 MET B N 1
ATOM 2837 C CA . MET B 1 81 ? 10.865 47.262 32.666 1.00 13.05 73 MET B CA 1
ATOM 2838 C C . MET B 1 81 ? 9.979 48.464 32.968 1.00 12.72 73 MET B C 1
ATOM 2839 O O . MET B 1 81 ? 9.083 48.391 33.820 1.00 13.26 73 MET B O 1
ATOM 2844 N N . ALA B 1 82 ? 10.220 49.584 32.272 1.00 11.50 74 ALA B N 1
ATOM 2845 C CA . ALA B 1 82 ? 9.365 50.754 32.437 1.00 12.82 74 ALA B CA 1
ATOM 2846 C C . ALA B 1 82 ? 7.919 50.432 32.082 1.00 11.88 74 ALA B C 1
ATOM 2847 O O . ALA B 1 82 ? 6.996 50.817 32.799 1.00 11.67 74 ALA B O 1
ATOM 2849 N N . ASP B 1 83 ? 7.700 49.741 30.959 1.00 11.28 75 ASP B N 1
ATOM 2850 C CA . ASP B 1 83 ? 6.333 49.397 30.565 1.00 14.37 75 ASP B CA 1
ATOM 2851 C C . ASP B 1 83 ? 5.647 48.554 31.636 1.00 14.95 75 ASP B C 1
ATOM 2852 O O . ASP B 1 83 ? 4.481 48.794 31.981 1.00 13.80 75 ASP B O 1
ATOM 2857 N N . ALA B 1 84 ? 6.371 47.586 32.204 1.00 12.83 76 ALA B N 1
ATOM 2858 C CA . ALA B 1 84 ? 5.787 46.756 33.254 1.00 12.08 76 ALA B CA 1
ATOM 2859 C C . ALA B 1 84 ? 5.502 47.580 34.503 1.00 14.59 76 ALA B C 1
ATOM 2860 O O . ALA B 1 84 ? 4.446 47.426 35.128 1.00 14.27 76 ALA B O 1
ATOM 2862 N N . LEU B 1 85 ? 6.442 48.449 34.889 1.00 14.21 77 LEU B N 1
ATOM 2863 C CA . LEU B 1 85 ? 6.236 49.293 36.064 1.00 12.86 77 LEU B CA 1
ATOM 2864 C C . LEU B 1 85 ? 5.051 50.226 35.875 1.00 13.62 77 LEU B C 1
ATOM 2865 O O . LEU B 1 85 ? 4.261 50.442 36.800 1.00 15.73 77 LEU B O 1
ATOM 2870 N N . ARG B 1 86 ? 4.911 50.788 34.678 1.00 14.68 78 ARG B N 1
ATOM 2871 C CA . ARG B 1 86 ? 3.847 51.753 34.433 1.00 13.95 78 ARG B CA 1
ATOM 2872 C C . ARG B 1 86 ? 2.478 51.108 34.569 1.00 15.32 78 ARG B C 1
ATOM 2873 O O . ARG B 1 86 ? 1.584 51.649 35.236 1.00 16.76 78 ARG B O 1
ATOM 2881 N N . ARG B 1 87 ? 2.290 49.950 33.928 1.00 13.53 79 ARG B N 1
ATOM 2882 C CA A ARG B 1 87 ? 1.023 49.239 34.020 0.50 16.37 79 ARG B CA 1
ATOM 2883 C CA B ARG B 1 87 ? 1.005 49.277 34.039 0.50 16.35 79 ARG B CA 1
ATOM 2884 C C . ARG B 1 87 ? 0.771 48.710 35.430 1.00 18.49 79 ARG B C 1
ATOM 2885 O O . ARG B 1 87 ? -0.381 48.446 35.786 1.00 19.45 79 ARG B O 1
ATOM 2900 N N . SER B 1 88 ? 1.825 48.565 36.235 1.00 18.04 80 SER B N 1
ATOM 2901 C CA . SER B 1 88 ? 1.737 48.195 37.646 1.00 21.66 80 SER B CA 1
ATOM 2902 C C . SER B 1 88 ? 1.560 49.401 38.567 1.00 20.85 80 SER B C 1
ATOM 2903 O O . SER B 1 88 ? 1.675 49.254 39.789 1.00 20.53 80 SER B O 1
ATOM 2906 N N . SER B 1 89 ? 1.334 50.588 37.998 1.00 17.13 81 SER B N 1
ATOM 2907 C CA . SER B 1 89 ? 0.981 51.814 38.721 1.00 18.17 81 SER B CA 1
ATOM 2908 C C . SER B 1 89 ? 2.108 52.362 39.598 1.00 18.92 81 SER B C 1
ATOM 2909 O O . SER B 1 89 ? 1.837 52.957 40.643 1.00 21.28 81 SER B O 1
ATOM 2912 N N . ALA B 1 90 ? 3.370 52.215 39.185 1.00 15.36 82 ALA B N 1
ATOM 2913 C CA . ALA B 1 90 ? 4.437 52.971 39.836 1.00 17.92 82 ALA B CA 1
ATOM 2914 C C . ALA B 1 90 ? 4.079 54.454 39.877 1.00 19.74 82 ALA B C 1
ATOM 2915 O O . ALA B 1 90 ? 3.452 54.983 38.954 1.00 20.02 82 ALA B O 1
ATOM 2917 N N . GLY B 1 91 ? 4.487 55.129 40.948 1.00 19.99 83 GLY B N 1
ATOM 2918 C CA . GLY B 1 91 ? 4.187 56.550 41.066 1.00 20.48 83 GLY B CA 1
ATOM 2919 C C . GLY B 1 91 ? 5.000 57.398 40.109 1.00 26.02 83 GLY B C 1
ATOM 2920 O O . GLY B 1 91 ? 4.480 58.338 39.501 1.00 26.37 83 GLY B O 1
ATOM 2921 N N . ARG B 1 92 ? 6.288 57.086 39.975 1.00 18.83 84 ARG B N 1
ATOM 2922 C CA A ARG B 1 92 ? 7.175 57.768 39.048 0.54 17.84 84 ARG B CA 1
ATOM 2923 C CA B ARG B 1 92 ? 7.185 57.774 39.060 0.46 17.93 84 ARG B CA 1
ATOM 2924 C C . ARG B 1 92 ? 8.221 56.762 38.590 1.00 15.55 84 ARG B C 1
ATOM 2925 O O . ARG B 1 92 ? 8.584 55.845 39.332 1.00 17.14 84 ARG B O 1
ATOM 2940 N N . ILE B 1 93 ? 8.682 56.924 37.354 1.00 14.31 85 ILE B N 1
ATOM 2941 C CA . ILE B 1 93 ? 9.695 56.041 36.781 1.00 12.43 85 ILE B CA 1
ATOM 2942 C C . ILE B 1 93 ? 10.832 56.905 36.269 1.00 17.15 85 ILE B C 1
ATOM 2943 O O . ILE B 1 93 ? 10.643 57.710 35.349 1.00 18.07 85 ILE B O 1
ATOM 2948 N N . THR B 1 94 ? 12.011 56.737 36.853 1.00 14.46 86 THR B N 1
ATOM 2949 C CA . THR B 1 94 ? 13.200 57.469 36.439 1.00 12.71 86 THR B CA 1
ATOM 2950 C C . THR B 1 94 ? 14.196 56.496 35.841 1.00 12.53 86 THR B C 1
ATOM 2951 O O . THR B 1 94 ? 14.527 55.486 36.469 1.00 15.66 86 THR B O 1
ATOM 2955 N N . ALA B 1 95 ? 14.672 56.804 34.636 1.00 11.61 87 ALA B N 1
ATOM 2956 C CA . ALA B 1 95 ? 15.711 56.013 33.982 1.00 11.41 87 ALA B CA 1
ATOM 2957 C C . ALA B 1 95 ? 17.072 56.583 34.361 1.00 13.87 87 ALA B C 1
ATOM 2958 O O . ALA B 1 95 ? 17.427 57.690 33.941 1.00 14.45 87 ALA B O 1
ATOM 2960 N N . VAL B 1 96 ? 17.836 55.825 35.144 1.00 12.79 88 VAL B N 1
ATOM 2961 C CA . VAL B 1 96 ? 19.209 56.182 35.479 1.00 12.09 88 VAL B CA 1
ATOM 2962 C C . VAL B 1 96 ? 20.090 55.433 34.485 1.00 14.23 88 VAL B C 1
ATOM 2963 O O . VAL B 1 96 ? 20.268 54.216 34.584 1.00 12.41 88 VAL B O 1
ATOM 2967 N N . VAL B 1 97 ? 20.614 56.162 33.504 1.00 12.85 89 VAL B N 1
ATOM 2968 C CA . VAL B 1 97 ? 21.305 55.595 32.346 1.00 10.21 89 VAL B CA 1
ATOM 2969 C C . VAL B 1 97 ? 22.710 56.189 32.363 1.00 11.88 89 VAL B C 1
ATOM 2970 O O . VAL B 1 97 ? 22.971 57.159 31.646 1.00 13.47 89 VAL B O 1
ATOM 2974 N N . PRO B 1 98 ? 23.623 55.690 33.202 1.00 13.08 90 PRO B N 1
ATOM 2975 C CA . PRO B 1 98 ? 24.896 56.418 33.388 1.00 13.08 90 PRO B CA 1
ATOM 2976 C C . PRO B 1 98 ? 25.649 56.653 32.083 1.00 14.22 90 PRO B C 1
ATOM 2977 O O . PRO B 1 98 ? 26.105 57.776 31.830 1.00 14.70 90 PRO B O 1
ATOM 2981 N N . TYR B 1 99 ? 25.768 55.633 31.239 1.00 12.58 91 TYR B N 1
ATOM 2982 C CA . TYR B 1 99 ? 26.248 55.789 29.870 1.00 11.74 91 TYR B CA 1
ATOM 2983 C C . TYR B 1 99 ? 25.061 55.710 28.921 1.00 15.00 91 TYR B C 1
ATOM 2984 O O . TYR B 1 99 ? 24.389 54.680 28.862 1.00 13.74 91 TYR B O 1
ATOM 2993 N N . PHE B 1 100 ? 24.822 56.788 28.170 1.00 10.27 92 PHE B N 1
ATOM 2994 C CA . PHE B 1 100 ? 23.691 56.878 27.242 1.00 12.64 92 PHE B CA 1
ATOM 2995 C C . PHE B 1 100 ? 24.154 56.416 25.863 1.00 14.15 92 PHE B C 1
ATOM 2996 O O . PHE B 1 100 ? 24.794 57.174 25.128 1.00 15.36 92 PHE B O 1
ATOM 3004 N N . GLY B 1 101 ? 23.830 55.171 25.517 1.00 11.74 93 GLY B N 1
ATOM 3005 C CA . GLY B 1 101 ? 24.120 54.674 24.180 1.00 12.28 93 GLY B CA 1
ATOM 3006 C C . GLY B 1 101 ? 23.364 55.447 23.114 1.00 13.49 93 GLY B C 1
ATOM 3007 O O . GLY B 1 101 ? 22.329 56.060 23.376 1.00 13.37 93 GLY B O 1
ATOM 3008 N N . TYR B 1 102 ? 23.919 55.435 21.898 1.00 12.92 94 TYR B N 1
ATOM 3009 C CA . TYR B 1 102 ? 23.386 56.077 20.693 1.00 12.20 94 TYR B CA 1
ATOM 3010 C C . TYR B 1 102 ? 23.508 57.598 20.719 1.00 11.45 94 TYR B C 1
ATOM 3011 O O . TYR B 1 102 ? 23.041 58.268 19.784 1.00 10.49 94 TYR B O 1
ATOM 3020 N N . ALA B 1 103 ? 24.178 58.159 21.730 1.00 12.58 95 ALA B N 1
ATOM 3021 C CA . ALA B 1 103 ? 24.332 59.607 21.819 1.00 11.85 95 ALA B CA 1
ATOM 3022 C C . ALA B 1 103 ? 25.145 60.198 20.672 1.00 14.88 95 ALA B C 1
ATOM 3023 O O . ALA B 1 103 ? 24.986 61.385 20.373 1.00 14.33 95 ALA B O 1
ATOM 3025 N N . ARG B 1 104 ? 26.013 59.415 20.017 1.00 10.19 96 ARG B N 1
ATOM 3026 C CA . ARG B 1 104 ? 26.785 59.961 18.908 1.00 14.55 96 ARG B CA 1
ATOM 3027 C C . ARG B 1 104 ? 25.971 60.087 17.625 1.00 17.61 96 ARG B C 1
ATOM 3028 O O . ARG B 1 104 ? 26.403 60.777 16.694 1.00 16.30 96 ARG B O 1
ATOM 3036 N N . GLN B 1 105 ? 24.805 59.460 17.552 1.00 10.34 97 GLN B N 1
ATOM 3037 C CA . GLN B 1 105 ? 23.950 59.615 16.384 1.00 9.31 97 GLN B CA 1
ATOM 3038 C C . GLN B 1 105 ? 22.877 60.648 16.725 1.00 13.70 97 GLN B C 1
ATOM 3039 O O . GLN B 1 105 ? 21.713 60.327 16.941 1.00 12.19 97 GLN B O 1
ATOM 3045 N N . ASP B 1 106 ? 23.305 61.921 16.818 1.00 11.77 98 ASP B N 1
ATOM 3046 C CA . ASP B 1 106 ? 22.420 62.955 17.353 1.00 10.75 98 ASP B CA 1
ATOM 3047 C C . ASP B 1 106 ? 22.102 64.056 16.343 1.00 14.42 98 ASP B C 1
ATOM 3048 O O . ASP B 1 106 ? 21.585 65.109 16.726 1.00 13.21 98 ASP B O 1
ATOM 3053 N N . ARG B 1 107 ? 22.337 63.804 15.058 1.00 13.46 99 ARG B N 1
ATOM 3054 C CA . ARG B 1 107 ? 22.006 64.709 13.966 1.00 15.26 99 ARG B CA 1
ATOM 3055 C C . ARG B 1 107 ? 22.267 63.939 12.679 1.00 14.75 99 ARG B C 1
ATOM 3056 O O . ARG B 1 107 ? 22.863 62.857 12.698 1.00 15.00 99 ARG B O 1
ATOM 3064 N N . ARG B 1 108 ? 21.794 64.489 11.561 1.00 13.92 100 ARG B N 1
ATOM 3065 C CA . ARG B 1 108 ? 22.141 63.973 10.234 1.00 13.22 100 ARG B CA 1
ATOM 3066 C C . ARG B 1 108 ? 23.244 64.876 9.691 1.00 15.13 100 ARG B C 1
ATOM 3067 O O . ARG B 1 108 ? 22.981 65.995 9.250 1.00 15.46 100 ARG B O 1
ATOM 3075 N N . VAL B 1 109 ? 24.490 64.404 9.747 1.00 16.06 101 VAL B N 1
ATOM 3076 C CA . VAL B 1 109 ? 25.591 65.248 9.287 1.00 17.05 101 VAL B CA 1
ATOM 3077 C C . VAL B 1 109 ? 25.410 65.535 7.803 1.00 22.35 101 VAL B C 1
ATOM 3078 O O . VAL B 1 109 ? 25.297 64.612 6.982 1.00 19.36 101 VAL B O 1
ATOM 3082 N N . ARG B 1 110 ? 25.344 66.825 7.457 1.00 20.85 102 ARG B N 1
ATOM 3083 C CA . ARG B 1 110 ? 25.172 67.280 6.075 1.00 24.08 102 ARG B CA 1
ATOM 3084 C C . ARG B 1 110 ? 23.944 66.651 5.413 1.00 22.44 102 ARG B C 1
ATOM 3085 O O . ARG B 1 110 ? 23.943 66.343 4.219 1.00 19.31 102 ARG B O 1
ATOM 3093 N N . SER B 1 111 ? 22.883 66.459 6.200 1.00 18.65 103 SER B N 1
ATOM 3094 C CA . SER B 1 111 ? 21.606 65.919 5.711 1.00 16.77 103 SER B CA 1
ATOM 3095 C C . SER B 1 111 ? 21.762 64.540 5.067 1.00 15.97 103 SER B C 1
ATOM 3096 O O . SER B 1 111 ? 21.004 64.191 4.150 1.00 16.10 103 SER B O 1
ATOM 3099 N N . ALA B 1 112 ? 22.736 63.752 5.533 1.00 18.41 104 ALA B N 1
ATOM 3100 C CA . ALA B 1 112 ? 22.895 62.391 5.029 1.00 16.73 104 ALA B CA 1
ATOM 3101 C C . ALA B 1 112 ? 21.654 61.564 5.344 1.00 16.28 104 ALA B C 1
ATOM 3102 O O . ALA B 1 112 ? 20.925 61.841 6.298 1.00 16.21 104 ALA B O 1
ATOM 3104 N N . ARG B 1 113 ? 21.428 60.518 4.542 1.00 14.34 105 ARG B N 1
ATOM 3105 C CA . ARG B 1 113 ? 20.220 59.692 4.685 1.00 14.35 105 ARG B CA 1
ATOM 3106 C C . ARG B 1 113 ? 20.410 58.674 5.816 1.00 16.15 105 ARG B C 1
ATOM 3107 O O . ARG B 1 113 ? 20.424 57.458 5.623 1.00 13.15 105 ARG B O 1
ATOM 3115 N N . VAL B 1 114 ? 20.533 59.200 7.028 1.00 14.85 106 VAL B N 1
ATOM 3116 C CA . VAL B 1 114 ? 20.847 58.403 8.211 1.00 10.97 106 VAL B CA 1
ATOM 3117 C C . VAL B 1 114 ? 19.757 58.650 9.245 1.00 12.53 106 VAL B C 1
ATOM 3118 O O . VAL B 1 114 ? 19.030 59.657 9.169 1.00 12.09 106 VAL B O 1
ATOM 3122 N N . PRO B 1 115 ? 19.627 57.770 10.235 1.00 11.40 107 PRO B N 1
ATOM 3123 C CA . PRO B 1 115 ? 18.692 58.038 11.337 1.00 11.68 107 PRO B CA 1
ATOM 3124 C C . PRO B 1 115 ? 19.280 59.042 12.315 1.00 15.97 107 PRO B C 1
ATOM 3125 O O . PRO B 1 115 ? 20.491 59.261 12.366 1.00 14.73 107 PRO B O 1
ATOM 3129 N N . ILE B 1 116 ? 18.397 59.650 13.110 1.00 11.00 108 ILE B N 1
ATOM 3130 C CA . ILE B 1 116 ? 18.873 60.315 14.322 1.00 9.34 108 ILE B CA 1
ATOM 3131 C C . ILE B 1 116 ? 18.535 59.387 15.475 1.00 12.06 108 ILE B C 1
ATOM 3132 O O . ILE B 1 116 ? 17.512 59.551 16.146 1.00 12.68 108 ILE B O 1
ATOM 3137 N N . THR B 1 117 ? 19.381 58.383 15.696 1.00 10.95 109 THR B N 1
ATOM 3138 C CA . THR B 1 117 ? 19.003 57.323 16.620 1.00 11.87 109 THR B CA 1
ATOM 3139 C C . THR B 1 117 ? 18.850 57.833 18.046 1.00 13.84 109 THR B C 1
ATOM 3140 O O . THR B 1 117 ? 18.007 57.325 18.792 1.00 12.75 109 THR B O 1
ATOM 3144 N N . ALA B 1 118 ? 19.642 58.827 18.454 1.00 10.74 110 ALA B N 1
ATOM 3145 C CA . ALA B 1 118 ? 19.471 59.350 19.808 1.00 10.68 110 ALA B CA 1
ATOM 3146 C C . ALA B 1 118 ? 18.068 59.908 20.029 1.00 10.66 110 ALA B C 1
ATOM 3147 O O . ALA B 1 118 ? 17.529 59.806 21.139 1.00 11.54 110 ALA B O 1
ATOM 3149 N N . LYS B 1 119 ? 17.466 60.504 18.993 1.00 10.48 111 LYS B N 1
ATOM 3150 C CA . LYS B 1 119 ? 16.091 60.989 19.084 1.00 11.80 111 LYS B CA 1
ATOM 3151 C C . LYS B 1 119 ? 15.081 59.842 19.036 1.00 14.15 111 LYS B C 1
ATOM 3152 O O . LYS B 1 119 ? 14.070 59.874 19.747 1.00 11.17 111 LYS B O 1
ATOM 3158 N N . VAL B 1 120 ? 15.329 58.824 18.205 1.00 10.67 112 VAL B N 1
ATOM 3159 C CA . VAL B 1 120 ? 14.510 57.607 18.253 1.00 10.59 112 VAL B CA 1
ATOM 3160 C C . VAL B 1 120 ? 14.454 57.070 19.681 1.00 11.23 112 VAL B C 1
ATOM 3161 O O . VAL B 1 120 ? 13.383 56.725 20.194 1.00 10.54 112 VAL B O 1
ATOM 3165 N N . VAL B 1 121 ? 15.614 57.010 20.342 1.00 9.37 113 VAL B N 1
ATOM 3166 C CA . VAL B 1 121 ? 15.709 56.436 21.681 1.00 11.05 113 VAL B CA 1
ATOM 3167 C C . VAL B 1 121 ? 15.021 57.331 22.702 1.00 9.92 113 VAL B C 1
ATOM 3168 O O . VAL B 1 121 ? 14.324 56.841 23.603 1.00 10.27 113 VAL B O 1
ATOM 3172 N N . ALA B 1 122 ? 15.209 58.650 22.590 1.00 11.02 114 ALA B N 1
ATOM 3173 C CA . ALA B 1 122 ? 14.514 59.570 23.489 1.00 12.31 114 ALA B CA 1
ATOM 3174 C C . ALA B 1 122 ? 13.005 59.394 23.386 1.00 12.34 114 ALA B C 1
ATOM 3175 O O . ALA B 1 122 ? 12.307 59.371 24.406 1.00 11.78 114 ALA B O 1
ATOM 3177 N N . ASP B 1 123 ? 12.484 59.286 22.158 1.00 9.80 115 ASP B N 1
ATOM 3178 C CA . ASP B 1 123 ? 11.046 59.096 21.975 1.00 11.38 115 ASP B CA 1
ATOM 3179 C C . ASP B 1 123 ? 10.593 57.745 22.530 1.00 11.26 115 ASP B C 1
ATOM 3180 O O . ASP B 1 123 ? 9.491 57.635 23.089 1.00 12.85 115 ASP B O 1
ATOM 3185 N N . MET B 1 124 ? 11.425 56.708 22.370 1.00 11.14 116 MET B N 1
ATOM 3186 C CA . MET B 1 124 ? 11.117 55.395 22.946 1.00 11.08 116 MET B CA 1
ATOM 3187 C C . MET B 1 124 ? 10.928 55.488 24.446 1.00 10.94 116 MET B C 1
ATOM 3188 O O . MET B 1 124 ? 10.011 54.875 25.010 1.00 13.01 116 MET B O 1
ATOM 3193 N N . MET B 1 125 ? 11.830 56.209 25.119 1.00 12.23 117 MET B N 1
ATOM 3194 C CA . MET B 1 125 ? 11.737 56.327 26.570 1.00 11.33 117 MET B CA 1
ATOM 3195 C C . MET B 1 125 ? 10.480 57.087 26.977 1.00 15.63 117 MET B C 1
ATOM 3196 O O . MET B 1 125 ? 9.791 56.691 27.927 1.00 13.39 117 MET B O 1
ATOM 3201 N N . ALA B 1 126 ? 10.147 58.167 26.257 1.00 11.36 118 ALA B N 1
ATOM 3202 C CA . ALA B 1 126 ? 8.912 58.881 26.565 1.00 14.59 118 ALA B CA 1
ATOM 3203 C C . ALA B 1 126 ? 7.699 57.981 26.363 1.00 13.29 118 ALA B C 1
ATOM 3204 O O . ALA B 1 126 ? 6.744 58.016 27.154 1.00 15.27 118 ALA B O 1
ATOM 3206 N N . SER B 1 127 ? 7.733 57.159 25.315 1.00 14.36 119 SER B N 1
ATOM 3207 C CA . SER B 1 127 ? 6.585 56.359 24.908 1.00 12.29 119 SER B CA 1
ATOM 3208 C C . SER B 1 127 ? 6.220 55.276 25.916 1.00 18.64 119 SER B C 1
ATOM 3209 O O . SER B 1 127 ? 5.071 54.824 25.915 1.00 20.90 119 SER B O 1
ATOM 3212 N N . VAL B 1 128 ? 7.159 54.820 26.747 1.00 14.43 120 VAL B N 1
ATOM 3213 C CA . VAL B 1 128 ? 6.831 53.822 27.767 1.00 12.54 120 VAL B CA 1
ATOM 3214 C C . VAL B 1 128 ? 6.573 54.454 29.135 1.00 13.40 120 VAL B C 1
ATOM 3215 O O . VAL B 1 128 ? 6.360 53.734 30.112 1.00 14.43 120 VAL B O 1
ATOM 3219 N N . GLY B 1 129 ? 6.575 55.778 29.231 1.00 13.64 121 GLY B N 1
ATOM 3220 C CA . GLY B 1 129 ? 6.184 56.429 30.473 1.00 16.78 121 GLY B CA 1
ATOM 3221 C C . GLY B 1 129 ? 7.311 56.774 31.424 1.00 15.34 121 GLY B C 1
ATOM 3222 O O . GLY B 1 129 ? 7.048 57.057 32.601 1.00 15.29 121 GLY B O 1
ATOM 3223 N N . ILE B 1 130 ? 8.559 56.754 30.962 1.00 13.61 122 ILE B N 1
ATOM 3224 C CA . ILE B 1 130 ? 9.645 57.266 31.789 1.00 13.38 122 ILE B CA 1
ATOM 3225 C C . ILE B 1 130 ? 9.430 58.760 32.024 1.00 18.11 122 ILE B C 1
ATOM 3226 O O . ILE B 1 130 ? 8.989 59.494 31.128 1.00 17.18 122 ILE B O 1
ATOM 3231 N N . CYS B 1 131 ? 9.703 59.212 33.256 1.00 14.79 123 CYS B N 1
ATOM 3232 C CA A CYS B 1 131 ? 9.418 60.576 33.680 0.82 17.98 123 CYS B CA 1
ATOM 3233 C CA B CYS B 1 131 ? 9.419 60.578 33.671 0.18 18.30 123 C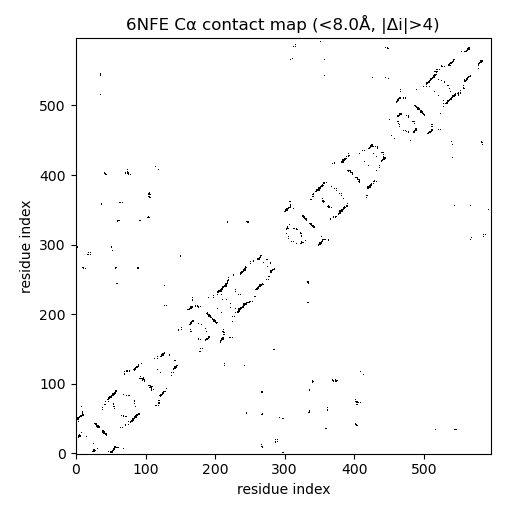YS B CA 1
ATOM 3234 C C . CYS B 1 131 ? 10.650 61.461 33.800 1.00 15.16 123 CYS B C 1
ATOM 3235 O O . CYS B 1 131 ? 10.499 62.684 33.876 1.00 15.06 123 CYS B O 1
ATOM 3240 N N . ARG B 1 132 ? 11.848 60.879 33.852 1.00 13.91 124 ARG B N 1
ATOM 3241 C CA . ARG B 1 132 ? 13.097 61.619 34.016 1.00 11.44 124 ARG B CA 1
ATOM 3242 C C . ARG B 1 132 ? 14.233 60.718 33.573 1.00 13.60 124 ARG B C 1
ATOM 3243 O O . ARG B 1 132 ? 14.146 59.490 33.686 1.00 14.33 124 ARG B O 1
ATOM 3251 N N . VAL B 1 133 ? 15.302 61.332 33.070 1.00 13.37 125 VAL B N 1
ATOM 3252 C CA . VAL B 1 133 ? 16.535 60.616 32.757 1.00 13.12 125 VAL B CA 1
ATOM 3253 C C . VAL B 1 133 ? 17.664 61.231 33.570 1.00 12.88 125 VAL B C 1
ATOM 3254 O O . VAL B 1 133 ? 17.790 62.454 33.636 1.00 15.09 125 VAL B O 1
ATOM 3258 N N . LEU B 1 134 ? 18.472 60.377 34.201 1.00 12.61 126 LEU B N 1
ATOM 3259 C CA . LEU B 1 134 ? 19.700 60.775 34.870 1.00 11.04 126 LEU B CA 1
ATOM 3260 C C . LEU B 1 134 ? 20.845 60.086 34.146 1.00 13.72 126 LEU B C 1
ATOM 3261 O O . LEU B 1 134 ? 20.801 58.869 33.947 1.00 15.07 126 LEU B O 1
ATOM 3266 N N . THR B 1 135 ? 21.847 60.859 33.723 1.00 12.53 127 THR B N 1
ATOM 3267 C CA . THR B 1 135 ? 22.924 60.301 32.912 1.00 10.74 127 THR B CA 1
ATOM 3268 C C . THR B 1 135 ? 24.221 61.031 33.270 1.00 11.03 127 THR B C 1
ATOM 3269 O O . THR B 1 135 ? 24.195 62.083 33.902 1.00 14.59 127 THR B O 1
ATOM 3273 N N . VAL B 1 136 ? 25.360 60.453 32.890 1.00 10.76 128 VAL B N 1
ATOM 3274 C CA . VAL B 1 136 ? 26.669 61.022 33.221 1.00 11.16 128 VAL B CA 1
ATOM 3275 C C . VAL B 1 136 ? 27.377 61.420 31.935 1.00 11.94 128 VAL B C 1
ATOM 3276 O O . VAL B 1 136 ? 27.477 60.611 31.010 1.00 13.04 128 VAL B O 1
ATOM 3280 N N . ASP B 1 137 ? 27.893 62.653 31.898 1.00 12.90 129 ASP B N 1
ATOM 3281 C CA . ASP B 1 137 ? 28.726 63.144 30.795 1.00 12.33 129 ASP B CA 1
ATOM 3282 C C . ASP B 1 137 ? 28.120 62.794 29.434 1.00 14.88 129 ASP B C 1
ATOM 3283 O O . ASP B 1 137 ? 28.726 62.115 28.603 1.00 17.68 129 ASP B O 1
ATOM 3288 N N . LEU B 1 138 ? 26.888 63.249 29.229 1.00 15.43 130 LEU B N 1
ATOM 3289 C CA . LEU B 1 138 ? 26.216 63.058 27.947 1.00 14.55 130 LEU B CA 1
ATOM 3290 C C . LEU B 1 138 ? 27.107 63.560 26.812 1.00 11.15 130 LEU B C 1
ATOM 3291 O O . LEU B 1 138 ? 27.734 64.617 26.927 1.00 14.46 130 LEU B O 1
ATOM 3296 N N . HIS B 1 139 ? 27.198 62.777 25.729 1.00 13.25 131 HIS B N 1
ATOM 3297 C CA . HIS B 1 139 ? 28.134 63.114 24.653 1.00 12.41 131 HIS B CA 1
ATOM 3298 C C . HIS B 1 139 ? 27.907 64.525 24.116 1.00 11.63 131 HIS B C 1
ATOM 3299 O O . HIS B 1 139 ? 28.873 65.245 23.808 1.00 12.85 131 HIS B O 1
ATOM 3306 N N . ALA B 1 140 ? 26.645 64.939 23.998 1.00 12.14 132 ALA B N 1
ATOM 3307 C CA . ALA B 1 140 ? 26.287 66.328 23.717 1.00 12.97 132 ALA B CA 1
ATOM 3308 C C . ALA B 1 140 ? 25.233 66.751 24.727 1.00 11.03 132 ALA B C 1
ATOM 3309 O O . ALA B 1 140 ? 24.170 66.126 24.807 1.00 13.37 132 ALA B O 1
ATOM 3311 N N . ASP B 1 141 ? 25.531 67.792 25.506 1.00 11.49 133 ASP B N 1
ATOM 3312 C CA . ASP B 1 141 ? 24.559 68.259 26.489 1.00 13.86 133 ASP B CA 1
ATOM 3313 C C . ASP B 1 141 ? 23.254 68.666 25.822 1.00 15.57 133 ASP B C 1
ATOM 3314 O O . ASP B 1 141 ? 22.199 68.628 26.465 1.00 14.24 133 ASP B O 1
ATOM 3319 N N . GLN B 1 142 ? 23.305 69.042 24.539 1.00 13.43 134 GLN B N 1
ATOM 3320 C CA . GLN B 1 142 ? 22.104 69.436 23.820 1.00 13.93 134 GLN B CA 1
ATOM 3321 C C . GLN B 1 142 ? 21.098 68.300 23.691 1.00 14.87 134 GLN B C 1
ATOM 3322 O O . GLN B 1 142 ? 19.929 68.562 23.407 1.00 15.01 134 GLN B O 1
ATOM 3328 N N . ILE B 1 143 ? 21.508 67.046 23.918 1.00 12.36 135 ILE B N 1
ATOM 3329 C CA . ILE B 1 143 ? 20.552 65.941 23.894 1.00 12.38 135 ILE B CA 1
ATOM 3330 C C . ILE B 1 143 ? 19.470 66.140 24.961 1.00 13.56 135 ILE B C 1
ATOM 3331 O O . ILE B 1 143 ? 18.372 65.580 24.848 1.00 12.19 135 ILE B O 1
ATOM 3336 N N . GLN B 1 144 ? 19.725 66.980 25.968 1.00 11.63 136 GLN B N 1
ATOM 3337 C CA . GLN B 1 144 ? 18.663 67.335 26.912 1.00 11.36 136 GLN B CA 1
ATOM 3338 C C . GLN B 1 144 ? 17.403 67.793 26.193 1.00 13.67 136 GLN B C 1
ATOM 3339 O O . GLN B 1 144 ? 16.282 67.466 26.607 1.00 15.25 136 GLN B O 1
ATOM 3345 N N . GLY B 1 145 ? 17.569 68.575 25.126 1.00 12.99 137 GLY B N 1
ATOM 3346 C CA . GLY B 1 145 ? 16.465 69.112 24.365 1.00 13.80 137 GLY B CA 1
ATOM 3347 C C . GLY B 1 145 ? 15.777 68.120 23.462 1.00 12.20 137 GLY B C 1
ATOM 3348 O O . GLY B 1 145 ? 14.777 68.475 22.825 1.00 13.78 137 GLY B O 1
ATOM 3349 N N . PHE B 1 146 ? 16.285 66.885 23.384 1.00 10.16 138 PHE B N 1
ATOM 3350 C CA . PHE B 1 146 ? 15.566 65.844 22.664 1.00 12.71 138 PHE B CA 1
ATOM 3351 C C . PHE B 1 146 ? 14.343 65.377 23.441 1.00 13.52 138 PHE B C 1
ATOM 3352 O O . 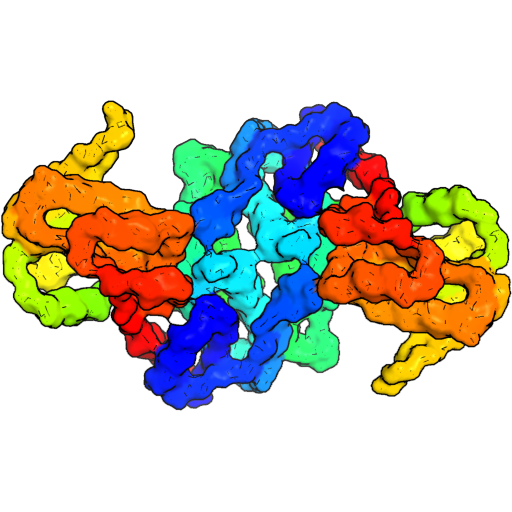PHE B 1 146 ? 13.500 64.669 22.877 1.00 14.38 138 PHE B O 1
ATOM 3360 N N . PHE B 1 147 ? 14.237 65.756 24.714 1.00 11.38 139 PHE B N 1
ATOM 3361 C CA . PHE B 1 147 ? 13.237 65.239 25.640 1.00 13.21 139 PHE B CA 1
ATOM 3362 C C . PHE B 1 147 ? 12.306 66.347 26.105 1.00 14.43 139 PHE B C 1
ATOM 3363 O O . PHE B 1 147 ? 12.741 67.483 26.338 1.00 14.98 139 PHE B O 1
ATOM 3371 N N . TYR B 1 148 ? 11.029 65.988 26.261 1.00 11.66 140 TYR B N 1
ATOM 3372 C CA . TYR B 1 148 ? 10.083 66.792 27.026 1.00 13.44 140 TYR B CA 1
ATOM 3373 C C . TYR B 1 148 ? 10.350 66.664 28.521 1.00 11.81 140 TYR B C 1
ATOM 3374 O O . TYR B 1 148 ? 10.294 67.655 29.262 1.00 14.46 140 TYR B O 1
ATOM 3383 N N . MET B 1 149 ? 10.640 65.442 28.975 1.00 12.05 141 MET B N 1
ATOM 3384 C CA . MET B 1 149 ? 10.904 65.189 30.384 1.00 12.52 141 MET B CA 1
ATOM 3385 C C . MET B 1 149 ? 12.247 65.794 30.800 1.00 12.84 141 MET B C 1
ATOM 3386 O O . MET B 1 149 ? 13.115 66.045 29.961 1.00 14.07 141 MET B O 1
ATOM 3391 N N . PRO B 1 150 ? 12.439 66.047 32.098 1.00 14.08 142 PRO B N 1
ATOM 3392 C CA . PRO B 1 150 ? 13.735 66.552 32.555 1.00 14.95 142 PRO B CA 1
ATOM 3393 C C . PRO B 1 150 ? 14.822 65.519 32.337 1.00 14.94 142 PRO B C 1
ATOM 3394 O O . PRO B 1 150 ? 14.593 64.312 32.468 1.00 15.30 142 PRO B O 1
ATOM 3398 N N . VAL B 1 151 ? 16.007 66.009 31.985 1.00 12.42 143 VAL B N 1
ATOM 3399 C CA . VAL B 1 151 ? 17.200 65.187 31.826 1.00 13.28 143 VAL B CA 1
ATOM 3400 C C . VAL B 1 151 ? 18.275 65.820 32.690 1.00 18.27 143 VAL B C 1
ATOM 3401 O O . VAL B 1 151 ? 18.634 66.979 32.476 1.00 17.58 143 VAL B O 1
ATOM 3405 N N . ASP B 1 152 ? 18.764 65.078 33.674 1.00 11.93 144 ASP B N 1
ATOM 3406 C CA . ASP B 1 152 ? 19.843 65.533 34.534 1.00 11.89 144 ASP B CA 1
ATOM 3407 C C . ASP B 1 152 ? 21.132 64.942 34.001 1.00 17.87 144 ASP B C 1
ATOM 3408 O O . ASP B 1 152 ? 21.341 63.729 34.081 1.00 15.09 144 ASP B O 1
ATOM 3413 N N . ASN B 1 153 ? 21.989 65.788 33.442 1.00 13.15 145 ASN B N 1
ATOM 3414 C CA . ASN B 1 153 ? 23.276 65.343 32.915 1.00 12.47 145 ASN B CA 1
ATOM 3415 C C . ASN B 1 153 ? 24.314 65.711 33.970 1.00 16.29 145 ASN B C 1
ATOM 3416 O O . ASN B 1 153 ? 24.670 66.879 34.123 1.00 18.10 145 ASN B O 1
ATOM 3421 N N . VAL B 1 154 ? 24.759 64.724 34.745 1.00 14.63 146 VAL B N 1
ATOM 3422 C CA . VAL B 1 154 ? 25.697 64.994 35.828 1.00 16.84 146 VAL B CA 1
ATOM 3423 C C . VAL B 1 154 ? 27.123 64.826 35.319 1.00 15.63 146 VAL B C 1
ATOM 3424 O O . VAL B 1 154 ? 27.439 63.892 34.575 1.00 15.89 146 VAL B O 1
ATOM 3428 N N . TYR B 1 155 ? 27.990 65.746 35.713 1.00 16.80 147 TYR B N 1
ATOM 3429 C CA . TYR B 1 155 ? 29.368 65.738 35.250 1.00 16.22 147 TYR B CA 1
ATOM 3430 C C . TYR B 1 155 ? 30.236 64.870 36.154 1.00 18.30 147 TYR B C 1
ATOM 3431 O O . TYR B 1 155 ? 30.108 64.902 37.381 1.00 21.84 147 TYR B O 1
ATOM 3440 N N . SER B 1 156 ? 31.125 64.094 35.538 1.00 15.60 148 SER B N 1
ATOM 3441 C CA . SER B 1 156 ? 32.056 63.275 36.303 1.00 20.58 148 SER B CA 1
ATOM 3442 C C . SER B 1 156 ? 33.217 64.079 36.859 1.00 20.38 148 SER B C 1
ATOM 3443 O O . SER B 1 156 ? 34.002 63.535 37.642 1.00 21.32 148 SER B O 1
ATOM 3446 N N . THR B 1 157 ? 33.337 65.346 36.466 1.00 19.90 149 THR B N 1
ATOM 3447 C CA . THR B 1 157 ? 34.509 66.165 36.783 1.00 22.45 149 THR B CA 1
ATOM 3448 C C . THR B 1 157 ? 34.936 66.121 38.246 1.00 22.79 149 THR B C 1
ATOM 3449 O O . THR B 1 157 ? 36.142 65.961 38.499 1.00 23.46 149 THR B O 1
ATOM 3453 N N . PRO B 1 158 ? 34.044 66.254 39.242 1.00 21.88 150 PRO B N 1
ATOM 3454 C CA . PRO B 1 158 ? 34.529 66.241 40.637 1.00 26.46 150 PRO B CA 1
ATOM 3455 C C . PRO B 1 158 ? 35.310 64.990 40.999 1.00 27.69 150 PRO B C 1
ATOM 3456 O O . PRO B 1 158 ? 36.302 65.071 41.737 1.00 26.05 150 PRO B O 1
ATOM 3460 N N . VAL B 1 159 ? 34.873 63.825 40.517 1.00 24.29 151 VAL B N 1
ATOM 3461 C CA . VAL B 1 159 ? 35.569 62.586 40.850 1.00 25.30 151 VAL B CA 1
ATOM 3462 C C . VAL B 1 159 ? 36.901 62.517 40.119 1.00 21.78 151 VAL B C 1
ATOM 3463 O O . VAL B 1 159 ? 37.919 62.099 40.686 1.00 25.40 151 VAL B O 1
ATOM 3467 N N . LEU B 1 160 ? 36.928 62.943 38.856 1.00 21.88 152 LEU B N 1
ATOM 3468 C CA . LEU B 1 160 ? 38.185 62.889 38.122 1.00 22.33 152 LEU B CA 1
ATOM 3469 C C . LEU B 1 160 ? 39.188 63.889 38.684 1.00 22.04 152 LEU B C 1
ATOM 3470 O O . LEU B 1 160 ? 40.382 63.584 38.771 1.00 25.28 152 LEU B O 1
ATOM 3475 N N . LEU B 1 161 ? 38.718 65.072 39.112 1.00 20.87 153 LEU B N 1
ATOM 3476 C CA . LEU B 1 161 ? 39.617 66.057 39.713 1.00 28.72 153 LEU B CA 1
ATOM 3477 C C . LEU B 1 161 ? 40.213 65.545 41.016 1.00 29.40 153 LEU B C 1
ATOM 3478 O O . LEU B 1 161 ? 41.410 65.730 41.276 1.00 24.94 153 LEU B O 1
ATOM 3483 N N . GLU B 1 162 ? 39.389 64.919 41.859 1.00 22.41 154 GLU B N 1
ATOM 3484 C CA . GLU B 1 162 ? 39.897 64.357 43.106 1.00 24.48 154 GLU B CA 1
ATOM 3485 C C . GLU B 1 162 ? 41.008 63.350 42.839 1.00 26.76 154 GLU B C 1
ATOM 3486 O O . GLU B 1 162 ? 42.014 63.318 43.555 1.00 25.67 154 GLU B O 1
ATOM 3492 N N . ASP B 1 163 ? 40.846 62.526 41.801 1.00 23.01 155 ASP B N 1
ATOM 3493 C CA . ASP B 1 163 ? 41.854 61.514 41.510 1.00 24.84 155 ASP B CA 1
ATOM 3494 C C . ASP B 1 163 ? 43.112 62.136 40.913 1.00 26.06 155 ASP B C 1
ATOM 3495 O O . ASP B 1 163 ? 44.231 61.728 41.250 1.00 22.60 155 ASP B O 1
ATOM 3500 N N . ILE B 1 164 ? 42.950 63.110 40.016 1.00 24.33 156 ILE B N 1
ATOM 3501 C CA . ILE B 1 164 ? 44.109 63.810 39.469 1.00 25.51 156 ILE B CA 1
ATOM 3502 C C . ILE B 1 164 ? 44.918 64.449 40.588 1.00 28.08 156 ILE B C 1
ATOM 3503 O O . ILE B 1 164 ? 46.155 64.384 40.600 1.00 25.86 156 ILE B O 1
ATOM 3508 N N . THR B 1 165 ? 44.232 65.059 41.559 1.00 22.96 157 THR B N 1
ATOM 3509 C CA . THR B 1 165 ? 44.928 65.713 42.660 1.00 24.73 157 THR B CA 1
ATOM 3510 C C . THR B 1 165 ? 45.751 64.715 43.463 1.00 34.27 157 THR B C 1
ATOM 3511 O O . THR B 1 165 ? 46.856 65.035 43.918 1.00 32.67 157 THR B O 1
ATOM 3515 N N . LYS B 1 166 ? 45.244 63.490 43.621 1.00 27.40 158 LYS B N 1
ATOM 3516 C CA . LYS B 1 166 ? 45.987 62.466 44.344 1.00 28.76 158 LYS B CA 1
ATOM 3517 C C . LYS B 1 166 ? 47.316 62.122 43.681 1.00 30.10 158 LYS B C 1
ATOM 3518 O O . LYS B 1 166 ? 48.218 61.623 44.363 1.00 30.38 158 LYS B O 1
ATOM 3524 N N . GLN B 1 167 ? 47.463 62.359 42.373 1.00 28.56 159 GLN B N 1
ATOM 3525 C CA . GLN B 1 167 ? 48.709 62.019 41.694 1.00 31.57 159 GLN B CA 1
ATOM 3526 C C . GLN B 1 167 ? 49.842 62.991 42.005 1.00 36.90 159 GLN B C 1
ATOM 3527 O O . GLN B 1 167 ? 51.008 62.663 41.739 1.00 36.17 159 GLN B O 1
ATOM 3533 N N . LYS B 1 168 ? 49.528 64.171 42.544 1.00 29.13 160 LYS B N 1
ATOM 3534 C CA . LYS B 1 168 ? 50.528 65.168 42.938 1.00 31.46 160 LYS B CA 1
ATOM 3535 C C . LYS B 1 168 ? 51.508 65.464 41.804 1.00 34.02 160 LYS B C 1
ATOM 3536 O O . LYS B 1 168 ? 52.729 65.378 41.963 1.00 37.16 160 LYS B O 1
ATOM 3542 N N . LEU B 1 169 ? 50.963 65.823 40.648 1.00 29.64 161 LEU B N 1
ATOM 3543 C CA . LEU B 1 169 ? 51.756 66.109 39.461 1.00 32.31 161 LEU B CA 1
ATOM 3544 C C . LEU B 1 169 ? 52.032 67.603 39.339 1.00 35.45 161 LEU B C 1
ATOM 3545 O O . LEU B 1 169 ? 51.188 68.434 39.688 1.00 39.70 161 LEU B O 1
ATOM 3550 N N . ASN B 1 170 ? 53.217 67.940 38.845 1.00 36.54 162 ASN B N 1
ATOM 3551 C CA A ASN B 1 170 ? 53.572 69.306 38.494 0.53 38.50 162 ASN B CA 1
ATOM 3552 C CA B ASN B 1 170 ? 53.544 69.313 38.493 0.47 38.47 162 ASN B CA 1
ATOM 3553 C C . ASN B 1 170 ? 53.542 69.474 36.978 1.00 36.51 162 ASN B C 1
ATOM 3554 O O . ASN B 1 170 ? 53.455 68.503 36.223 1.00 32.98 162 ASN B O 1
ATOM 3563 N N . ASN B 1 171 ? 53.629 70.730 36.542 1.00 33.64 163 ASN B N 1
ATOM 3564 C CA . ASN B 1 171 ? 53.675 71.076 35.120 1.00 38.76 163 ASN B CA 1
ATOM 3565 C C . ASN B 1 171 ? 52.569 70.371 34.334 1.00 34.47 163 ASN B C 1
ATOM 3566 O O . ASN B 1 171 ? 52.800 69.767 33.284 1.00 31.51 163 ASN B O 1
ATOM 3571 N N . ILE B 1 172 ? 51.348 70.454 34.856 1.00 30.42 164 ILE B N 1
ATOM 3572 C CA . ILE B 1 172 ? 50.209 69.774 34.250 1.00 30.39 164 ILE B CA 1
ATOM 3573 C C . ILE B 1 172 ? 49.773 70.523 32.999 1.00 30.26 164 ILE B C 1
ATOM 3574 O O . ILE B 1 172 ? 49.786 71.758 32.953 1.00 31.51 164 ILE B O 1
ATOM 3579 N N . MET B 1 173 ? 49.396 69.767 31.973 1.00 23.55 165 MET B N 1
ATOM 3580 C CA A MET B 1 173 ? 48.772 70.329 30.782 0.48 23.97 165 MET B CA 1
ATOM 3581 C CA B MET B 1 173 ? 48.789 70.317 30.766 0.52 23.97 165 MET B CA 1
ATOM 3582 C C . MET B 1 173 ? 47.597 69.448 30.398 1.00 25.32 165 MET B C 1
ATOM 3583 O O . MET B 1 173 ? 47.761 68.245 30.169 1.00 22.90 165 MET B O 1
ATOM 3592 N N . ILE B 1 174 ? 46.406 70.042 30.349 1.00 20.31 166 ILE B N 1
ATOM 3593 C CA . ILE B 1 174 ? 45.213 69.309 29.946 1.00 16.02 166 ILE B CA 1
ATOM 3594 C C . ILE B 1 174 ? 45.159 69.303 28.425 1.00 19.12 166 ILE B C 1
ATOM 3595 O O . ILE B 1 174 ? 45.486 70.309 27.784 1.00 20.51 166 ILE B O 1
ATOM 3600 N N . VAL B 1 175 ? 44.772 68.171 27.833 1.00 18.80 167 VAL B N 1
ATOM 3601 C CA . VAL B 1 175 ? 44.776 68.033 26.378 1.00 16.88 167 VAL B CA 1
ATOM 3602 C C . VAL B 1 175 ? 43.407 67.549 25.921 1.00 17.40 167 VAL B C 1
ATOM 3603 O O . VAL B 1 175 ? 42.917 66.513 26.391 1.00 16.99 167 VAL B O 1
ATOM 3607 N N . SER B 1 176 ? 42.791 68.293 25.009 1.00 16.03 168 SER B N 1
ATOM 3608 C CA . SER B 1 176 ? 41.644 67.767 24.283 1.00 17.08 168 SER B CA 1
ATOM 3609 C C . SER B 1 176 ? 42.148 66.969 23.085 1.00 17.39 168 SER B C 1
ATOM 3610 O O . SER B 1 176 ? 42.905 67.513 22.274 1.00 16.92 168 SER B O 1
ATOM 3613 N N . PRO B 1 177 ? 41.773 65.698 22.939 1.00 16.89 169 PRO B N 1
ATOM 3614 C CA . PRO B 1 177 ? 42.323 64.888 21.845 1.00 17.06 169 PRO B CA 1
ATOM 3615 C C . PRO B 1 177 ? 41.671 65.149 20.495 1.00 16.57 169 PRO B C 1
ATOM 3616 O O . PRO B 1 177 ? 42.124 64.581 19.494 1.00 19.96 169 PRO B O 1
ATOM 3620 N N . ASP B 1 178 ? 40.640 65.996 20.440 1.00 20.86 170 ASP B N 1
ATOM 3621 C CA . ASP B 1 178 ? 40.052 66.427 19.178 1.00 22.72 170 ASP B CA 1
ATOM 3622 C C . ASP B 1 178 ? 39.417 67.799 19.385 1.00 21.41 170 ASP B C 1
ATOM 3623 O O . ASP B 1 178 ? 39.365 68.315 20.503 1.00 22.70 170 ASP B O 1
ATOM 3628 N N . VAL B 1 179 ? 38.928 68.398 18.294 1.00 29.11 171 VAL B N 1
ATOM 3629 C CA . VAL B 1 179 ? 38.408 69.765 18.394 1.00 28.74 171 VAL B CA 1
ATOM 3630 C C . VAL B 1 179 ? 37.031 69.831 19.050 1.00 32.27 171 VAL B C 1
ATOM 3631 O O . VAL B 1 179 ? 36.632 70.903 19.524 1.00 33.88 171 VAL B O 1
ATOM 3635 N N . GLY B 1 180 ? 36.291 68.727 19.092 1.00 27.67 172 GLY B N 1
ATOM 3636 C CA . GLY B 1 180 ? 35.002 68.715 19.756 1.00 34.87 172 GLY B CA 1
ATOM 3637 C C . GLY B 1 180 ? 35.057 68.531 21.258 1.00 37.52 172 GLY B C 1
ATOM 3638 O O . GLY B 1 180 ? 34.051 68.750 21.940 1.00 34.14 172 GLY B O 1
ATOM 3639 N N . GLY B 1 181 ? 36.209 68.141 21.793 1.00 32.15 173 GLY B N 1
ATOM 3640 C CA . GLY B 1 181 ? 36.362 67.931 23.216 1.00 29.03 173 GLY B CA 1
ATOM 3641 C C . GLY B 1 181 ? 36.895 69.110 23.999 1.00 28.96 173 GLY B C 1
ATOM 3642 O O . GLY B 1 181 ? 37.226 68.945 25.179 1.00 25.27 173 GLY B O 1
ATOM 3643 N N . VAL B 1 182 ? 36.994 70.296 23.392 1.00 27.49 174 VAL B N 1
ATOM 3644 C CA . VAL B 1 182 ? 37.698 71.382 24.060 1.00 22.21 174 VAL B CA 1
ATOM 3645 C C . VAL B 1 182 ? 36.874 71.938 25.215 1.00 28.80 174 VAL B C 1
ATOM 3646 O O . VAL B 1 182 ? 37.437 72.363 26.231 1.00 28.86 174 VAL B O 1
ATOM 3650 N N . VAL B 1 183 ? 35.542 71.947 25.096 1.00 30.68 175 VAL B N 1
ATOM 3651 C CA . VAL B 1 183 ? 34.715 72.491 26.175 1.00 32.80 175 VAL B CA 1
ATOM 3652 C C . VAL B 1 183 ? 34.893 71.663 27.440 1.00 29.44 175 VAL B C 1
ATOM 3653 O O . VAL B 1 183 ? 35.088 72.202 28.537 1.00 32.54 175 VAL B O 1
ATOM 3657 N N . ARG B 1 184 ? 34.839 70.335 27.295 1.00 27.80 176 ARG B N 1
ATOM 3658 C CA . ARG B 1 184 ? 35.043 69.436 28.427 1.00 30.46 176 ARG B CA 1
ATOM 3659 C C . ARG B 1 184 ? 36.444 69.586 29.002 1.00 31.67 176 ARG B C 1
ATOM 3660 O O . ARG B 1 184 ? 36.620 69.652 30.224 1.00 36.33 176 ARG B O 1
ATOM 3668 N N . ALA B 1 185 ? 37.456 69.637 28.133 1.00 27.07 177 ALA B N 1
ATOM 3669 C CA . ALA B 1 185 ? 38.834 69.736 28.603 1.00 27.46 177 ALA B CA 1
ATOM 3670 C C . ALA B 1 185 ? 39.077 71.048 29.337 1.00 27.15 177 ALA B C 1
ATOM 3671 O O . ALA B 1 185 ? 39.755 71.071 30.370 1.00 30.95 177 ALA B O 1
ATOM 3673 N N . ARG B 1 186 ? 38.528 72.154 28.825 1.00 28.80 178 ARG B N 1
ATOM 3674 C CA . ARG B 1 186 ? 38.708 73.436 29.499 1.00 30.14 178 ARG B CA 1
ATOM 3675 C C . ARG B 1 186 ? 38.027 73.442 30.863 1.00 34.73 178 ARG B C 1
ATOM 3676 O O . ARG B 1 186 ? 38.551 74.018 31.822 1.00 35.23 178 ARG B O 1
ATOM 3684 N N . ALA B 1 187 ? 36.863 72.797 30.972 1.00 33.57 179 ALA B N 1
ATOM 3685 C CA . ALA B 1 187 ? 36.170 72.750 32.257 1.00 39.03 179 ALA B CA 1
ATOM 3686 C C . ALA B 1 187 ? 37.023 72.066 33.320 1.00 39.43 179 ALA B C 1
ATOM 3687 O O . ALA B 1 187 ? 37.004 72.460 34.493 1.00 40.78 179 ALA B O 1
ATOM 3689 N N . VAL B 1 188 ? 37.790 71.047 32.925 1.00 31.86 180 VAL B N 1
ATOM 3690 C CA . VAL B 1 188 ? 38.698 70.386 33.858 1.00 31.47 180 VAL B CA 1
ATOM 3691 C C . VAL B 1 188 ? 39.907 71.269 34.146 1.00 33.56 180 VAL B C 1
ATOM 3692 O O . VAL B 1 188 ? 40.320 71.426 35.300 1.00 34.02 180 VAL B O 1
ATOM 3696 N N . ALA B 1 189 ? 40.503 71.846 33.097 1.00 26.30 181 ALA B N 1
ATOM 3697 C CA . ALA B 1 189 ? 41.665 72.708 33.289 1.00 25.73 181 ALA B CA 1
ATOM 3698 C C . ALA B 1 189 ? 41.348 73.876 34.213 1.00 30.64 181 ALA B C 1
ATOM 3699 O O . ALA B 1 189 ? 42.162 74.229 35.073 1.00 34.64 181 ALA B O 1
ATOM 3701 N N . LYS B 1 190 ? 40.175 74.495 34.043 1.00 33.45 182 LYS B N 1
ATOM 3702 C CA . LYS B 1 190 ? 39.838 75.671 34.843 1.00 35.30 182 LYS B CA 1
ATOM 3703 C C . LYS B 1 190 ? 39.720 75.316 36.317 1.00 35.06 182 LYS B C 1
ATOM 3704 O O . LYS B 1 190 ? 40.103 76.105 37.189 1.00 37.79 182 LYS B O 1
ATOM 3706 N N . ARG B 1 191 ? 39.198 74.132 36.615 1.00 40.75 183 ARG B N 1
ATOM 3707 C CA . ARG B 1 191 ? 38.987 73.701 37.988 1.00 45.94 183 ARG B CA 1
ATOM 3708 C C . ARG B 1 191 ? 40.217 73.036 38.588 1.00 49.92 183 ARG B C 1
ATOM 3709 O O . ARG B 1 191 ? 40.209 72.696 39.774 1.00 51.47 183 ARG B O 1
ATOM 3717 N N . LEU B 1 192 ? 41.277 72.865 37.805 1.00 55.18 184 LEU B N 1
ATOM 3718 C CA . LEU B 1 192 ? 42.492 72.225 38.288 1.00 55.97 184 LEU B CA 1
ATOM 3719 C C . LEU B 1 192 ? 43.605 73.259 38.414 1.00 59.40 184 LEU B C 1
ATOM 3720 O O . LEU B 1 192 ? 44.623 73.175 37.718 1.00 64.44 184 LEU B O 1
ATOM 3725 N N . ASN B 1 193 ? 43.407 74.242 39.297 1.00 63.06 185 ASN B N 1
ATOM 3726 C CA . ASN B 1 193 ? 44.344 75.352 39.496 1.00 63.41 185 ASN B CA 1
ATOM 3727 C C . ASN B 1 193 ? 44.559 76.150 38.212 1.00 58.23 185 ASN B C 1
ATOM 3728 O O . ASN B 1 193 ? 45.635 76.712 37.995 1.00 61.95 185 ASN B O 1
ATOM 3730 N N . ASP B 1 194 ? 43.534 76.203 37.364 1.00 55.42 186 ASP B N 1
ATOM 3731 C CA . ASP B 1 194 ? 43.555 76.946 36.102 1.00 52.45 186 ASP B CA 1
ATOM 3732 C C . ASP B 1 194 ? 44.762 76.551 35.247 1.00 43.02 186 ASP B C 1
ATOM 3733 O O . ASP B 1 194 ? 45.620 77.365 34.899 1.00 46.03 186 ASP B O 1
ATOM 3738 N N . ALA B 1 195 ? 44.805 75.268 34.905 1.00 39.34 187 ALA B N 1
ATOM 3739 C CA . ALA B 1 195 ? 45.943 74.679 34.220 1.00 39.43 187 ALA B CA 1
ATOM 3740 C C . ALA B 1 195 ? 45.942 75.042 32.738 1.00 40.55 187 ALA B C 1
ATOM 3741 O O . ALA B 1 195 ? 44.937 75.491 32.177 1.00 37.41 187 ALA B O 1
ATOM 3743 N N . GLU B 1 196 ? 47.092 74.831 32.104 1.00 38.52 188 GLU B N 1
ATOM 3744 C CA . GLU B 1 196 ? 47.226 75.081 30.679 1.00 33.24 188 GLU B CA 1
ATOM 3745 C C . GLU B 1 196 ? 46.466 74.027 29.872 1.00 21.62 188 GLU B C 1
ATOM 3746 O O . GLU B 1 196 ? 46.200 72.913 30.334 1.00 22.54 188 GLU B O 1
ATOM 3752 N N . LEU B 1 197 ? 46.139 74.396 28.636 1.00 24.69 189 LEU B N 1
ATOM 3753 C CA . LEU B 1 197 ? 45.285 73.597 27.772 1.00 25.81 189 LEU B CA 1
ATOM 3754 C C . LEU B 1 197 ? 45.880 73.554 26.374 1.00 25.90 189 LEU B C 1
ATOM 3755 O O . LEU B 1 197 ? 46.352 74.577 25.862 1.00 23.37 189 LEU B O 1
ATOM 3760 N N . SER B 1 198 ? 45.881 72.364 25.778 1.00 21.13 190 SER B N 1
ATOM 3761 C CA A SER B 1 198 ? 46.293 72.148 24.398 0.56 20.50 190 SER B CA 1
ATOM 3762 C CA B SER B 1 198 ? 46.268 72.188 24.388 0.44 20.92 190 SER B CA 1
ATOM 3763 C C . SER B 1 198 ? 45.226 71.323 23.690 1.00 21.58 190 SER B C 1
ATOM 3764 O O . SER B 1 198 ? 44.411 70.656 24.329 1.00 21.77 190 SER B O 1
ATOM 3769 N N . ILE B 1 199 ? 45.242 71.363 22.358 1.00 21.73 191 ILE B N 1
ATOM 3770 C CA . ILE B 1 199 ? 44.202 70.734 21.544 1.00 19.51 191 ILE B CA 1
ATOM 3771 C C . ILE B 1 199 ? 44.863 69.978 20.395 1.00 24.63 191 ILE B C 1
ATOM 3772 O O . ILE B 1 199 ? 45.726 70.523 19.700 1.00 22.94 191 ILE B O 1
ATOM 3777 N N . ILE B 1 200 ? 44.466 68.720 20.198 1.00 24.24 192 ILE B N 1
ATOM 3778 C CA . ILE B 1 200 ? 44.918 67.931 19.057 1.00 23.16 192 ILE B CA 1
ATOM 3779 C C . ILE B 1 200 ? 43.979 68.193 17.887 1.00 27.96 192 ILE B C 1
ATOM 3780 O O . ILE B 1 200 ? 42.753 68.105 18.029 1.00 25.58 192 ILE B O 1
ATOM 3785 N N . ASP B 1 201 ? 44.553 68.490 16.724 1.00 27.96 193 ASP B N 1
ATOM 3786 C CA . ASP B 1 201 ? 43.802 68.904 15.538 1.00 32.37 193 ASP B CA 1
ATOM 3787 C C . ASP B 1 201 ? 44.286 68.061 14.357 1.00 39.81 193 ASP B C 1
ATOM 3788 O O . ASP B 1 201 ? 45.334 68.349 13.775 1.00 47.53 193 ASP B O 1
ATOM 3793 N N . LYS B 1 202 ? 43.526 67.026 14.001 1.00 43.74 194 LYS B N 1
ATOM 3794 C CA . LYS B 1 202 ? 43.884 66.144 12.893 1.00 47.52 194 LYS B CA 1
ATOM 3795 C C . LYS B 1 202 ? 43.342 66.682 11.574 1.00 47.72 194 LYS B C 1
ATOM 3796 O O . LYS B 1 202 ? 42.249 67.253 11.525 1.00 50.13 194 LYS B O 1
ATOM 3798 N N . ARG B 1 203 ? 44.116 66.495 10.501 1.00 43.89 195 ARG B N 1
ATOM 3799 C CA . ARG B 1 203 ? 43.709 66.895 9.157 1.00 52.20 195 ARG B CA 1
ATOM 3800 C C . ARG B 1 203 ? 44.018 65.769 8.182 1.00 57.11 195 ARG B C 1
ATOM 3801 O O . ARG B 1 203 ? 45.131 65.234 8.184 1.00 59.04 195 ARG B O 1
ATOM 3809 N N . ARG B 1 204 ? 43.043 65.425 7.339 1.00 63.94 196 ARG B N 1
ATOM 3810 C CA . ARG B 1 204 ? 43.208 64.351 6.357 1.00 67.19 196 ARG B CA 1
ATOM 3811 C C . ARG B 1 204 ? 44.081 64.854 5.209 1.00 73.16 196 ARG B C 1
ATOM 3812 O O . ARG B 1 204 ? 43.613 65.167 4.111 1.00 74.93 196 ARG B O 1
ATOM 3814 N N . SER B 1 205 ? 45.383 64.922 5.474 1.00 72.71 197 SER B N 1
ATOM 3815 C CA . SER B 1 205 ? 46.354 65.335 4.464 1.00 74.82 197 SER B CA 1
ATOM 3816 C C . SER B 1 205 ? 47.142 64.135 3.947 1.00 76.29 197 SER B C 1
ATOM 3817 O O . SER B 1 205 ? 48.339 64.234 3.679 1.00 75.43 197 SER B O 1
ATOM 3819 N N . GLU B 1 211 ? 45.239 61.172 7.232 1.00 59.35 203 GLU B N 1
ATOM 3820 C CA . GLU B 1 211 ? 45.033 61.973 8.439 1.00 62.98 203 GLU B CA 1
ATOM 3821 C C . GLU B 1 211 ? 46.356 62.314 9.123 1.00 63.93 203 GLU B C 1
ATOM 3822 O O . GLU B 1 211 ? 47.094 61.422 9.541 1.00 70.01 203 GLU B O 1
ATOM 3824 N N . VAL B 1 212 ? 46.646 63.609 9.236 1.00 59.73 204 VAL B N 1
ATOM 3825 C CA . VAL B 1 212 ? 47.887 64.104 9.823 1.00 59.82 204 VAL B CA 1
ATOM 3826 C C . VAL B 1 212 ? 47.557 64.864 11.101 1.00 57.10 204 VAL B C 1
ATOM 3827 O O . VAL B 1 212 ? 46.618 65.667 11.135 1.00 54.33 204 VAL B O 1
ATOM 3829 N N . MET B 1 213 ? 48.337 64.616 12.147 1.00 61.31 205 MET B N 1
ATOM 3830 C CA . MET B 1 213 ? 48.097 65.208 13.454 1.00 59.05 205 MET B CA 1
ATOM 3831 C C . MET B 1 213 ? 48.779 66.565 13.571 1.00 55.31 205 MET B C 1
ATOM 3832 O O . MET B 1 213 ? 49.851 66.796 13.004 1.00 61.29 205 MET B O 1
ATOM 3837 N N . HIS B 1 214 ? 48.140 67.462 14.319 1.00 45.72 206 HIS B N 1
ATOM 3838 C CA . HIS B 1 214 ? 48.714 68.755 14.660 1.00 44.66 206 HIS B CA 1
ATOM 3839 C C . HIS B 1 214 ? 48.249 69.135 16.057 1.00 39.63 206 HIS B C 1
ATOM 3840 O O . HIS B 1 214 ? 47.142 68.783 16.471 1.00 38.14 206 HIS B O 1
ATOM 3847 N N . ILE B 1 215 ? 49.106 69.852 16.780 1.00 34.34 207 ILE B N 1
ATOM 3848 C CA . ILE B 1 215 ? 48.830 70.259 18.154 1.00 35.46 207 ILE B CA 1
ATOM 3849 C C . ILE B 1 215 ? 48.666 71.768 18.189 1.00 30.17 207 ILE B C 1
ATOM 3850 O O . ILE B 1 215 ? 49.481 72.508 17.622 1.00 34.51 207 ILE B O 1
ATOM 3855 N N . ILE B 1 216 ? 47.614 72.222 18.853 1.00 25.09 208 ILE B N 1
ATOM 3856 C CA . ILE B 1 216 ? 47.425 73.633 19.152 1.00 30.55 208 ILE B CA 1
ATOM 3857 C C . ILE B 1 216 ? 47.799 73.812 20.619 1.00 26.71 208 ILE B C 1
ATOM 3858 O O . ILE B 1 216 ? 47.100 73.320 21.510 1.00 25.13 208 ILE B O 1
ATOM 3863 N N . GLY B 1 217 ? 48.913 74.488 20.868 1.00 29.91 209 GLY B N 1
ATOM 3864 C CA . GLY B 1 217 ? 49.498 74.583 22.191 1.00 34.03 209 GLY B CA 1
ATOM 3865 C C . GLY B 1 217 ? 50.893 73.985 22.231 1.00 33.85 209 GLY B C 1
ATOM 3866 O O . GLY B 1 217 ? 51.407 73.463 21.243 1.00 36.83 209 GLY B O 1
ATOM 3867 N N . GLU B 1 218 ? 51.505 74.070 23.411 1.00 31.45 210 GLU B N 1
ATOM 3868 C CA . GLU B 1 218 ? 52.900 73.663 23.601 1.00 28.64 210 GLU B CA 1
ATOM 3869 C C . GLU B 1 218 ? 53.011 72.635 24.722 1.00 34.76 210 GLU B C 1
ATOM 3870 O O . GLU B 1 218 ? 53.092 73.007 25.908 1.00 31.32 210 GLU B O 1
ATOM 3876 N N . PRO B 1 219 ? 53.017 71.340 24.407 1.00 32.39 211 PRO B N 1
ATOM 3877 C CA . PRO B 1 219 ? 53.070 70.303 25.447 1.00 28.95 211 PRO B CA 1
ATOM 3878 C C . PRO B 1 219 ? 54.465 69.880 25.878 1.00 26.05 211 PRO B C 1
ATOM 3879 O O . PRO B 1 219 ? 54.575 69.042 26.780 1.00 25.68 211 PRO B O 1
ATOM 3883 N N . ALA B 1 220 ? 55.519 70.425 25.270 1.00 26.72 212 ALA B N 1
ATOM 3884 C CA . ALA B 1 220 ? 56.873 69.993 25.591 1.00 26.40 212 ALA B CA 1
ATOM 3885 C C . ALA B 1 220 ? 57.149 70.124 27.086 1.00 29.32 212 ALA B C 1
ATOM 3886 O O . ALA B 1 220 ? 56.862 71.159 27.694 1.00 28.16 212 ALA B O 1
ATOM 3888 N N . ASN B 1 221 ? 57.698 69.056 27.671 1.00 26.51 213 ASN B N 1
ATOM 3889 C CA . ASN B 1 221 ? 58.133 68.993 29.065 1.00 27.22 213 ASN B CA 1
ATOM 3890 C C . ASN B 1 221 ? 56.976 69.050 30.055 1.00 29.76 213 ASN B C 1
ATOM 3891 O O . ASN B 1 221 ? 57.194 69.275 31.249 1.00 31.70 213 ASN B O 1
ATOM 3896 N N . LYS B 1 222 ? 55.750 68.830 29.594 1.00 25.08 214 LYS B N 1
ATOM 3897 C CA . LYS B 1 222 ? 54.575 68.871 30.450 1.00 24.79 214 LYS B CA 1
ATOM 3898 C C . LYS B 1 222 ? 54.094 67.461 30.759 1.00 24.75 214 LYS B C 1
ATOM 3899 O O . LYS B 1 222 ? 54.227 66.543 29.945 1.00 24.49 214 LYS B O 1
ATOM 3905 N N . ASN B 1 223 ? 53.518 67.297 31.942 1.00 23.17 215 ASN B N 1
ATOM 3906 C CA . ASN B 1 223 ? 52.796 66.073 32.267 1.00 24.05 215 ASN B CA 1
ATOM 3907 C C . ASN B 1 223 ? 51.393 66.231 31.703 1.00 23.25 215 ASN B C 1
ATOM 3908 O O . ASN B 1 223 ? 50.553 66.934 32.273 1.00 23.62 215 ASN B O 1
ATOM 3913 N N . CYS B 1 224 ? 51.143 65.607 30.555 1.00 20.01 216 CYS B N 1
ATOM 3914 C CA . CYS B 1 224 ? 49.909 65.830 29.821 1.00 20.42 216 CYS B CA 1
ATOM 3915 C C . CYS B 1 224 ? 48.816 64.882 30.295 1.00 18.68 216 CYS B C 1
ATOM 3916 O O . CYS B 1 224 ? 49.059 63.693 30.535 1.00 22.11 216 CYS B O 1
ATOM 3919 N N . ILE B 1 225 ? 47.608 65.415 30.428 1.00 17.55 217 ILE B N 1
ATOM 3920 C CA . ILE B 1 225 ? 46.438 64.628 30.805 1.00 16.63 217 ILE B CA 1
ATOM 3921 C C . ILE B 1 225 ? 45.375 64.810 29.726 1.00 17.55 217 ILE B C 1
ATOM 3922 O O . ILE B 1 225 ? 44.782 65.892 29.605 1.00 18.16 217 ILE B O 1
ATOM 3927 N N . ILE B 1 226 ? 45.130 63.757 28.951 1.00 15.82 218 ILE B N 1
ATOM 3928 C CA . ILE B 1 226 ? 44.073 63.767 27.948 1.00 16.17 218 ILE B CA 1
ATOM 3929 C C . ILE B 1 226 ? 42.737 63.595 28.658 1.00 19.36 218 ILE B C 1
ATOM 3930 O O . ILE B 1 226 ? 42.603 62.747 29.547 1.00 19.23 218 ILE B O 1
ATOM 3935 N N . VAL B 1 227 ? 41.748 64.406 28.278 1.00 14.12 219 VAL B N 1
ATOM 3936 C CA . VAL B 1 227 ? 40.407 64.344 28.856 1.00 16.79 219 VAL B CA 1
ATOM 3937 C C . VAL B 1 227 ? 39.397 64.139 27.733 1.00 16.64 219 VAL B C 1
ATOM 3938 O O . VAL B 1 227 ? 39.435 64.850 26.725 1.00 15.47 219 VAL B O 1
ATOM 3942 N N . ASP B 1 228 ? 38.488 63.182 27.911 1.00 15.44 220 ASP B N 1
ATOM 3943 C CA . ASP B 1 228 ? 37.486 62.904 26.889 1.00 15.98 220 ASP B CA 1
ATOM 3944 C C . ASP B 1 228 ? 36.305 62.197 27.549 1.00 15.61 220 ASP B C 1
ATOM 3945 O O . ASP B 1 228 ? 36.374 61.782 28.710 1.00 15.89 220 ASP B O 1
ATOM 3950 N N . ASP B 1 229 ? 35.212 62.065 26.792 1.00 15.29 221 ASP B N 1
ATOM 3951 C CA . ASP B 1 229 ? 34.024 61.428 27.349 1.00 13.31 221 ASP B CA 1
ATOM 3952 C C . ASP B 1 229 ? 33.971 59.930 27.073 1.00 13.36 221 ASP B C 1
ATOM 3953 O O . ASP B 1 229 ? 33.536 59.159 27.937 1.00 12.64 221 ASP B O 1
ATOM 3958 N N . ILE B 1 230 ? 34.395 59.491 25.890 1.00 12.09 222 ILE B N 1
ATOM 3959 C CA . ILE B 1 230 ? 34.267 58.093 25.482 1.00 11.58 222 ILE B CA 1
ATOM 3960 C C . ILE B 1 230 ? 35.618 57.625 24.966 1.00 15.89 222 ILE B C 1
ATOM 3961 O O . ILE B 1 230 ? 36.257 58.330 24.175 1.00 14.89 222 ILE B O 1
ATOM 3966 N N . VAL B 1 231 ? 36.058 56.450 25.409 1.00 13.73 223 VAL B N 1
ATOM 3967 C CA . VAL B 1 231 ? 37.141 55.738 24.728 1.00 12.35 223 VAL B CA 1
ATOM 3968 C C . VAL B 1 231 ? 36.530 54.467 24.144 1.00 14.69 223 VAL B C 1
ATOM 3969 O O . VAL B 1 231 ? 36.037 53.599 24.878 1.00 14.48 223 VAL B O 1
ATOM 3973 N N . ASP B 1 232 ? 36.525 54.383 22.811 1.00 13.33 224 ASP B N 1
ATOM 3974 C CA . ASP B 1 232 ? 35.810 53.330 22.115 1.00 13.90 224 ASP B CA 1
ATOM 3975 C C . ASP B 1 232 ? 36.858 52.422 21.499 1.00 16.90 224 ASP B C 1
ATOM 3976 O O . ASP B 1 232 ? 37.298 51.462 22.152 1.00 17.84 224 ASP B O 1
ATOM 3981 N N . THR B 1 233 ? 37.308 52.671 20.265 1.00 16.49 225 THR B N 1
ATOM 3982 C CA . THR B 1 233 ? 38.414 51.908 19.696 1.00 16.46 225 THR B CA 1
ATOM 3983 C C . THR B 1 233 ? 39.767 52.327 20.258 1.00 16.68 225 THR B C 1
ATOM 3984 O O . THR B 1 233 ? 40.751 51.609 20.042 1.00 17.13 225 THR B O 1
ATOM 3988 N N . ALA B 1 234 ? 39.818 53.467 20.951 1.00 15.47 226 ALA B N 1
ATOM 3989 C CA . ALA B 1 234 ? 41.005 54.135 21.483 1.00 18.43 226 ALA B CA 1
ATOM 3990 C C . ALA B 1 234 ? 41.876 54.748 20.395 1.00 21.25 226 ALA B C 1
ATOM 3991 O O . ALA B 1 234 ? 43.033 55.103 20.666 1.00 21.95 226 ALA B O 1
ATOM 3993 N N . GLY B 1 235 ? 41.362 54.882 19.169 1.00 17.80 227 GLY B N 1
ATOM 3994 C CA . GLY B 1 235 ? 42.135 55.546 18.127 1.00 21.98 227 GLY B CA 1
ATOM 3995 C C . GLY B 1 235 ? 42.414 57.003 18.448 1.00 21.00 227 GLY B C 1
ATOM 3996 O O . GLY B 1 235 ? 43.550 57.472 18.333 1.00 22.68 227 GLY B O 1
ATOM 3997 N N . THR B 1 236 ? 41.380 57.735 18.867 1.00 20.31 228 THR B N 1
ATOM 3998 C CA . THR B 1 236 ? 41.553 59.132 19.259 1.00 21.36 228 THR B CA 1
ATOM 3999 C C . THR B 1 236 ? 42.566 59.253 20.387 1.00 22.57 228 THR B C 1
ATOM 4000 O O . THR B 1 236 ? 43.476 60.093 20.345 1.00 22.93 228 THR B O 1
ATOM 4004 N N . LEU B 1 237 ? 42.431 58.393 21.394 1.00 20.29 229 LEU B N 1
ATOM 4005 C CA . LEU B 1 237 ? 43.311 58.427 22.556 1.00 19.46 229 LEU B CA 1
ATOM 4006 C C . LEU B 1 237 ? 44.751 58.103 22.174 1.00 21.43 229 LEU B C 1
ATOM 4007 O O . LEU B 1 237 ? 45.681 58.846 22.513 1.00 21.90 229 LEU B O 1
ATOM 4012 N N . CYS B 1 238 ? 44.960 56.987 21.472 1.00 20.24 230 CYS B N 1
ATOM 4013 C CA . CYS B 1 238 ? 46.327 56.546 21.225 1.00 21.05 230 CYS B CA 1
ATOM 4014 C C . CYS B 1 238 ? 47.042 57.443 20.222 1.00 21.76 230 CYS B C 1
ATOM 4015 O O . CYS B 1 238 ? 48.248 57.676 20.361 1.00 22.71 230 CYS B O 1
ATOM 4018 N N . THR B 1 239 ? 46.328 57.956 19.218 1.00 23.09 231 THR B N 1
ATOM 4019 C CA . THR B 1 239 ? 46.959 58.889 18.288 1.00 27.08 231 THR B CA 1
ATOM 4020 C C . THR B 1 239 ? 47.326 60.191 18.991 1.00 25.27 231 THR B C 1
ATOM 4021 O O . THR B 1 239 ? 48.385 60.776 18.719 1.00 23.85 231 THR B O 1
ATOM 4025 N N . ALA B 1 240 ? 46.466 60.661 19.899 1.00 19.62 232 ALA B N 1
ATOM 4026 C CA . ALA B 1 240 ? 46.801 61.851 20.674 1.00 20.13 232 ALA B CA 1
ATOM 4027 C C . ALA B 1 240 ? 48.007 61.604 21.574 1.00 23.62 232 ALA B C 1
ATOM 4028 O O . ALA B 1 240 ? 48.899 62.453 21.675 1.00 20.49 232 ALA B O 1
ATOM 4030 N N . ALA B 1 241 ? 48.055 60.447 22.239 1.00 22.68 233 ALA B N 1
ATOM 4031 C CA . ALA B 1 241 ? 49.174 60.167 23.130 1.00 21.13 233 ALA B CA 1
ATOM 4032 C C . ALA B 1 241 ? 50.482 60.095 22.352 1.00 22.41 233 ALA B C 1
ATOM 4033 O O . ALA B 1 241 ? 51.520 60.575 22.820 1.00 19.10 233 ALA B O 1
ATOM 4035 N N . HIS B 1 242 ? 50.445 59.524 21.147 1.00 23.09 234 HIS B N 1
ATOM 4036 C CA . HIS B 1 242 ? 51.656 59.429 20.337 1.00 23.93 234 HIS B CA 1
ATOM 4037 C C . HIS B 1 242 ? 52.114 60.803 19.856 1.00 21.98 234 HIS B C 1
ATOM 4038 O O . HIS B 1 242 ? 53.318 61.094 19.841 1.00 25.18 234 HIS B O 1
ATOM 4045 N N . GLU B 1 243 ? 51.171 61.653 19.445 1.00 22.93 235 GLU B N 1
ATOM 4046 C CA . GLU B 1 243 ? 51.538 62.989 18.982 1.00 23.90 235 GLU B CA 1
ATOM 4047 C C . GLU B 1 243 ? 52.134 63.821 20.117 1.00 20.87 235 GLU B C 1
ATOM 4048 O O . GLU B 1 243 ? 53.093 64.575 19.910 1.00 23.53 235 GLU B O 1
ATOM 4054 N N . LEU B 1 244 ? 51.592 63.684 21.327 1.00 20.21 236 LEU B N 1
ATOM 4055 C CA . LEU B 1 244 ? 52.135 64.425 22.461 1.00 20.21 236 LEU B CA 1
ATOM 4056 C C . LEU B 1 244 ? 53.554 63.972 22.784 1.00 21.03 236 LEU B C 1
ATOM 4057 O O . LEU B 1 244 ? 54.446 64.799 23.012 1.00 21.88 236 LEU B O 1
ATOM 4062 N N . LYS B 1 245 ? 53.781 62.657 22.806 1.00 21.93 237 LYS B N 1
ATOM 4063 C CA . LYS B 1 245 ? 55.122 62.152 23.079 1.00 24.52 237 LYS B CA 1
ATOM 4064 C C . LYS B 1 245 ? 56.095 62.578 21.983 1.00 24.29 237 LYS B C 1
ATOM 4065 O O . LYS B 1 245 ? 57.221 63.004 22.269 1.00 24.01 237 LYS B O 1
ATOM 4071 N N . LYS B 1 246 ? 55.661 62.497 20.721 1.00 23.20 238 LYS B N 1
ATOM 4072 C CA . LYS B 1 246 ? 56.495 62.939 19.605 1.00 24.22 238 LYS B CA 1
ATOM 4073 C C . LYS B 1 246 ? 56.895 64.401 19.746 1.00 25.47 238 LYS B C 1
ATOM 4074 O O . LYS B 1 246 ? 57.984 64.795 19.309 1.00 26.85 238 LYS B O 1
ATOM 4080 N N . ASN B 1 247 ? 56.035 65.218 20.353 1.00 24.01 239 ASN B N 1
ATOM 4081 C CA . ASN B 1 247 ? 56.285 66.643 20.509 1.00 24.64 239 ASN B CA 1
ATOM 4082 C C . ASN B 1 247 ? 56.830 66.999 21.887 1.00 26.36 239 ASN B C 1
ATOM 4083 O O . ASN B 1 247 ? 56.760 68.165 22.293 1.00 26.58 239 ASN B O 1
ATOM 4088 N N . GLY B 1 248 ? 57.390 66.026 22.600 1.00 24.81 240 GLY B N 1
ATOM 4089 C CA . GLY B 1 248 ? 58.204 66.302 23.762 1.00 25.89 240 GLY B CA 1
ATOM 4090 C C . GLY B 1 248 ? 57.522 66.240 25.111 1.00 27.37 240 GLY B C 1
ATOM 4091 O O . GLY B 1 248 ? 58.144 66.626 26.106 1.00 25.54 240 GLY B O 1
ATOM 4092 N N . ALA B 1 249 ? 56.282 65.764 25.184 1.00 25.64 241 ALA B N 1
ATOM 4093 C CA . ALA B 1 249 ? 55.602 65.656 26.470 1.00 22.88 241 ALA B CA 1
ATOM 4094 C C . ALA B 1 249 ? 56.414 64.809 27.440 1.00 30.92 241 ALA B C 1
ATOM 4095 O O . ALA B 1 249 ? 57.009 63.793 27.061 1.00 27.14 241 ALA B O 1
ATOM 4097 N N . LYS B 1 250 ? 56.437 65.237 28.705 1.00 27.14 242 LYS B N 1
ATOM 4098 C CA . LYS B 1 250 ? 57.193 64.504 29.713 1.00 27.30 242 LYS B CA 1
ATOM 4099 C C . LYS B 1 250 ? 56.523 63.179 30.038 1.00 26.33 242 LYS B C 1
ATOM 4100 O O . LYS B 1 250 ? 57.201 62.166 30.252 1.00 28.71 242 LYS B O 1
ATOM 4106 N N . SER B 1 251 ? 55.195 63.171 30.087 1.00 23.14 243 SER B N 1
ATOM 4107 C CA . SER B 1 251 ? 54.408 61.964 30.287 1.00 27.96 243 SER B CA 1
ATOM 4108 C C . SER B 1 251 ? 53.017 62.249 29.752 1.00 24.03 243 SER B C 1
ATOM 4109 O O . SER B 1 251 ? 52.646 63.407 29.534 1.00 22.39 243 SER B O 1
ATOM 4112 N N . VAL B 1 252 ? 52.262 61.179 29.505 1.00 20.15 244 VAL B N 1
ATOM 4113 C CA . VAL B 1 252 ? 50.890 61.294 29.020 1.00 18.53 244 VAL B CA 1
ATOM 4114 C C . VAL B 1 252 ? 50.037 60.289 29.776 1.00 20.06 244 VAL B C 1
ATOM 4115 O O . VAL B 1 252 ? 50.413 59.119 29.904 1.00 22.90 244 VAL B O 1
ATOM 4119 N N . ARG B 1 253 ? 48.899 60.745 30.289 1.00 18.70 245 ARG B N 1
ATOM 4120 C CA . ARG B 1 253 ? 47.893 59.874 30.872 1.00 17.85 245 ARG B CA 1
ATOM 4121 C C . ARG B 1 253 ? 46.540 60.374 30.403 1.00 20.93 245 ARG B C 1
ATOM 4122 O O . ARG B 1 253 ? 46.444 61.411 29.743 1.00 17.84 245 ARG B O 1
ATOM 4130 N N . ALA B 1 254 ? 45.480 59.644 30.744 1.00 17.16 246 ALA B N 1
ATOM 4131 C CA . ALA B 1 254 ? 44.167 60.005 30.230 1.00 14.16 246 ALA B CA 1
ATOM 4132 C C . ALA B 1 254 ? 43.101 59.750 31.282 1.00 18.84 246 ALA B C 1
ATOM 4133 O O . ALA B 1 254 ? 43.194 58.791 32.055 1.00 17.56 246 ALA B O 1
ATOM 4135 N N . TYR B 1 255 ? 42.099 60.628 31.303 1.00 17.75 247 TYR B N 1
ATOM 4136 C CA . TYR B 1 255 ? 40.900 60.484 32.123 1.00 16.80 247 TYR B CA 1
ATOM 4137 C C . TYR B 1 255 ? 39.717 60.550 31.175 1.00 14.82 247 TYR B C 1
ATOM 4138 O O . TYR B 1 255 ? 39.453 61.601 30.579 1.00 15.27 247 TYR B O 1
ATOM 4147 N N . ILE B 1 256 ? 39.020 59.428 31.016 1.00 14.39 248 ILE B N 1
ATOM 4148 C CA . ILE B 1 256 ? 37.955 59.314 30.026 1.00 13.29 248 ILE B CA 1
ATOM 4149 C C . ILE B 1 256 ? 36.771 58.623 30.688 1.00 15.12 248 ILE B C 1
ATOM 4150 O O . ILE B 1 256 ? 36.927 57.542 31.260 1.00 16.75 248 ILE B O 1
ATOM 4155 N N . THR B 1 257 ? 35.591 59.245 30.612 1.00 14.28 249 THR B N 1
ATOM 4156 C CA . THR B 1 257 ? 34.493 58.812 31.476 1.00 14.21 249 THR B CA 1
ATOM 4157 C C . THR B 1 257 ? 34.045 57.391 31.157 1.00 12.68 249 THR B C 1
ATOM 4158 O O . THR B 1 257 ? 33.968 56.538 32.051 1.00 15.21 249 THR B O 1
ATOM 4162 N N . HIS B 1 258 ? 33.706 57.131 29.900 1.00 12.36 250 HIS B N 1
ATOM 4163 C CA . HIS B 1 258 ? 32.965 55.926 29.541 1.00 13.33 250 HIS B CA 1
ATOM 4164 C C . HIS B 1 258 ? 33.872 54.934 28.833 1.00 13.29 250 HIS B C 1
ATOM 4165 O O . HIS B 1 258 ? 34.269 55.184 27.682 1.00 14.77 250 HIS B O 1
ATOM 4172 N N . PRO B 1 259 ? 34.192 53.800 29.442 1.00 13.83 251 PRO B N 1
ATOM 4173 C CA . PRO B 1 259 ? 35.065 52.793 28.796 1.00 12.43 251 PRO B CA 1
ATOM 4174 C C . PRO B 1 259 ? 34.299 51.823 27.894 1.00 14.56 251 PRO B C 1
ATOM 4175 O O . PRO B 1 259 ? 33.995 50.680 28.246 1.00 15.41 251 PRO B O 1
ATOM 4179 N N . VAL B 1 260 ? 33.975 52.295 26.688 1.00 13.90 252 VAL B N 1
ATOM 4180 C CA . VAL B 1 260 ? 33.333 51.438 25.689 1.00 12.71 252 VAL B CA 1
ATOM 4181 C C . VAL B 1 260 ? 34.293 50.336 25.249 1.00 16.54 252 VAL B C 1
ATOM 4182 O O . VAL B 1 260 ? 33.938 49.153 25.227 1.00 14.86 252 VAL B O 1
ATOM 4186 N N . LEU B 1 261 ? 35.521 50.712 24.891 1.00 13.66 253 LEU B N 1
ATOM 4187 C CA . LEU B 1 261 ? 36.639 49.776 24.692 1.00 14.96 253 LEU B CA 1
ATOM 4188 C C . LEU B 1 261 ? 36.286 48.623 23.748 1.00 20.33 253 LEU B C 1
ATOM 4189 O O . LEU B 1 261 ? 36.422 47.444 24.081 1.00 18.62 253 LEU B O 1
ATOM 4194 N N . SER B 1 262 ? 35.857 48.975 22.544 1.00 15.81 254 SER B N 1
ATOM 4195 C CA . SER B 1 262 ? 35.554 47.961 21.545 1.00 17.03 254 SER B CA 1
ATOM 4196 C C . SER B 1 262 ? 36.802 47.577 20.750 1.00 20.11 254 SER B C 1
ATOM 4197 O O . SER B 1 262 ? 37.805 48.296 20.724 1.00 19.95 254 SER B O 1
ATOM 4200 N N . GLY B 1 263 ? 36.716 46.425 20.085 1.00 22.84 255 GLY B N 1
ATOM 4201 C CA . GLY B 1 263 ? 37.721 46.003 19.140 1.00 27.37 255 GLY B CA 1
ATOM 4202 C C . GLY B 1 263 ? 39.113 45.942 19.736 1.00 22.90 255 GLY B C 1
ATOM 4203 O O . GLY B 1 263 ? 39.348 45.286 20.754 1.00 26.14 255 GLY B O 1
ATOM 4204 N N . PRO B 1 264 ? 40.054 46.659 19.129 1.00 27.38 256 PRO B N 1
ATOM 4205 C CA . PRO B 1 264 ? 41.453 46.561 19.562 1.00 32.49 256 PRO B CA 1
ATOM 4206 C C . PRO B 1 264 ? 41.823 47.574 20.635 1.00 26.76 256 PRO B C 1
ATOM 4207 O O . PRO B 1 264 ? 43.012 47.840 20.833 1.00 25.61 256 PRO B O 1
ATOM 4211 N N . ALA B 1 265 ? 40.824 48.152 21.318 1.00 18.95 257 ALA B N 1
ATOM 4212 C CA . ALA B 1 265 ? 41.089 49.249 22.248 1.00 19.25 257 ALA B CA 1
ATOM 4213 C C . ALA B 1 265 ? 42.108 48.863 23.317 1.00 21.60 257 ALA B C 1
ATOM 4214 O O . ALA B 1 265 ? 43.068 49.601 23.569 1.00 17.92 257 ALA B O 1
ATOM 4216 N N . VAL B 1 266 ? 41.898 47.725 23.981 1.00 19.23 258 VAL B N 1
ATOM 4217 C CA . VAL B 1 266 ? 42.766 47.362 25.098 1.00 22.00 258 VAL B CA 1
ATOM 4218 C C . VAL B 1 266 ? 44.191 47.119 24.614 1.00 22.30 258 VAL B C 1
ATOM 4219 O O . VAL B 1 266 ? 45.162 47.566 25.243 1.00 21.05 258 VAL B O 1
ATOM 4223 N N . ASN B 1 267 ? 44.342 46.429 23.479 1.00 23.90 259 ASN B N 1
ATOM 4224 C CA . ASN B 1 267 ? 45.678 46.175 22.948 1.00 27.06 259 ASN B CA 1
ATOM 4225 C C . ASN B 1 267 ? 46.335 47.462 22.458 1.00 31.45 259 ASN B C 1
ATOM 4226 O O . ASN B 1 267 ? 47.553 47.628 22.595 1.00 27.68 259 ASN B O 1
ATOM 4231 N N . ASN B 1 268 ? 45.554 48.376 21.870 1.00 23.89 260 ASN B N 1
ATOM 4232 C CA . ASN B 1 268 ? 46.095 49.687 21.508 1.00 27.12 260 ASN B CA 1
ATOM 4233 C C . ASN B 1 268 ? 46.653 50.400 22.735 1.00 27.85 260 ASN B C 1
ATOM 4234 O O . ASN B 1 268 ? 47.766 50.936 22.706 1.00 26.99 260 ASN B O 1
ATOM 4239 N N . ILE B 1 269 ? 45.869 50.442 23.817 1.00 20.42 261 ILE B N 1
ATOM 4240 C CA . ILE B 1 269 ? 46.310 51.100 25.047 1.00 18.88 261 ILE B CA 1
ATOM 4241 C C . ILE B 1 269 ? 47.540 50.402 25.613 1.00 23.31 261 ILE B C 1
ATOM 4242 O O . ILE B 1 269 ? 48.494 51.056 26.060 1.00 24.18 261 ILE B O 1
ATOM 4247 N N . LYS B 1 270 ? 47.541 49.066 25.593 1.00 24.33 262 LYS B N 1
ATOM 4248 C CA . LYS B 1 270 ? 48.656 48.306 26.152 1.00 25.05 262 LYS B CA 1
ATOM 4249 C C . LYS B 1 270 ? 49.975 48.703 25.503 1.00 30.04 262 LYS B C 1
ATOM 4250 O O . LYS B 1 270 ? 50.987 48.883 26.193 1.00 33.23 262 LYS B O 1
ATOM 4252 N N . HIS B 1 271 ? 49.983 48.862 24.183 1.00 30.38 263 HIS B N 1
ATOM 4253 C CA . HIS B 1 271 ? 51.204 49.164 23.447 1.00 36.00 263 HIS B CA 1
ATOM 4254 C C . HIS B 1 271 ? 51.470 50.657 23.310 1.00 33.50 263 HIS B C 1
ATOM 4255 O O . HIS B 1 271 ? 52.464 51.042 22.684 1.00 35.55 263 HIS B O 1
ATOM 4262 N N . SER B 1 272 ? 50.630 51.499 23.900 1.00 26.22 264 SER B N 1
ATOM 4263 C CA . SER B 1 272 ? 50.822 52.937 23.842 1.00 26.57 264 SER B CA 1
ATOM 4264 C C . SER B 1 272 ? 51.852 53.386 24.875 1.00 25.06 264 SER B C 1
ATOM 4265 O O . SER B 1 272 ? 52.296 52.618 25.734 1.00 29.21 264 SER B O 1
ATOM 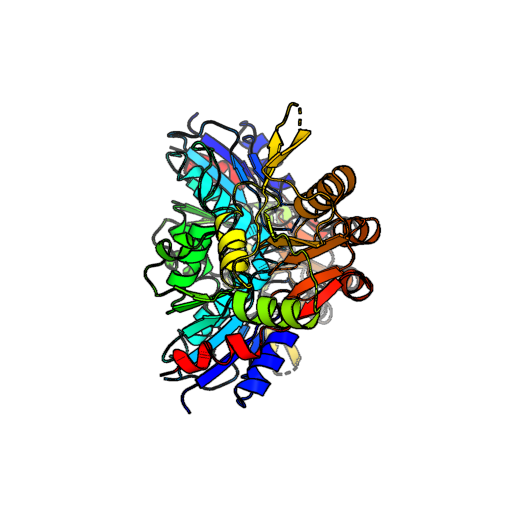4268 N N . GLY B 1 273 ? 52.218 54.662 24.795 1.00 27.63 265 GLY B N 1
ATOM 4269 C CA . GLY B 1 273 ? 53.058 55.276 25.802 1.00 32.02 265 GLY B CA 1
ATOM 4270 C C . GLY B 1 273 ? 52.328 55.816 27.014 1.00 31.50 265 GLY B C 1
ATOM 4271 O O . GLY B 1 273 ? 52.958 56.420 27.889 1.00 31.68 265 GLY B O 1
ATOM 4272 N N . LEU B 1 274 ? 51.014 55.607 27.097 1.00 28.66 266 LEU B N 1
ATOM 4273 C CA . LEU B 1 274 ? 50.229 56.145 28.201 1.00 23.66 266 LEU B CA 1
ATOM 4274 C C . LEU B 1 274 ? 50.681 55.552 29.528 1.00 27.43 266 LEU B C 1
ATOM 4275 O O . LEU B 1 274 ? 50.851 54.337 29.655 1.00 29.03 266 LEU B O 1
ATOM 4280 N N . ASP B 1 275 ? 50.904 56.425 30.515 1.00 24.94 267 ASP B N 1
ATOM 4281 C CA . ASP B 1 275 ? 51.200 55.958 31.865 1.00 25.83 267 ASP B CA 1
ATOM 4282 C C . ASP B 1 275 ? 49.999 55.241 32.463 1.00 27.20 267 ASP B C 1
ATOM 4283 O O . ASP B 1 275 ? 50.138 54.175 33.075 1.00 26.71 267 ASP B O 1
ATOM 4288 N N . GLU B 1 276 ? 48.813 55.823 32.304 1.00 20.79 268 GLU B N 1
ATOM 4289 C CA . GLU B 1 276 ? 47.589 55.291 32.883 1.00 23.73 268 GLU B CA 1
ATOM 4290 C C . GLU B 1 276 ? 46.407 55.822 32.089 1.00 21.73 268 GLU B C 1
ATOM 4291 O O . GLU B 1 276 ? 46.452 56.935 31.554 1.00 20.14 268 GLU B O 1
ATOM 4297 N N . VAL B 1 277 ? 45.347 55.020 32.027 1.00 16.30 269 VAL B N 1
ATOM 4298 C CA . VAL B 1 277 ? 44.057 55.453 31.512 1.00 15.33 269 VAL B CA 1
ATOM 4299 C C . VAL B 1 277 ? 43.039 55.237 32.625 1.00 19.38 269 VAL B C 1
ATOM 4300 O O . VAL B 1 277 ? 42.746 54.092 32.995 1.00 22.00 269 VAL B O 1
ATOM 4304 N N . VAL B 1 278 ? 42.509 56.325 33.168 1.00 16.85 270 VAL B N 1
ATOM 4305 C CA . VAL B 1 278 ? 41.530 56.261 34.249 1.00 13.98 270 VAL B CA 1
ATOM 4306 C C . VAL B 1 278 ? 40.146 56.428 33.644 1.00 14.58 270 VAL B C 1
ATOM 4307 O O . VAL B 1 278 ? 39.896 57.384 32.902 1.00 13.38 270 VAL B O 1
ATOM 4311 N N . VAL B 1 279 ? 39.249 55.491 33.954 1.00 13.08 271 VAL B N 1
ATOM 4312 C CA . VAL B 1 279 ? 37.891 55.464 33.424 1.00 13.47 271 VAL B CA 1
ATOM 4313 C C . VAL B 1 279 ? 36.937 55.294 34.606 1.00 12.36 271 VAL B C 1
ATOM 4314 O O . VAL B 1 279 ? 37.352 54.960 35.711 1.00 17.18 271 VAL B O 1
ATOM 4318 N N . THR B 1 280 ? 35.645 55.545 34.371 1.00 14.79 272 THR B N 1
ATOM 4319 C CA . THR B 1 280 ? 34.658 55.319 35.422 1.00 19.03 272 THR B CA 1
ATOM 4320 C C . THR B 1 280 ? 33.983 53.961 35.240 1.00 16.02 272 THR B C 1
ATOM 4321 O O . THR B 1 280 ? 34.304 53.190 34.334 1.00 15.68 272 THR B O 1
ATOM 4325 N N . ASP B 1 281 ? 33.046 53.657 36.139 1.00 14.83 273 ASP B N 1
ATOM 4326 C CA . ASP B 1 281 ? 32.304 52.403 36.079 1.00 13.19 273 ASP B CA 1
ATOM 4327 C C . ASP B 1 281 ? 30.902 52.564 35.482 1.00 19.10 273 ASP B C 1
ATOM 4328 O O . ASP B 1 281 ? 30.007 51.777 35.795 1.00 16.72 273 ASP B O 1
ATOM 4333 N N . THR B 1 282 ? 30.696 53.540 34.582 1.00 14.48 274 THR B N 1
ATOM 4334 C CA . THR B 1 282 ? 29.417 53.606 33.872 1.00 14.58 274 THR B CA 1
ATOM 4335 C C . THR B 1 282 ? 29.197 52.392 32.972 1.00 14.95 274 THR B C 1
ATOM 4336 O O . THR B 1 282 ? 28.044 52.060 32.660 1.00 15.36 274 THR B O 1
ATOM 4340 N N . ILE B 1 283 ? 30.276 51.744 32.542 1.00 12.84 275 ILE B N 1
ATOM 4341 C CA . ILE B 1 283 ? 30.259 50.575 31.663 1.00 12.79 275 ILE B CA 1
ATOM 4342 C C . ILE B 1 283 ? 31.167 49.528 32.290 1.00 13.16 275 ILE B C 1
ATOM 4343 O O . ILE B 1 283 ? 32.305 49.858 32.646 1.00 15.20 275 ILE B O 1
ATOM 4348 N N . PRO B 1 284 ? 30.739 48.273 32.423 1.00 14.46 276 PRO B N 1
ATOM 4349 C CA . PRO B 1 284 ? 31.625 47.248 32.992 1.00 17.13 276 PRO B CA 1
ATOM 4350 C C . PRO B 1 284 ? 32.804 46.964 32.081 1.00 18.51 276 PRO B C 1
ATOM 4351 O O . PRO B 1 284 ? 32.694 47.014 30.856 1.00 18.90 276 PRO B O 1
ATOM 4355 N N . LEU B 1 285 ? 33.941 46.636 32.694 1.00 16.25 277 LEU B N 1
ATOM 4356 C CA . LEU B 1 285 ? 35.117 46.244 31.924 1.00 20.30 277 LEU B CA 1
ATOM 4357 C C . LEU B 1 285 ? 35.042 44.783 31.495 1.00 20.54 277 LEU B C 1
ATOM 4358 O O . LEU B 1 285 ? 34.595 43.919 32.255 1.00 23.22 277 LEU B O 1
ATOM 4363 N N . SER B 1 286 ? 35.514 44.507 30.278 1.00 24.46 278 SER B N 1
ATOM 4364 C CA . SER B 1 286 ? 35.736 43.133 29.842 1.00 26.03 278 SER B CA 1
ATOM 4365 C C . SER B 1 286 ? 36.875 42.513 30.643 1.00 27.17 278 SER B C 1
ATOM 4366 O O . SER B 1 286 ? 37.660 43.209 31.286 1.00 26.07 278 SER B O 1
ATOM 4369 N N . ALA B 1 287 ? 36.965 41.179 30.593 1.00 31.26 279 ALA B N 1
ATOM 4370 C CA . ALA B 1 287 ? 38.058 40.500 31.279 1.00 32.32 279 ALA B CA 1
ATOM 4371 C C . ALA B 1 287 ? 39.405 41.000 30.777 1.00 28.21 279 ALA B C 1
ATOM 4372 O O . ALA B 1 287 ? 40.333 41.212 31.567 1.00 28.90 279 ALA B O 1
ATOM 4374 N N . GLU B 1 288 ? 39.516 41.230 29.466 1.00 28.48 280 GLU B N 1
ATOM 4375 C CA . GLU B 1 288 ? 40.767 41.725 28.904 1.00 33.17 280 GLU B CA 1
ATOM 4376 C C . GLU B 1 288 ? 41.114 43.106 29.455 1.00 28.05 280 GLU B C 1
ATOM 4377 O O . GLU B 1 288 ? 42.268 43.364 29.823 1.00 29.35 280 GLU B O 1
ATOM 4383 N N . ALA B 1 289 ? 40.129 44.009 29.520 1.00 24.47 281 ALA B N 1
ATOM 4384 C CA . ALA B 1 289 ? 40.377 45.323 30.110 1.00 21.51 281 ALA B CA 1
ATOM 4385 C C . ALA B 1 289 ? 40.714 45.205 31.593 1.00 24.46 281 ALA B C 1
ATOM 4386 O O . ALA B 1 289 ? 41.545 45.961 32.113 1.00 23.04 281 ALA B O 1
ATOM 4388 N N . GLN B 1 290 ? 40.081 44.259 32.290 1.00 25.64 282 GLN B N 1
ATOM 4389 C CA . GLN B 1 290 ? 40.395 44.037 33.699 1.00 28.65 282 GLN B CA 1
ATOM 4390 C C . GLN B 1 290 ? 41.827 43.548 33.892 1.00 29.17 282 GLN B C 1
ATOM 4391 O O . GLN B 1 290 ? 42.410 43.751 34.964 1.00 31.77 282 GLN B O 1
ATOM 4397 N N . ASN B 1 291 ? 42.407 42.906 32.879 1.00 24.88 283 ASN B N 1
ATOM 4398 C CA . ASN B 1 291 ? 43.776 42.416 32.942 1.00 31.31 283 ASN B CA 1
ATOM 4399 C C . ASN B 1 291 ? 44.801 43.431 32.455 1.00 34.43 283 ASN B C 1
ATOM 4400 O O . ASN B 1 291 ? 45.994 43.113 32.421 1.00 37.83 283 ASN B O 1
ATOM 4405 N N . CYS B 1 292 ? 44.376 44.639 32.092 1.00 24.45 284 CYS B N 1
ATOM 4406 C CA . CYS B 1 292 ? 45.270 45.663 31.571 1.00 28.06 284 CYS B CA 1
ATOM 4407 C C . CYS B 1 292 ? 45.673 46.576 32.724 1.00 29.86 284 CYS B C 1
ATOM 4408 O O . CYS B 1 292 ? 44.850 47.348 33.227 1.00 30.60 284 CYS B O 1
ATOM 4411 N N . GLU B 1 293 ? 46.943 46.494 33.127 1.00 27.85 285 GLU B N 1
ATOM 4412 C CA . GLU B 1 293 ? 47.425 47.265 34.270 1.00 30.19 285 GLU B CA 1
ATOM 4413 C C . GLU B 1 293 ? 47.309 48.766 34.036 1.00 27.09 285 GLU B C 1
ATOM 4414 O O . GLU B 1 293 ? 47.191 49.535 34.997 1.00 36.78 285 GLU B O 1
ATOM 4416 N N . LYS B 1 294 ? 47.324 49.200 32.774 1.00 26.41 286 LYS B N 1
ATOM 4417 C CA A LYS B 1 294 ? 47.247 50.627 32.479 0.45 25.58 286 LYS B CA 1
ATOM 4418 C CA B LYS B 1 294 ? 47.244 50.625 32.467 0.55 25.49 286 LYS B CA 1
ATOM 4419 C C . LYS B 1 294 ? 45.860 51.212 32.712 1.00 23.87 286 LYS B C 1
ATOM 4420 O O . LYS B 1 294 ? 45.735 52.436 32.826 1.00 24.07 286 LYS B O 1
ATOM 4431 N N . ILE B 1 295 ? 44.817 50.388 32.769 1.00 22.13 287 ILE B N 1
ATOM 4432 C CA . ILE B 1 295 ? 43.448 50.876 32.915 1.00 16.42 287 ILE B CA 1
ATOM 4433 C C . ILE B 1 295 ? 43.039 50.759 34.376 1.00 23.64 287 ILE B C 1
ATOM 4434 O O . ILE B 1 295 ? 43.178 49.691 34.983 1.00 25.13 287 ILE B O 1
ATOM 4439 N N . ARG B 1 296 ? 42.534 51.855 34.945 1.00 20.77 288 ARG B N 1
ATOM 4440 C CA . ARG B 1 296 ? 42.112 51.876 36.340 1.00 17.75 288 ARG B CA 1
ATOM 4441 C C . ARG B 1 296 ? 40.749 52.535 36.438 1.00 18.35 288 ARG B C 1
ATOM 4442 O O . ARG B 1 296 ? 40.499 53.546 35.777 1.00 17.87 288 ARG B O 1
ATOM 4450 N N . VAL B 1 297 ? 39.878 51.968 37.275 1.00 17.93 289 VAL B N 1
ATOM 4451 C CA . VAL B 1 297 ? 38.497 52.422 37.404 1.00 16.61 289 VAL B CA 1
ATOM 4452 C C . VAL B 1 297 ? 38.357 53.282 38.653 1.00 18.52 289 VAL B C 1
ATOM 4453 O O . VAL B 1 297 ? 38.853 52.915 39.726 1.00 18.74 289 VAL B O 1
ATOM 4457 N N . VAL B 1 298 ? 37.680 54.422 38.510 1.00 17.29 290 VAL B N 1
ATOM 4458 C CA . VAL B 1 298 ? 37.192 55.221 39.628 1.00 17.86 290 VAL B CA 1
ATOM 4459 C C . VAL B 1 298 ? 35.670 55.193 39.585 1.00 20.11 290 VAL B C 1
ATOM 4460 O O . VAL B 1 298 ? 35.070 55.262 38.505 1.00 21.60 290 VAL B O 1
ATOM 4464 N N . SER B 1 299 ? 35.040 55.076 40.754 1.00 19.38 291 SER B N 1
ATOM 4465 C CA . SER B 1 299 ? 33.604 54.801 40.800 1.00 14.74 291 SER B CA 1
ATOM 4466 C C . SER B 1 299 ? 32.758 56.067 40.880 1.00 15.95 291 SER B C 1
ATOM 4467 O O . SER B 1 299 ? 33.092 57.011 41.602 1.00 18.92 291 SER B O 1
ATOM 4470 N N . LEU B 1 300 ? 31.632 56.057 40.162 1.00 16.35 292 LEU B N 1
ATOM 4471 C CA . LEU B 1 300 ? 30.614 57.094 40.262 1.00 13.91 292 LEU B CA 1
ATOM 4472 C C . LEU B 1 300 ? 29.412 56.661 41.098 1.00 14.16 292 LEU B C 1
ATOM 4473 O O . LEU B 1 300 ? 28.363 57.314 41.049 1.00 15.88 292 LEU B O 1
ATOM 4478 N N . ALA B 1 301 ? 29.543 55.577 41.869 1.00 16.23 293 ALA B N 1
ATOM 4479 C CA . ALA B 1 301 ? 28.400 55.080 42.634 1.00 20.82 293 ALA B CA 1
ATOM 4480 C C . ALA B 1 301 ? 27.908 56.120 43.632 1.00 21.47 293 ALA B C 1
ATOM 4481 O O . ALA B 1 301 ? 26.698 56.343 43.765 1.00 17.99 293 ALA B O 1
ATOM 4483 N N . ASP B 1 302 ? 28.829 56.766 44.345 1.00 17.92 294 ASP B N 1
ATOM 4484 C CA . ASP B 1 302 ? 28.415 57.768 45.320 1.00 22.38 294 ASP B CA 1
ATOM 4485 C C . ASP B 1 302 ? 27.774 58.967 44.630 1.00 17.34 294 ASP B C 1
ATOM 4486 O O . ASP B 1 302 ? 26.730 59.460 45.069 1.00 19.48 294 ASP B O 1
ATOM 4491 N N . MET B 1 303 ? 28.380 59.438 43.539 1.00 17.71 295 MET B N 1
ATOM 4492 C CA . MET B 1 303 ? 27.819 60.570 42.811 1.00 19.44 295 MET B CA 1
ATOM 4493 C C . MET B 1 303 ? 26.413 60.263 42.310 1.00 22.16 295 MET B C 1
ATOM 4494 O O . MET B 1 303 ? 25.505 61.099 42.421 1.00 20.16 295 MET B O 1
ATOM 4499 N N . LEU B 1 304 ? 26.211 59.063 41.762 1.00 16.61 296 LEU B N 1
ATOM 4500 C CA . LEU B 1 304 ? 24.890 58.712 41.253 1.00 15.57 296 LEU B CA 1
ATOM 4501 C C . LEU B 1 304 ? 23.898 58.509 42.388 1.00 18.12 296 LEU B C 1
ATOM 4502 O O . LEU B 1 304 ? 22.721 58.877 42.268 1.00 18.17 296 LEU B O 1
ATOM 4507 N N . ALA B 1 305 ? 24.346 57.925 43.500 1.00 16.73 297 ALA B N 1
ATOM 4508 C CA . ALA B 1 305 ? 23.453 57.780 44.643 1.00 17.24 297 ALA B CA 1
ATOM 4509 C C . ALA B 1 305 ? 22.984 59.139 45.145 1.00 18.14 297 ALA B C 1
ATOM 4510 O O . ALA B 1 305 ? 21.805 59.314 45.482 1.00 19.69 297 ALA B O 1
ATOM 4512 N N . GLN B 1 306 ? 23.889 60.119 45.191 1.00 18.99 298 GLN B N 1
ATOM 4513 C CA A GLN B 1 306 ? 23.500 61.439 45.675 0.59 21.72 298 GLN B CA 1
ATOM 4514 C CA B GLN B 1 306 ? 23.513 61.448 45.666 0.41 21.79 298 GLN B CA 1
ATOM 4515 C C . GLN B 1 306 ? 22.540 62.116 44.704 1.00 22.96 298 GLN B C 1
ATOM 4516 O O . GLN B 1 306 ? 21.591 62.785 45.134 1.00 20.14 298 GLN B O 1
ATOM 4527 N N . ALA B 1 307 ? 22.760 61.932 43.395 1.00 21.25 299 ALA B N 1
ATOM 4528 C CA . ALA B 1 307 ? 21.863 62.504 42.394 1.00 19.04 299 ALA B CA 1
ATOM 4529 C C . ALA B 1 307 ? 20.477 61.878 42.472 1.00 22.27 299 ALA B C 1
ATOM 4530 O O . ALA B 1 307 ? 19.469 62.566 42.291 1.00 20.41 299 ALA B O 1
ATOM 4532 N N . ILE B 1 308 ? 20.409 60.574 42.747 1.00 17.34 300 ILE B N 1
ATOM 4533 C CA . ILE B 1 308 ? 19.122 59.910 42.926 1.00 18.89 300 ILE B CA 1
ATOM 4534 C C . ILE B 1 308 ? 18.414 60.430 44.171 1.00 23.48 300 ILE B C 1
ATOM 4535 O O . ILE B 1 308 ? 17.205 60.697 44.152 1.00 22.89 300 ILE B O 1
ATOM 4540 N N . LYS B 1 309 ? 19.144 60.561 45.280 1.00 19.76 301 LYS B N 1
ATOM 4541 C CA . LYS B 1 309 ? 18.547 61.133 46.484 1.00 25.51 301 LYS B CA 1
ATOM 4542 C C . LYS B 1 309 ? 17.991 62.525 46.218 1.00 22.11 301 LYS B C 1
ATOM 4543 O O . LYS B 1 309 ? 16.923 62.878 46.729 1.00 27.46 301 LYS B O 1
ATOM 4549 N N . ARG B 1 310 ? 18.695 63.324 45.408 1.00 21.63 302 ARG B N 1
ATOM 4550 C CA . ARG B 1 310 ? 18.266 64.702 45.174 1.00 29.23 302 ARG B CA 1
ATOM 4551 C C . ARG B 1 310 ? 16.913 64.760 44.475 1.00 29.45 302 ARG B C 1
ATOM 4552 O O . ARG B 1 310 ? 16.105 65.652 44.751 1.00 27.46 302 ARG B O 1
ATOM 4560 N N . VAL B 1 311 ? 16.633 63.821 43.568 1.00 26.45 303 VAL B N 1
ATOM 4561 C CA . VAL B 1 311 ? 15.344 63.888 42.881 1.00 26.35 303 VAL B CA 1
ATOM 4562 C C . VAL B 1 311 ? 14.253 63.077 43.565 1.00 25.53 303 VAL B C 1
ATOM 4563 O O . VAL B 1 311 ? 13.080 63.204 43.186 1.00 30.84 303 VAL B O 1
ATOM 4567 N N . ASN B 1 312 ? 14.590 62.265 44.567 1.00 26.40 304 ASN B N 1
ATOM 4568 C CA . ASN B 1 312 ? 13.606 61.396 45.206 1.00 23.99 304 ASN B CA 1
ATOM 4569 C C . ASN B 1 312 ? 12.527 62.200 45.922 1.00 41.23 304 ASN B C 1
ATOM 4570 O O . ASN B 1 312 ? 12.825 63.067 46.748 1.00 38.44 304 ASN B O 1
ATOM 4575 N N . VAL B 1 313 ? 11.270 61.882 45.617 1.00 51.49 305 VAL B N 1
ATOM 4576 C CA . VAL B 1 313 ? 10.113 62.550 46.199 1.00 55.01 305 VAL B CA 1
ATOM 4577 C C . VAL B 1 313 ? 9.425 61.638 47.213 1.00 61.00 305 VAL B C 1
ATOM 4578 O O . VAL B 1 313 ? 9.628 61.769 48.420 1.00 66.13 305 VAL B O 1
#

Foldseek 3Di:
DLEAEEEEDFFVPLVVLLCVLLVHDHFDKDWFADPVRHTDIDGPDQQAQGAYEYEFACAPVNVSSLVSLLVVLLNCVVSHHNAYEYEHAHHPLLVLQDCVVVPPDDSVLLVSQVSNVVSHHQEYEYEPRVDPCSCVSHPHGYHYHYPLVQLLVVVVVVVDPQEEEEELAPSCQVVSQVNCVPPVNHHYWYWYDPPPDIDIRDQQAQHAYEYEEAECACCPSVQVSQVVSVVRHHPAYAYEYEYYSNPDCNLVSQLPGRHQAYEYESSGPDDPSNVPRVRYHYDYCSNVVSVVCVVPGD/DQEAEEEEDFFVVLVVLLCVLLVHDHFDKDWFADPVRHTDIDGPDQQAQGAYEYEFACFPVNVSRLVSLLVVLLNVVVSHHNAYEYEHAHHPLLVLQDCVVVPPDDSVLLVSQVSCVVSHHQEYEYEPRVDPCSCVSHPHGYHYHYPLVQVLVVVVVVVDPQEEEEELEPSCQVVSQVNCCVNVNHHYKYWYADVCSPIDIGDQQAAHAYEYEEAEQACCPSVQVSQVVSVVRHHPAYAYEYEYYSRPDCNLVSVLPGRHQAYEYESSGDDDPSNVVRPRYHYDYCSNVVSVVCVVPGD

Secondary structure (DSSP, 8-state):
--EEEEE-SS-HHHHHHHHHHHT-PBPPEEEEE-TTS-EEEEE-S--BT-EEEEE----SSHHHHHHHHHHHHHHHHHTTBSEEEEEESS-TTTT--S-GGG-S---HHHHHHHHHHHTT--EEEEES-SSGGGGGG-SS-EEEE--HHHHHHHHHHT--SSEEEEESSGGGHHHHHHHHHTTTS-EEEEEEEE--EEEEES--TT-EEEEEEEEESS-HHHHHHHHHHHHTT-SEEEEEEEEE---TTHHHHHHTSS-SEEEEESSSPPPHHHHT-TTEEEE--HHHHHHHHHHH--/--EEEEE-SS-HHHHHHHHHHHT-PBPPEEEEE-TTS-EEEEE-S--BT-EEEEE----SSHHHHHHHHHHHHHHHHHTTBSEEEEE-SS-TTTT--S-GGG-S---HHHHHHHHHHHTT--EEEEES-SSGGGGGG-SS-EEEE-SHHHHHHHHHHT--SSEEEEESSGGGHHHHHHHHHHTTS-EEEEE--B---B--EES--TT-EEEEEEEEESSSHHHHHHHHHHHHTT-SEEEEEEEEE---TTHHHHHHTS--S-EEEESSSPPPHHHHT-TTEEEE--HHHHHHHHHHH--

Organism: Legionella pneumophila subsp. pneumophila (strain Philadelphia 1 / ATCC 33152 / DSM 7513) (NCBI:txid272624)

Sequence (597 aa):
STMMIFTGNANPELALKISSHLQQIPIGKATVGTFSDGETMVEILENVRGKDVFVLQSTCAPANNNLMELLIMADALRRRSSAGRRITAVVPYFGYARQDRRVRSARVPITAKKVVADMMASVGICCRVLTVDDLHADQIQGFFYMPVDNVYSTPVLLEDITKQKLNNIMIVSPDVGGVVRARAVAKRLNNDAELSSIIDKRREVMHIIGEPANKNCIIVDDIVDTAGTLCTAAHEELKKNGAKSVRAYITHPVLSGPAVNNIKHSGLDEVVVTDTIPLSAEAQNCEKKIRVVSLADMLAQAIKRVNVSTMMIFTGNANPELALKISSHLQQIPIGKATVGTFSDGETMMVEILENVRGKDVFVLQSTCAPANNNLMELLIMADALRRRSSAGRRITAVVPYFGYARQDRRVRSARVPITAKVVADMMASVGICCRVLTVDLHADQIQGFFYMPVDNVYSTPVLLEDITKQKLNNNIMMIVSPDVGGVVRARAVAKRLNDAELSSIIDKRRSEVMHIIGEPANKNCIIVDDIVDTAGTLCTAAHELKKNGAKSVRAYITHPVLSGPAVNNIKHSGLDEVVVTDTIPLSAEAQNCEKKIRVVSLADMLAQQAIKRVNV

B-factor: mean 25.42, std 14.23, range [8.04, 101.36]

CATH classification: 3.40.50.2020 (+1 more: 3.40.50.2020)

Solvent-accessible surface area: 24872 Å² total; per-residue (Å²): 132,56,24,28,0,0,25,3,82,7,10,68,61,6,0,115,101,1,14,69,85,12,148,35,113,48,12,129,30,51,24,20,81,86,73,14,38,10,6,56,7,64,3,83,38,96,0,183,52,70,5,0,0,0,7,3,2,3,4,65,81,8,10,59,6,4,7,13,0,1,0,0,0,4,0,0,87,69,14,61,17,46,72,5,1,0,0,0,3,9,7,1,3,5,87,33,24,149,68,65,221,76,33,84,19,2,28,1,0,65,6,2,2,48,12,0,56,58,5,26,8,56,45,0,1,0,1,10,6,65,22,58,138,1,74,69,43,22,233,19,69,14,46,24,21,125,2,18,79,36,5,24,96,6,2,82,129,58,185,48,97,76,31,2,0,0,0,9,62,105,62,3,38,124,60,0,132,23,3,4,96,121,30,153,113,22,95,60,1,38,3,20,65,136,220,110,57,32,79,31,97,44,73,9,55,108,44,6,0,0,0,5,20,6,21,4,22,47,4,29,94,8,18,69,0,0,128,39,0,81,75,69,35,15,122,10,0,26,0,0,1,2,4,2,26,25,14,63,72,0,6,69,48,0,108,142,21,26,4,77,33,0,0,0,0,17,0,13,60,25,64,76,96,1,125,119,10,171,48,16,80,62,20,42,0,1,77,35,0,0,81,3,0,97,168,27,44,94,141,52,25,26,1,0,23,5,82,8,11,67,111,5,2,107,73,1,13,82,91,19,162,37,114,42,10,130,31,53,23,22,92,90,70,14,38,12,5,49,4,54,3,87,42,94,0,184,54,71,8,0,0,0,7,2,2,3,3,65,81,7,9,59,5,5,6,13,0,2,0,0,0,2,0,0,88,66,14,60,18,50,57,4,0,0,0,0,3,8,6,1,3,5,92,33,23,148,62,78,229,79,32,84,19,2,27,2,0,66,7,2,2,48,11,0,55,58,6,25,9,49,44,0,1,0,1,7,6,67,22,59,140,1,73,69,45,22,230,18,66,14,45,20,19,126,3,21,81,30,9,27,104,8,2,88,132,57,179,41,114,89,33,5,0,0,0,6,56,100,66,4,40,129,61,0,154,29,7,3,44,154,19,106,115,23,93,54,0,25,2,15,58,142,103,115,115,35,49,99,34,95,48,114,4,29,110,46,14,0,0,0,5,14,7,21,3,21,52,4,29,62,4,22,66,0,4,123,16,0,138,154,63,35,14,147,22,7,26,0,1,2,1,3,2,26,25,15,64,74,0,10,76,50,0,47,144,24,51,2,78,34,0,0,1,0,16,0,13,64,29,62,73,99,1,121,128,14,107,47,15,77,64,17,50,0,1,75,32,0,1,72,3,0,112,166,28,44,98

Nearest PDB structures (foldseek):
  6nfe-assembly1_A  TM=1.003E+00  e=9.117E-60  Legionella pneumophila
  7xmu-assembly1_A  TM=9.958E-01  e=1.595E-43  Escherichia coli str. K-12 substr. MG1655
  2h08-assembly1_A  TM=9.534E-01  e=6.870E-33  Homo sapiens
  2h06-assembly1_A  TM=9.531E-01  e=2.628E-32  Homo sapiens
  2h07-assembly1_A  TM=9.530E-01  e=8.039E-32  Homo sapiens

Radius of gyration: 27.78 Å; Cα contacts (8 Å, |Δi|>4): 1440; chains: 2; bounding box: 72×73×63 Å

InterPro domains:
  IPR000836 Phosphoribosyltransferase domain [cd06223] (150-274)
  IPR000842 Phosphoribosyl pyrophosphate synthetase, conserved site [PS00114] (129-144)
  IPR005946 Ribose-phosphate pyrophosphokinase [PF14572] (203-313)
  IPR005946 Ribose-phosphate pyrophosphokinase [PTHR10210] (1-314)
  IPR005946 Ribose-phosphate pyrophosphokinase [TIGR01251] (4-313)
  IPR029057 Phosphoribosyltransferase-like [G3DSA:3.40.50.2020] (7-304)
  IPR029057 Phosphoribosyltransferase-like [G3DSA:3.40.50.2020] (148-290)
  IPR029057 Phosphoribosyltransferase-like [SSF53271] (69-303)
  IPR029099 Ribose-phosphate pyrophosphokinase, N-terminal domain [PF13793] (4-121)
  IPR037515 Ribose-phosphate pyrophosphokinase, bacterial-type [MF_00583_B] (4-314)